Protein AF-A0A818ID54-F1 (afdb_monomer)

Radius of gyration: 27.1 Å; Cα contacts (8 Å, |Δi|>4): 413; chains: 1; bounding box: 100×84×50 Å

Sequence (378 aa):
MPCSPCTIMEYDIYELIQIETGNFLKRMGWPVNSTTDEARVKWKLAMKFLIPMKFDVDRAINLYRAHETIRKTENLDRIWINNPNLIREIQSNKFFSLRQLPNQPLNVYFTAAQVSNGSSTNSLSQQERELISLQALICQLDVATESVEIQNSGLNFIYDMQSCSASQFDMNLSKKILRLVQGNYPAMVKTIFIVSAPKWFKIAYKVTMHSADQMRDVLITHYGYSLNDLPTSLGGSFDAIIDGDNRYQTCLSTIMDSQSICHSYYSLDYQPVTAKPTSNILFFNTDHYHHNQNQDATSSQTPTASVVSSPSKSLVAIVQLRRNHDSSASSSQIRGRKRESSSSTDSEKRRRSNESLIEEEPPKMRSLIYIPQEISSK

Structure (mmCIF, N/CA/C/O backbone):
data_AF-A0A818ID54-F1
#
_entry.id   AF-A0A818ID54-F1
#
loop_
_atom_site.group_PDB
_atom_site.id
_atom_site.type_symbol
_atom_site.label_atom_id
_atom_site.label_alt_id
_atom_site.label_comp_id
_atom_site.label_asym_id
_atom_site.label_entity_id
_atom_site.label_seq_id
_atom_site.pdbx_PDB_ins_code
_atom_site.Cartn_x
_atom_site.Cartn_y
_atom_site.Cartn_z
_atom_site.occupancy
_atom_site.B_iso_or_equiv
_atom_site.auth_seq_id
_atom_site.auth_comp_id
_atom_site.auth_asym_id
_atom_site.auth_atom_id
_atom_site.pdbx_PDB_model_num
ATOM 1 N N . MET A 1 1 ? -51.987 -9.343 -1.516 1.00 39.44 1 MET A N 1
ATOM 2 C CA . MET A 1 1 ? -51.073 -9.108 -0.380 1.00 39.44 1 MET A CA 1
ATOM 3 C C . MET A 1 1 ? -49.747 -8.636 -0.947 1.00 39.44 1 MET A C 1
ATOM 5 O O . MET A 1 1 ? -49.200 -9.375 -1.756 1.00 39.44 1 MET A O 1
ATOM 9 N N . PRO A 1 2 ? -49.261 -7.427 -0.631 1.00 41.38 2 PRO A N 1
ATOM 10 C CA . PRO A 1 2 ? -47.905 -7.045 -0.987 1.00 41.38 2 PRO A CA 1
ATOM 11 C C . PRO A 1 2 ? -46.949 -7.550 0.103 1.00 41.38 2 PRO A C 1
ATOM 13 O O . PRO A 1 2 ? -47.182 -7.318 1.288 1.00 41.38 2 PRO A O 1
ATOM 16 N N . CYS A 1 3 ? -45.907 -8.280 -0.292 1.00 41.09 3 CYS A N 1
ATOM 17 C CA . CYS A 1 3 ? -44.810 -8.642 0.600 1.00 41.09 3 CYS A CA 1
ATOM 18 C C . CYS A 1 3 ? -44.053 -7.373 1.009 1.00 41.09 3 CYS A C 1
ATOM 20 O O . CYS A 1 3 ? -43.637 -6.596 0.149 1.00 41.09 3 CYS A O 1
ATOM 22 N N . SER A 1 4 ? -43.890 -7.174 2.316 1.00 40.03 4 SER A N 1
ATOM 23 C CA . SER A 1 4 ? -43.067 -6.108 2.887 1.00 40.03 4 SER A CA 1
ATOM 24 C C . SER A 1 4 ? -41.597 -6.241 2.453 1.00 40.03 4 SER A C 1
ATOM 26 O O . SER A 1 4 ? -41.120 -7.368 2.293 1.00 40.03 4 SER A O 1
ATOM 28 N N . PRO A 1 5 ? -40.850 -5.132 2.293 1.00 46.81 5 PRO A N 1
ATOM 29 C CA . PRO A 1 5 ? -39.422 -5.185 1.989 1.00 46.81 5 PRO A CA 1
ATOM 30 C C . PRO A 1 5 ? -38.622 -5.714 3.191 1.00 46.81 5 PRO A C 1
ATOM 32 O O . PRO A 1 5 ? -38.929 -5.394 4.338 1.00 46.81 5 PRO A O 1
ATOM 35 N N . CYS A 1 6 ? -37.578 -6.505 2.928 1.00 45.31 6 CYS A N 1
ATOM 36 C CA . CYS A 1 6 ? -36.583 -6.940 3.912 1.00 45.31 6 CYS A CA 1
ATOM 37 C C . CYS A 1 6 ? -35.800 -5.742 4.484 1.00 45.31 6 CYS A C 1
ATOM 39 O O . CYS A 1 6 ? -34.757 -5.383 3.950 1.00 45.31 6 CYS A O 1
ATOM 41 N N . THR A 1 7 ? -36.257 -5.161 5.592 1.00 51.06 7 THR A N 1
ATOM 42 C CA . THR A 1 7 ? -35.536 -4.101 6.335 1.00 51.06 7 THR A CA 1
ATOM 43 C C . THR A 1 7 ? -34.625 -4.658 7.447 1.00 51.06 7 THR A C 1
ATOM 45 O O . THR A 1 7 ? -34.060 -3.906 8.231 1.00 51.06 7 THR A O 1
ATOM 48 N N . ILE A 1 8 ? -34.482 -5.986 7.554 1.00 45.66 8 ILE A N 1
ATOM 49 C CA . ILE A 1 8 ? -33.869 -6.652 8.724 1.00 45.66 8 ILE A CA 1
ATOM 50 C C . ILE A 1 8 ? -32.334 -6.791 8.610 1.00 45.66 8 ILE A C 1
ATOM 52 O O . ILE A 1 8 ? -31.667 -6.984 9.615 1.00 45.66 8 ILE A O 1
ATOM 56 N N . MET A 1 9 ? -31.738 -6.630 7.423 1.00 55.69 9 MET A N 1
ATOM 57 C CA . MET A 1 9 ? -30.289 -6.847 7.226 1.00 55.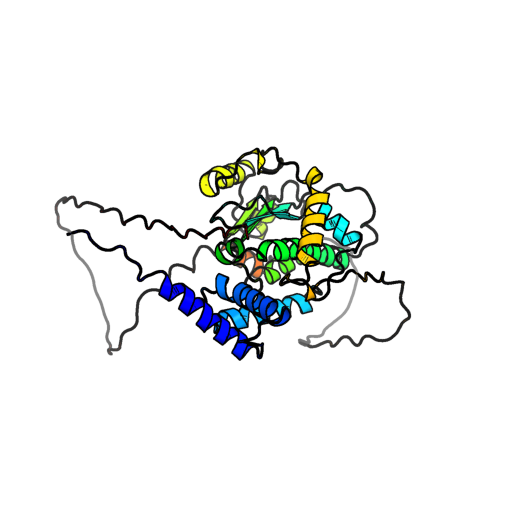69 9 MET A CA 1
ATOM 58 C C . MET A 1 9 ? -29.412 -5.615 7.507 1.00 55.69 9 MET A C 1
ATOM 60 O O . MET A 1 9 ? -28.214 -5.753 7.725 1.00 55.69 9 MET A O 1
ATOM 64 N N . GLU A 1 10 ? -29.977 -4.410 7.456 1.00 54.06 10 GLU A N 1
ATOM 65 C CA . GLU A 1 10 ? -29.196 -3.166 7.483 1.00 54.06 10 GLU A CA 1
ATOM 66 C C . GLU A 1 10 ? -28.894 -2.707 8.919 1.00 54.06 10 GLU A C 1
ATOM 68 O O . GLU A 1 10 ? -27.778 -2.287 9.212 1.00 54.06 10 GLU A O 1
ATOM 73 N N . TYR A 1 11 ? -29.843 -2.895 9.844 1.00 59.12 11 TYR A N 1
ATOM 74 C CA . TYR A 1 11 ? -29.674 -2.555 11.263 1.00 59.12 11 TYR A CA 1
ATOM 75 C C . TYR A 1 11 ? -28.580 -3.380 11.965 1.00 59.12 11 TYR A C 1
ATOM 77 O O . TYR A 1 11 ? -27.846 -2.833 12.785 1.00 59.12 11 TYR A O 1
ATOM 85 N N . ASP A 1 12 ? -28.422 -4.654 11.596 1.00 81.75 12 ASP A N 1
ATOM 86 C CA . ASP A 1 12 ? -27.449 -5.579 12.201 1.00 81.75 12 ASP A CA 1
ATOM 87 C C . ASP A 1 12 ? -25.992 -5.149 11.918 1.00 81.75 12 ASP A C 1
ATOM 89 O O . ASP A 1 12 ? -25.121 -5.178 12.786 1.00 81.75 12 ASP A O 1
ATOM 93 N N . ILE A 1 13 ? -25.724 -4.625 10.713 1.00 85.00 13 ILE A N 1
ATOM 94 C CA . ILE A 1 13 ? -24.375 -4.188 10.322 1.00 85.00 13 ILE A CA 1
ATOM 95 C C . ILE A 1 13 ? -23.962 -2.916 11.070 1.00 85.00 13 ILE A C 1
ATOM 97 O O . ILE A 1 13 ? -22.830 -2.827 11.547 1.00 85.00 13 ILE A O 1
ATOM 101 N N . TYR A 1 14 ? -24.853 -1.927 11.190 1.00 87.62 14 TYR A N 1
ATOM 102 C CA . TYR A 1 14 ? -24.541 -0.697 11.923 1.00 87.62 14 TYR A CA 1
ATOM 103 C C . TYR A 1 14 ? -24.306 -0.966 13.409 1.00 87.62 14 TYR A C 1
ATOM 105 O O . TYR A 1 14 ? -23.375 -0.405 13.990 1.00 87.62 14 TYR A O 1
ATOM 113 N N . GLU A 1 15 ? -25.110 -1.841 14.013 1.00 91.69 15 GLU A N 1
ATOM 114 C CA . GLU A 1 15 ? -24.940 -2.242 15.407 1.00 91.69 15 GLU A CA 1
ATOM 115 C C . GLU A 1 15 ? -23.606 -2.975 15.617 1.00 91.69 15 GLU A C 1
ATOM 117 O O . GLU A 1 15 ? -22.835 -2.593 16.501 1.00 91.69 15 GLU A O 1
ATOM 122 N N . LEU A 1 16 ? -23.264 -3.927 14.742 1.00 91.81 16 LEU A N 1
ATOM 123 C CA . LEU A 1 16 ? -21.972 -4.619 14.767 1.00 91.81 16 LEU A CA 1
ATOM 124 C C . LEU A 1 16 ? -20.790 -3.644 14.675 1.00 91.81 16 LEU A C 1
ATOM 126 O O . LEU A 1 16 ? -19.847 -3.736 15.463 1.00 91.81 16 LEU A O 1
ATOM 130 N N . ILE A 1 17 ? -20.837 -2.688 13.740 1.00 93.56 17 ILE A N 1
ATOM 131 C CA . ILE A 1 17 ? -19.782 -1.679 13.569 1.00 93.56 17 ILE A CA 1
ATOM 132 C C . ILE A 1 17 ? -19.586 -0.888 14.864 1.00 93.56 17 ILE A C 1
ATOM 134 O O . ILE A 1 17 ? -18.448 -0.685 15.293 1.00 93.56 17 ILE A O 1
ATOM 138 N N . GLN A 1 18 ? -20.677 -0.446 15.491 1.00 93.75 18 GLN A N 1
ATOM 139 C CA . GLN A 1 18 ? -20.619 0.332 16.727 1.00 93.75 18 GLN A CA 1
ATOM 140 C C . GLN A 1 18 ? -20.040 -0.486 17.885 1.00 93.75 18 GLN A C 1
ATOM 142 O O . GLN A 1 18 ? -19.129 -0.022 18.578 1.00 93.75 18 GLN A O 1
ATOM 147 N N . ILE A 1 19 ? -20.523 -1.719 18.062 1.00 95.12 19 ILE A N 1
ATOM 148 C CA . ILE A 1 19 ? -20.091 -2.622 19.133 1.00 95.12 19 ILE A CA 1
ATOM 149 C C . ILE A 1 19 ? -18.605 -2.952 18.994 1.00 95.12 19 ILE A C 1
ATOM 151 O O . ILE A 1 19 ? -17.838 -2.746 19.938 1.00 95.12 19 ILE A O 1
ATOM 155 N N . GLU A 1 20 ? -18.171 -3.424 17.825 1.00 97.25 20 GLU A N 1
ATOM 156 C CA . GLU A 1 20 ? -16.799 -3.912 17.668 1.00 97.25 20 GLU A CA 1
ATOM 157 C C . GLU A 1 20 ? -15.772 -2.784 17.617 1.00 97.25 20 GLU A C 1
ATOM 159 O O . GLU A 1 20 ? -14.666 -2.922 18.151 1.00 97.25 20 GLU A O 1
ATOM 164 N N . THR A 1 21 ? -16.149 -1.619 17.086 1.00 96.88 21 THR A N 1
ATOM 165 C CA . THR A 1 21 ? -15.302 -0.425 17.192 1.00 96.88 21 THR A CA 1
ATOM 166 C C . THR A 1 21 ? -15.179 0.020 18.644 1.00 96.88 21 THR A C 1
ATOM 168 O O . THR A 1 21 ? -14.066 0.256 19.117 1.00 96.88 21 THR A O 1
ATOM 171 N N . GLY A 1 22 ? -16.279 0.035 19.402 1.00 96.50 22 GLY A N 1
ATOM 172 C CA . GLY A 1 22 ? -16.250 0.308 20.839 1.00 96.50 22 GLY A CA 1
ATOM 173 C C . GLY A 1 22 ? -15.363 -0.672 21.617 1.00 96.50 22 GLY A C 1
ATOM 174 O O . GLY A 1 22 ? -14.559 -0.251 22.456 1.00 96.50 22 GLY A O 1
ATOM 175 N N . ASN A 1 23 ? -15.437 -1.968 21.299 1.00 97.62 23 ASN A N 1
ATOM 176 C CA . ASN A 1 23 ? -14.590 -3.010 21.889 1.00 97.62 23 ASN A CA 1
ATOM 177 C C . ASN A 1 23 ? -13.104 -2.786 21.585 1.00 97.62 23 ASN A C 1
ATOM 179 O O . ASN A 1 23 ? -12.266 -2.885 22.490 1.00 97.62 23 ASN A O 1
ATOM 183 N N . PHE A 1 24 ? -12.774 -2.452 20.335 1.00 98.25 24 PHE A N 1
ATOM 184 C CA . PHE A 1 24 ? -11.414 -2.114 19.926 1.00 98.25 24 PHE A CA 1
ATOM 185 C C . PHE A 1 24 ? -10.889 -0.903 20.705 1.00 98.25 24 PHE A C 1
ATOM 187 O O . PHE A 1 24 ? -9.837 -0.990 21.341 1.00 98.25 24 PHE A O 1
ATOM 194 N N . LEU A 1 25 ? -11.639 0.204 20.722 1.00 97.50 25 LEU A N 1
ATOM 195 C CA . LEU A 1 25 ? -11.258 1.439 21.417 1.00 97.50 25 LEU A CA 1
ATOM 196 C C . LEU A 1 25 ? -11.031 1.196 22.913 1.00 97.50 25 LEU A C 1
ATOM 198 O O . LEU A 1 25 ? -9.994 1.585 23.454 1.00 97.50 25 LEU A O 1
ATOM 202 N N . LYS A 1 26 ? -11.944 0.468 23.566 1.00 96.88 26 LYS A N 1
ATOM 203 C CA . LYS A 1 26 ? -11.833 0.105 24.985 1.00 96.88 26 LYS A CA 1
ATOM 204 C C . LYS A 1 26 ? -10.565 -0.697 25.275 1.00 96.88 26 LYS A C 1
ATOM 206 O O . LYS A 1 26 ? -9.877 -0.418 26.254 1.00 96.88 26 LYS A O 1
ATOM 211 N N . ARG A 1 27 ? -10.232 -1.679 24.432 1.00 97.81 27 ARG A N 1
ATOM 212 C CA . ARG A 1 27 ? -9.019 -2.502 24.587 1.00 97.81 27 ARG A CA 1
ATOM 213 C C . ARG A 1 27 ? -7.729 -1.730 24.318 1.00 97.81 27 ARG A C 1
ATOM 215 O O . ARG A 1 27 ? -6.697 -2.065 24.896 1.00 97.81 27 ARG A O 1
ATOM 222 N N . MET A 1 28 ? -7.788 -0.704 23.474 1.00 96.69 28 MET A N 1
ATOM 223 C CA . MET A 1 28 ? -6.673 0.211 23.223 1.00 96.69 28 MET A CA 1
ATOM 224 C C . MET A 1 28 ? -6.527 1.303 24.294 1.00 96.69 28 MET A C 1
ATOM 226 O O . MET A 1 28 ? -5.527 2.019 24.287 1.00 96.69 28 MET A O 1
ATOM 230 N N . GLY A 1 29 ? -7.487 1.429 25.219 1.00 95.50 29 GLY A N 1
ATOM 231 C CA . GLY A 1 29 ? -7.518 2.506 26.212 1.00 95.50 29 GLY A CA 1
ATOM 232 C C . GLY A 1 29 ? -7.825 3.875 25.598 1.00 95.50 29 GLY A C 1
ATOM 233 O O . GLY A 1 29 ? -7.376 4.895 26.112 1.00 95.50 29 GLY A O 1
ATOM 234 N N . TRP A 1 30 ? -8.537 3.900 24.470 1.00 95.12 30 TRP A N 1
ATOM 235 C CA . TRP A 1 30 ? -8.908 5.114 23.741 1.00 95.12 30 TRP A CA 1
ATOM 236 C C . TRP A 1 30 ? -10.327 5.571 24.103 1.00 95.12 30 TRP A C 1
ATOM 238 O O . TRP A 1 30 ? -11.140 4.759 24.557 1.00 95.12 30 TRP A O 1
ATOM 248 N N . PRO A 1 31 ? -10.650 6.865 23.921 1.00 90.69 31 PRO A N 1
ATOM 249 C CA . PRO A 1 31 ? -11.987 7.376 24.204 1.00 90.69 31 PRO A CA 1
ATOM 250 C C . PRO A 1 31 ? -13.034 6.694 23.312 1.00 90.69 31 PRO A C 1
ATOM 252 O O . PRO A 1 31 ? -12.919 6.721 22.091 1.00 90.69 31 PRO A O 1
ATOM 255 N N . VAL A 1 32 ? -14.055 6.096 23.936 1.00 85.19 32 VAL A N 1
ATOM 256 C CA . VAL A 1 32 ? -15.169 5.416 23.242 1.00 85.19 32 VAL A CA 1
ATOM 257 C C . VAL A 1 32 ? -16.299 6.397 22.917 1.00 85.19 32 VAL A C 1
ATOM 259 O O . VAL A 1 32 ? -16.834 6.379 21.817 1.00 85.19 32 VAL A O 1
ATOM 262 N N . ASN A 1 33 ? -16.618 7.292 23.858 1.00 72.31 33 ASN A N 1
ATOM 263 C CA . ASN A 1 33 ? -17.709 8.258 23.747 1.00 72.31 33 ASN A CA 1
ATOM 264 C C . ASN A 1 33 ? -17.151 9.667 23.944 1.00 72.31 33 ASN A C 1
ATOM 266 O O . ASN A 1 33 ? -17.016 10.136 25.073 1.00 72.31 33 ASN A O 1
ATOM 270 N N . SER A 1 34 ? -16.785 10.333 22.853 1.00 71.69 34 SER A N 1
ATOM 271 C CA . SER A 1 34 ? -16.363 11.730 22.886 1.00 71.69 34 SER A CA 1
ATOM 272 C C . SER A 1 34 ? -16.619 12.385 21.534 1.00 71.69 34 SER A C 1
ATOM 274 O O . SER A 1 34 ? -16.363 11.795 20.487 1.00 71.69 34 SER A O 1
ATOM 276 N N . THR A 1 35 ? -17.117 13.619 21.558 1.00 78.19 35 THR A N 1
ATOM 277 C CA . THR A 1 35 ? -17.315 14.444 20.361 1.00 78.19 35 THR A CA 1
ATOM 278 C C . THR A 1 35 ? -16.037 15.165 19.927 1.00 78.19 35 THR A C 1
ATOM 280 O O . THR A 1 35 ? -16.052 15.858 18.909 1.00 78.19 35 THR A O 1
ATOM 283 N N . THR A 1 36 ? -14.930 15.001 20.664 1.00 88.25 36 THR A N 1
ATOM 284 C CA . THR A 1 36 ? -13.643 15.629 20.342 1.00 88.25 36 THR A CA 1
ATOM 285 C C . THR A 1 36 ? -13.086 15.132 19.012 1.00 88.25 36 THR A C 1
ATOM 287 O O . THR A 1 36 ? -13.253 13.971 18.635 1.00 88.25 36 THR A O 1
ATOM 290 N N . ASP A 1 37 ? -12.365 16.007 18.317 1.00 86.31 37 ASP A N 1
ATOM 291 C CA . ASP A 1 37 ? -11.699 15.684 17.052 1.00 86.31 37 ASP A CA 1
ATOM 292 C C . ASP A 1 37 ? -10.743 14.493 17.213 1.00 86.31 37 ASP A C 1
ATOM 294 O O . ASP A 1 37 ? -10.737 13.584 16.386 1.00 86.31 37 ASP A O 1
ATOM 298 N N . GLU A 1 38 ? -10.023 14.432 18.337 1.00 87.81 38 GLU A N 1
ATOM 299 C CA . GLU A 1 38 ? -9.152 13.307 18.684 1.00 87.81 38 GLU A CA 1
ATOM 300 C C . GLU A 1 38 ? -9.919 11.978 18.743 1.00 87.81 38 GLU A C 1
ATOM 302 O O . GLU A 1 38 ? -9.472 10.978 18.181 1.00 87.81 38 GLU A O 1
ATOM 307 N N . ALA A 1 39 ? -11.098 11.955 19.370 1.00 90.62 39 ALA A N 1
ATOM 308 C CA . ALA A 1 39 ? -11.909 10.746 19.447 1.00 90.62 39 ALA A CA 1
ATOM 309 C C . ALA A 1 39 ? -12.428 10.319 18.069 1.00 90.62 39 ALA A C 1
ATOM 311 O O . ALA A 1 39 ? -12.417 9.127 17.759 1.00 90.62 39 ALA A O 1
ATOM 312 N N . ARG A 1 40 ? -12.786 11.276 17.200 1.00 90.88 40 ARG A N 1
ATOM 313 C CA . ARG A 1 40 ? -13.165 10.982 15.808 1.00 90.88 40 ARG A CA 1
ATOM 314 C C . ARG A 1 40 ? -12.000 10.386 15.015 1.00 90.88 40 ARG A C 1
ATOM 316 O O . ARG A 1 40 ? -12.200 9.419 14.283 1.00 90.88 40 ARG A O 1
ATOM 323 N N . VAL A 1 41 ? -10.782 10.901 15.188 1.00 92.62 41 VAL A N 1
ATOM 324 C CA . VAL A 1 41 ? -9.579 10.333 14.554 1.00 92.62 41 VAL A CA 1
ATOM 325 C C . VAL A 1 41 ? -9.295 8.926 15.083 1.00 92.62 41 VAL A C 1
ATOM 327 O O . VAL A 1 41 ? -9.049 8.020 14.290 1.00 92.62 41 VAL A O 1
ATOM 330 N N . LYS A 1 42 ? -9.395 8.692 16.399 1.00 94.94 42 LYS A N 1
ATOM 331 C CA . LYS A 1 42 ? -9.228 7.348 16.983 1.00 94.94 42 LYS A CA 1
ATOM 332 C C . LYS A 1 42 ? -10.288 6.360 16.508 1.00 94.94 42 LYS A C 1
ATOM 334 O O . LYS A 1 42 ? -9.952 5.204 16.261 1.00 94.94 42 LYS A O 1
ATOM 339 N N . TRP A 1 43 ? -11.528 6.808 16.326 1.00 95.00 43 TRP A N 1
ATOM 340 C CA . TRP A 1 43 ? -12.591 6.003 15.729 1.00 95.00 43 TRP A CA 1
ATOM 341 C C . TRP A 1 43 ? -12.238 5.579 14.301 1.00 95.00 43 TRP A C 1
ATOM 343 O O . TRP A 1 43 ? -12.233 4.388 13.990 1.00 95.00 43 TRP A O 1
ATOM 353 N N . LYS A 1 44 ? -11.873 6.538 13.439 1.00 95.00 44 LYS A N 1
ATOM 354 C CA . LYS A 1 44 ? -11.443 6.254 12.061 1.00 95.00 44 LYS A CA 1
ATOM 355 C C . LYS A 1 44 ? -10.223 5.324 12.025 1.00 95.00 44 LYS A C 1
ATOM 357 O O . LYS A 1 44 ? -10.185 4.386 11.233 1.00 95.00 44 LYS A O 1
ATOM 362 N N . LEU A 1 45 ? -9.258 5.538 12.921 1.00 96.50 45 LEU A N 1
ATOM 363 C CA . LEU A 1 45 ? -8.087 4.677 13.076 1.00 96.50 45 LEU A CA 1
ATOM 364 C C . LEU A 1 45 ? -8.484 3.248 13.459 1.00 96.50 45 LEU A C 1
ATOM 366 O O . LEU A 1 45 ? -7.976 2.309 12.863 1.00 96.50 45 LEU A O 1
ATOM 370 N N . ALA A 1 46 ? -9.407 3.057 14.403 1.00 97.31 46 ALA A N 1
ATOM 371 C CA . ALA A 1 46 ? -9.905 1.728 14.759 1.00 97.31 46 ALA A CA 1
ATOM 372 C C . ALA A 1 46 ? -10.576 1.035 13.560 1.00 97.31 46 ALA A C 1
ATOM 374 O O . ALA A 1 46 ? -10.239 -0.106 13.235 1.00 97.31 46 ALA A O 1
ATOM 375 N N . MET A 1 47 ? -11.451 1.752 12.849 1.00 96.69 47 MET A N 1
ATOM 376 C CA . MET A 1 47 ? -12.122 1.256 11.641 1.00 96.69 47 MET A CA 1
ATOM 377 C C . MET A 1 47 ? -11.125 0.788 10.575 1.00 96.69 47 MET A C 1
ATOM 379 O O . MET A 1 47 ? -11.284 -0.306 10.033 1.00 96.69 47 MET A O 1
ATOM 383 N N . LYS A 1 48 ? -10.048 1.553 10.352 1.00 96.62 48 LYS A N 1
ATOM 384 C CA . LYS A 1 48 ? -8.969 1.229 9.404 1.00 96.62 48 LYS A CA 1
ATOM 385 C C . LYS A 1 48 ? -8.349 -0.154 9.640 1.00 96.62 48 LYS A C 1
ATOM 387 O O . LYS A 1 48 ? -7.955 -0.816 8.684 1.00 96.62 48 LYS A O 1
ATOM 392 N N . PHE A 1 49 ? -8.298 -0.626 10.887 1.00 97.75 49 PHE A N 1
ATOM 393 C CA . PHE A 1 49 ? -7.793 -1.963 11.228 1.00 97.75 49 PHE A CA 1
ATOM 394 C C . PHE A 1 49 ? -8.892 -3.027 11.349 1.00 97.75 49 PHE A C 1
ATOM 396 O O . PHE A 1 49 ? -8.627 -4.203 11.093 1.00 97.75 49 PHE A O 1
ATOM 403 N N . LEU A 1 50 ? -10.119 -2.638 11.703 1.00 97.81 50 LEU A N 1
ATOM 404 C CA . LEU A 1 50 ? -11.260 -3.550 11.832 1.00 97.81 50 LEU A CA 1
ATOM 405 C C . LEU A 1 50 ? -11.804 -4.007 10.479 1.00 97.81 50 LEU A C 1
ATOM 407 O O . LEU A 1 50 ? -12.038 -5.202 10.296 1.00 97.81 50 LEU A O 1
ATOM 411 N N . ILE A 1 51 ? -11.960 -3.089 9.523 1.00 96.19 51 ILE A N 1
ATOM 412 C CA . ILE A 1 51 ? -12.511 -3.369 8.190 1.00 96.19 51 ILE A CA 1
ATOM 413 C C . ILE A 1 51 ? -11.776 -4.524 7.487 1.00 96.19 51 ILE A C 1
ATOM 415 O O . ILE A 1 51 ? -12.427 -5.524 7.169 1.00 96.19 51 ILE A O 1
ATOM 419 N N . PRO A 1 52 ? -10.439 -4.491 7.296 1.00 94.25 52 PRO A N 1
ATOM 420 C CA . PRO A 1 52 ? -9.738 -5.587 6.624 1.00 94.25 52 PRO A CA 1
ATOM 421 C C . PRO A 1 52 ? -9.810 -6.907 7.406 1.00 94.25 52 PRO A C 1
ATOM 423 O O . PRO A 1 52 ? -9.691 -7.984 6.818 1.00 94.25 52 PRO A O 1
ATOM 426 N N . MET A 1 53 ? -10.023 -6.848 8.725 1.00 95.56 53 MET A N 1
ATOM 427 C CA . MET A 1 53 ? -10.183 -8.015 9.597 1.00 95.56 53 MET A CA 1
ATOM 428 C C . MET A 1 53 ? -11.636 -8.482 9.732 1.00 95.56 53 MET A C 1
ATOM 430 O O . MET A 1 53 ? -11.887 -9.433 10.471 1.00 95.56 53 MET A O 1
ATOM 434 N N . LYS A 1 54 ? -12.577 -7.874 8.996 1.00 94.12 54 LYS A N 1
ATOM 435 C CA . LYS A 1 54 ? -14.016 -8.167 9.071 1.00 94.12 54 LYS A CA 1
ATOM 436 C C . LYS A 1 54 ? -14.557 -8.043 10.500 1.00 94.12 54 LYS A C 1
ATOM 438 O O . LYS A 1 54 ? -15.315 -8.896 10.947 1.00 94.12 54 LYS A O 1
ATOM 443 N N . PHE A 1 55 ? -14.127 -6.995 11.202 1.00 96.06 55 PHE A N 1
ATOM 444 C CA . PHE A 1 55 ? -14.514 -6.675 12.580 1.00 96.06 55 PHE A CA 1
ATOM 445 C C . PHE A 1 55 ? -14.094 -7.708 13.642 1.00 96.06 55 PHE A C 1
ATOM 447 O O . PHE A 1 55 ? -14.568 -7.660 14.771 1.00 96.06 55 PHE A O 1
ATOM 454 N N . ASP A 1 56 ? -13.132 -8.588 13.342 1.00 96.75 56 ASP A N 1
ATOM 455 C CA . ASP A 1 56 ? -12.449 -9.383 14.369 1.00 96.75 56 ASP A CA 1
ATOM 456 C C . ASP A 1 56 ? -11.501 -8.484 15.184 1.00 96.75 56 ASP A C 1
ATOM 458 O O . ASP A 1 56 ? -10.421 -8.096 14.720 1.00 96.75 56 ASP A O 1
ATOM 462 N N . VAL A 1 57 ? -11.921 -8.138 16.403 1.00 98.12 57 VAL A N 1
ATOM 463 C CA . VAL A 1 57 ? -11.211 -7.195 17.280 1.00 98.12 57 VAL A CA 1
ATOM 464 C C . VAL A 1 57 ? -9.820 -7.694 17.671 1.00 98.12 57 VAL A C 1
ATOM 466 O O . VAL A 1 57 ? -8.877 -6.903 17.712 1.00 98.12 57 VAL A O 1
ATOM 469 N N . ASP A 1 58 ? -9.655 -8.988 17.950 1.00 98.06 58 ASP A N 1
ATOM 470 C CA . ASP A 1 58 ? -8.360 -9.553 18.344 1.00 98.06 58 ASP A CA 1
ATOM 471 C C . ASP A 1 58 ? -7.360 -9.482 17.189 1.00 98.06 58 ASP A C 1
ATOM 473 O O . ASP A 1 58 ? -6.222 -9.022 17.353 1.00 98.06 58 ASP A O 1
ATOM 477 N N . ARG A 1 59 ? -7.794 -9.874 15.988 1.00 97.50 59 ARG A N 1
ATOM 478 C CA . ARG A 1 59 ? -6.964 -9.779 14.783 1.00 97.50 59 ARG A CA 1
ATOM 479 C C . ARG A 1 59 ? -6.659 -8.330 14.415 1.00 97.50 59 ARG A C 1
ATOM 481 O O . ARG A 1 59 ? -5.522 -8.048 14.042 1.00 97.50 59 ARG A O 1
ATOM 488 N N . ALA A 1 60 ? -7.615 -7.415 14.564 1.00 98.00 60 ALA A N 1
ATOM 489 C CA . ALA A 1 60 ? -7.418 -5.993 14.290 1.00 98.00 60 ALA A CA 1
ATOM 490 C C . ALA A 1 60 ? -6.391 -5.356 15.237 1.00 98.00 60 ALA A C 1
ATOM 492 O O . ALA A 1 60 ? -5.513 -4.623 14.785 1.00 98.00 60 ALA A O 1
ATOM 493 N N . ILE A 1 61 ? -6.444 -5.663 16.538 1.00 98.31 61 ILE A N 1
ATOM 494 C CA . ILE A 1 61 ? -5.460 -5.161 17.513 1.00 98.31 61 ILE A CA 1
ATOM 495 C C . ILE A 1 61 ? -4.065 -5.706 17.201 1.00 98.31 61 ILE A C 1
ATOM 497 O O . ILE A 1 61 ? -3.082 -4.964 17.261 1.00 98.31 61 ILE A O 1
ATOM 501 N N . ASN A 1 62 ? -3.966 -6.989 16.848 1.00 97.69 62 ASN A N 1
ATOM 502 C CA . ASN A 1 62 ? -2.695 -7.586 16.450 1.00 97.69 62 ASN A CA 1
ATOM 503 C C . ASN A 1 62 ? -2.140 -6.925 15.183 1.00 97.69 62 ASN A C 1
ATOM 505 O O . ASN A 1 62 ? -0.957 -6.592 15.154 1.00 97.69 62 ASN A O 1
ATOM 509 N N . LEU A 1 63 ? -2.991 -6.662 14.186 1.00 97.31 63 LEU A N 1
ATOM 510 C CA . LEU A 1 63 ? -2.611 -5.941 12.971 1.00 97.31 63 LEU A CA 1
ATOM 511 C C . LEU A 1 63 ? -2.136 -4.514 13.283 1.00 97.31 63 LEU A C 1
ATOM 513 O O . LEU A 1 63 ? -1.089 -4.111 12.786 1.00 97.31 63 LEU A O 1
ATOM 517 N N . TYR A 1 64 ? -2.846 -3.775 14.142 1.00 97.75 64 TYR A N 1
ATOM 518 C CA . TYR A 1 64 ? -2.443 -2.434 14.584 1.00 97.75 64 TYR A CA 1
ATOM 519 C C . TYR A 1 64 ? -1.072 -2.443 15.266 1.00 97.75 64 TYR A C 1
ATOM 521 O O . TYR A 1 64 ? -0.190 -1.659 14.923 1.00 97.75 64 TYR A O 1
ATOM 529 N N . ARG A 1 65 ? -0.858 -3.358 16.217 1.00 97.50 65 ARG A N 1
ATOM 530 C CA . ARG A 1 65 ? 0.422 -3.463 16.934 1.00 97.50 65 ARG A CA 1
ATOM 531 C C . ARG A 1 65 ? 1.561 -3.823 15.991 1.00 97.50 65 ARG A C 1
ATOM 533 O O . ARG A 1 65 ? 2.624 -3.217 16.072 1.00 97.50 65 ARG A O 1
ATOM 540 N N . ALA A 1 66 ? 1.334 -4.775 15.093 1.00 97.00 66 ALA A N 1
ATOM 541 C CA . ALA A 1 66 ? 2.337 -5.186 14.125 1.00 97.00 66 ALA A CA 1
ATOM 542 C C . ALA A 1 66 ? 2.669 -4.053 13.137 1.00 97.00 66 ALA A C 1
ATOM 544 O O . ALA A 1 66 ? 3.842 -3.831 12.836 1.00 97.00 66 ALA A O 1
ATOM 545 N N . HIS A 1 67 ? 1.659 -3.277 12.724 1.00 96.81 67 HIS A N 1
ATOM 546 C CA . HIS A 1 67 ? 1.822 -2.064 11.924 1.00 96.81 67 HIS A CA 1
ATOM 547 C C . HIS A 1 67 ? 2.694 -1.011 12.623 1.00 96.81 67 HIS A C 1
ATOM 549 O O . HIS A 1 67 ? 3.659 -0.509 12.046 1.00 96.81 67 HIS A O 1
ATOM 555 N N . GLU A 1 68 ? 2.414 -0.727 13.895 1.00 96.75 68 GLU A N 1
ATOM 556 C CA . GLU A 1 68 ? 3.211 0.199 14.704 1.00 96.75 68 GLU A CA 1
ATOM 557 C C . GLU A 1 68 ? 4.656 -0.278 14.887 1.00 96.75 68 GLU A C 1
ATOM 559 O O . GLU A 1 68 ? 5.600 0.511 14.802 1.00 96.75 68 GLU A O 1
ATOM 564 N N . THR A 1 69 ? 4.849 -1.577 15.126 1.00 96.69 69 THR A N 1
ATOM 565 C CA . THR A 1 69 ? 6.179 -2.171 15.269 1.00 96.69 69 THR A CA 1
ATOM 566 C C . THR A 1 69 ? 6.983 -2.035 13.982 1.00 96.69 69 THR A C 1
ATOM 568 O O . THR A 1 69 ? 8.105 -1.534 14.036 1.00 96.69 69 THR A O 1
ATOM 571 N N . ILE A 1 70 ? 6.429 -2.424 12.826 1.00 95.62 70 ILE A N 1
ATOM 572 C CA . ILE A 1 70 ? 7.182 -2.364 11.566 1.00 95.62 70 ILE A CA 1
ATOM 573 C C . ILE A 1 70 ? 7.491 -0.921 11.159 1.00 95.62 70 ILE A C 1
ATOM 575 O O . ILE A 1 70 ? 8.593 -0.659 10.678 1.00 95.62 70 ILE A O 1
ATOM 579 N N . ARG A 1 71 ? 6.577 0.029 11.420 1.00 96.12 71 ARG A N 1
ATOM 580 C CA . ARG A 1 71 ? 6.829 1.455 11.182 1.00 96.12 71 ARG A CA 1
ATOM 581 C C . ARG A 1 71 ? 8.042 1.938 11.971 1.00 96.12 71 ARG A C 1
ATOM 583 O O . ARG A 1 71 ? 8.927 2.548 11.385 1.00 96.12 71 ARG A O 1
ATOM 590 N N . LYS A 1 72 ? 8.143 1.605 13.259 1.00 95.94 72 LYS A N 1
ATOM 591 C CA . LYS A 1 72 ? 9.304 1.974 14.090 1.00 95.94 72 LYS A CA 1
ATOM 592 C C . LYS A 1 72 ? 10.586 1.281 13.634 1.00 95.94 72 LYS A C 1
ATOM 594 O O . LYS A 1 72 ? 11.618 1.925 13.498 1.00 95.94 72 LYS A O 1
ATOM 599 N N . THR A 1 73 ? 10.531 -0.024 13.367 1.00 94.69 73 THR A N 1
ATOM 600 C CA . THR A 1 73 ? 11.712 -0.801 12.956 1.00 94.69 73 THR A CA 1
ATOM 601 C C . THR A 1 73 ? 12.298 -0.323 11.626 1.00 94.69 73 THR A C 1
ATOM 603 O O . THR A 1 73 ? 13.514 -0.360 11.451 1.00 94.69 73 THR A O 1
ATOM 606 N N . GLU A 1 74 ? 11.462 0.146 10.698 1.00 94.50 74 GLU A N 1
ATOM 607 C CA . GLU A 1 74 ? 11.898 0.635 9.385 1.00 94.50 74 GLU A CA 1
ATOM 608 C C . GLU A 1 74 ? 12.039 2.176 9.323 1.00 94.50 74 GLU A C 1
ATOM 610 O O . GLU A 1 74 ? 12.268 2.714 8.243 1.00 94.50 74 GLU A O 1
ATOM 615 N N . ASN A 1 75 ? 11.970 2.891 10.460 1.00 94.75 75 ASN A N 1
ATOM 616 C CA . ASN A 1 75 ? 12.063 4.363 10.572 1.00 94.75 75 ASN A CA 1
ATOM 617 C C . ASN A 1 75 ? 11.009 5.129 9.748 1.00 94.75 75 ASN A C 1
ATOM 619 O O . ASN A 1 75 ? 11.306 6.085 9.025 1.00 94.75 75 ASN A O 1
ATOM 623 N N . LEU A 1 76 ? 9.762 4.681 9.844 1.00 95.75 76 LEU A N 1
ATOM 624 C CA . LEU A 1 76 ? 8.600 5.240 9.156 1.00 95.75 76 LEU A CA 1
ATOM 625 C C . LEU A 1 76 ? 7.639 5.943 10.120 1.00 95.75 76 LEU A C 1
ATOM 627 O O . LEU A 1 76 ? 6.682 6.556 9.669 1.00 95.75 76 LEU A O 1
ATOM 631 N N . ASP A 1 77 ? 7.865 5.875 11.431 1.00 93.50 77 ASP A N 1
ATOM 632 C CA . ASP A 1 77 ? 7.016 6.481 12.463 1.00 93.50 77 ASP A CA 1
ATOM 633 C C . ASP A 1 77 ? 7.094 8.016 12.512 1.00 93.50 77 ASP A C 1
ATOM 635 O O . ASP A 1 77 ? 6.208 8.644 13.090 1.00 93.50 77 ASP A O 1
ATOM 639 N N . ARG A 1 78 ? 8.112 8.619 11.883 1.00 92.81 78 ARG A N 1
ATOM 640 C CA . ARG A 1 78 ? 8.250 10.072 11.697 1.00 92.81 78 ARG A CA 1
ATOM 641 C C . ARG A 1 78 ? 8.808 10.389 10.312 1.00 92.81 78 ARG A C 1
ATOM 643 O O . ARG A 1 78 ? 10.000 10.220 10.064 1.00 92.81 78 ARG A O 1
ATOM 650 N N . ILE A 1 79 ? 7.951 10.861 9.414 1.00 95.25 79 ILE A N 1
ATOM 651 C CA . ILE A 1 79 ? 8.287 11.161 8.021 1.00 95.25 79 ILE A CA 1
ATOM 652 C C . ILE A 1 79 ? 8.218 12.671 7.791 1.00 95.25 79 ILE A C 1
ATOM 654 O O . ILE A 1 79 ? 7.190 13.311 8.004 1.00 95.25 79 ILE A O 1
ATOM 658 N N . TRP A 1 80 ? 9.308 13.248 7.296 1.00 94.25 80 TRP A N 1
ATOM 659 C CA . TRP A 1 80 ? 9.322 14.644 6.866 1.00 94.25 80 TRP A CA 1
ATOM 660 C C . TRP A 1 80 ? 8.815 14.753 5.433 1.00 94.25 80 TRP A C 1
ATOM 662 O O . TRP A 1 80 ? 9.560 14.484 4.488 1.00 94.25 80 TRP A O 1
ATOM 672 N N . ILE A 1 81 ? 7.547 15.133 5.262 1.00 93.75 81 ILE A N 1
ATOM 673 C CA . ILE A 1 81 ? 6.891 15.147 3.944 1.00 93.75 81 ILE A CA 1
ATOM 674 C C . ILE A 1 81 ? 7.527 16.165 2.984 1.00 93.75 81 ILE A C 1
ATOM 676 O O . ILE A 1 81 ? 7.544 15.953 1.776 1.00 93.75 81 ILE A O 1
ATOM 680 N N . ASN A 1 82 ? 8.132 17.225 3.524 1.00 92.62 82 ASN A N 1
ATOM 681 C CA . ASN A 1 82 ? 8.847 18.257 2.776 1.00 92.62 82 ASN A CA 1
ATOM 682 C C . ASN A 1 82 ? 10.338 17.948 2.536 1.00 92.62 82 ASN A C 1
ATOM 684 O O . ASN A 1 82 ? 11.071 18.808 2.043 1.00 92.62 82 ASN A O 1
ATOM 688 N N . ASN A 1 83 ? 10.813 16.742 2.865 1.00 92.50 83 ASN A N 1
ATOM 689 C CA . ASN A 1 83 ? 12.167 16.318 2.517 1.00 92.50 83 ASN A CA 1
ATOM 690 C C . ASN A 1 83 ? 12.334 16.326 0.983 1.00 92.50 83 ASN A C 1
ATOM 692 O O . ASN A 1 83 ? 11.655 15.559 0.297 1.00 92.50 83 ASN A O 1
ATOM 696 N N . PRO A 1 84 ? 13.278 17.099 0.415 1.00 91.06 84 PRO A N 1
ATOM 697 C CA . PRO A 1 84 ? 13.420 17.229 -1.035 1.00 91.06 84 PRO A CA 1
ATOM 698 C C . PRO A 1 84 ? 13.746 15.906 -1.741 1.00 91.06 84 PRO A C 1
ATOM 700 O O . PRO A 1 84 ? 13.403 15.737 -2.909 1.00 91.06 84 PRO A O 1
ATOM 703 N N . ASN A 1 85 ? 14.393 14.953 -1.059 1.00 91.56 85 ASN A N 1
ATOM 704 C CA . ASN A 1 85 ? 14.637 13.626 -1.624 1.00 91.56 85 ASN A CA 1
ATOM 705 C C . ASN A 1 85 ? 13.359 12.779 -1.676 1.00 91.56 85 ASN A C 1
ATOM 707 O O . ASN A 1 85 ? 13.156 12.061 -2.650 1.00 91.56 85 ASN A O 1
ATOM 711 N N . LEU A 1 86 ? 12.494 12.891 -0.663 1.00 92.88 86 LEU A N 1
ATOM 712 C CA . LEU A 1 86 ? 11.197 12.215 -0.637 1.00 92.88 86 LEU A CA 1
ATOM 713 C C . LEU A 1 86 ? 10.256 12.783 -1.702 1.00 92.88 86 LEU A C 1
ATOM 715 O O . LEU A 1 86 ? 9.645 12.014 -2.435 1.00 92.88 86 LEU A O 1
ATOM 719 N N . ILE A 1 87 ? 10.195 14.113 -1.832 1.00 92.75 87 ILE A N 1
ATOM 720 C CA . ILE A 1 87 ? 9.407 14.791 -2.871 1.00 92.75 87 ILE A CA 1
ATOM 721 C C . ILE A 1 87 ? 9.815 14.270 -4.257 1.00 92.75 87 ILE A C 1
ATOM 723 O O . ILE A 1 87 ? 8.969 13.795 -5.014 1.00 92.75 87 ILE A O 1
ATOM 727 N N . ARG A 1 88 ? 11.126 14.259 -4.546 1.00 90.75 88 ARG A N 1
ATOM 728 C CA . ARG A 1 88 ? 11.667 13.731 -5.807 1.00 90.75 88 ARG A CA 1
ATOM 729 C C . ARG A 1 88 ? 11.328 12.256 -6.027 1.00 90.75 88 ARG A C 1
ATOM 731 O O . ARG A 1 88 ? 11.014 11.875 -7.150 1.00 90.75 88 ARG A O 1
ATOM 738 N N . GLU A 1 89 ? 11.377 11.430 -4.983 1.00 91.06 89 GLU A N 1
ATOM 739 C CA . GLU A 1 89 ? 11.029 10.008 -5.087 1.00 91.06 89 GLU A CA 1
ATOM 740 C C . GLU A 1 89 ? 9.530 9.807 -5.375 1.00 91.06 89 GLU A C 1
ATOM 742 O O . GLU A 1 89 ? 9.189 9.006 -6.244 1.00 91.06 89 GLU A O 1
ATOM 747 N N . ILE A 1 90 ? 8.633 10.565 -4.732 1.00 91.44 90 ILE A N 1
ATOM 748 C CA . ILE A 1 90 ? 7.180 10.525 -5.001 1.00 91.44 90 ILE A CA 1
ATOM 749 C C . ILE A 1 90 ? 6.879 10.971 -6.445 1.00 91.44 90 ILE A C 1
ATOM 751 O O . ILE A 1 90 ? 6.078 10.347 -7.150 1.00 91.44 90 ILE A O 1
ATOM 755 N N . GLN A 1 91 ? 7.569 12.009 -6.919 1.00 89.50 91 GLN A N 1
ATOM 756 C CA . GLN A 1 91 ? 7.449 12.519 -8.290 1.00 89.50 91 GLN A CA 1
ATOM 757 C C . GLN A 1 91 ? 8.088 11.590 -9.337 1.00 89.50 91 GLN A C 1
ATOM 759 O O . GLN A 1 91 ? 7.745 11.668 -10.513 1.00 89.50 91 GLN A O 1
ATOM 764 N N . SER A 1 92 ? 8.989 10.683 -8.937 1.00 85.88 92 SER A N 1
ATOM 765 C CA . SER A 1 92 ? 9.736 9.823 -9.865 1.00 85.88 92 SER A CA 1
ATOM 766 C C . SER A 1 92 ? 8.887 8.786 -10.600 1.00 85.88 92 SER A C 1
ATOM 768 O O . SER A 1 92 ? 9.365 8.203 -11.560 1.00 85.88 92 SER A O 1
ATOM 770 N N . ASN A 1 93 ? 7.643 8.519 -10.192 1.00 81.50 93 ASN A N 1
ATOM 771 C CA . ASN A 1 93 ? 6.787 7.464 -10.777 1.00 81.50 93 ASN A CA 1
ATOM 772 C C . ASN A 1 93 ? 7.315 6.043 -10.590 1.00 81.50 93 ASN A C 1
ATOM 774 O O . ASN A 1 93 ? 6.754 5.095 -11.136 1.00 81.50 93 ASN A O 1
ATOM 778 N N . LYS A 1 94 ? 8.372 5.865 -9.796 1.00 84.06 94 LYS A N 1
ATOM 779 C CA . LYS A 1 94 ? 8.833 4.535 -9.406 1.00 84.06 94 LYS A CA 1
ATOM 780 C C . LYS A 1 94 ? 7.740 3.763 -8.663 1.00 84.06 94 LYS A C 1
ATOM 782 O O . LYS A 1 94 ? 7.653 2.544 -8.795 1.00 84.06 94 LYS A O 1
ATOM 787 N N . PHE A 1 95 ? 6.907 4.500 -7.928 1.00 88.12 95 PHE A N 1
ATOM 788 C CA . PHE A 1 95 ? 5.756 4.026 -7.174 1.00 88.12 95 PHE A CA 1
ATOM 789 C C . PHE A 1 95 ? 4.564 4.935 -7.463 1.00 88.12 95 PHE A C 1
ATOM 791 O O . PHE A 1 95 ? 4.671 6.143 -7.238 1.00 88.12 95 PHE A O 1
ATOM 798 N N . PHE A 1 96 ? 3.449 4.375 -7.925 1.00 90.69 96 PHE A N 1
ATOM 799 C CA . PHE A 1 96 ? 2.179 5.099 -8.004 1.00 90.69 96 PHE A CA 1
ATOM 800 C C . PHE A 1 96 ? 0.986 4.151 -7.984 1.00 90.69 96 PHE A C 1
ATOM 802 O O . PHE A 1 96 ? 1.083 2.997 -8.393 1.00 90.69 96 PHE A O 1
ATOM 809 N N . SER A 1 97 ? -0.158 4.627 -7.509 1.00 91.62 97 SER A N 1
ATOM 810 C CA . SER A 1 97 ? -1.421 3.905 -7.626 1.00 91.62 97 SER A CA 1
ATOM 811 C C . SER A 1 97 ? -2.087 4.191 -8.967 1.00 91.62 97 SER A C 1
ATOM 813 O O . SER A 1 97 ? -2.167 5.347 -9.381 1.00 91.62 97 SER A O 1
ATOM 815 N N . LEU A 1 98 ? -2.626 3.158 -9.613 1.00 92.12 98 LEU A N 1
ATOM 816 C CA . LEU A 1 98 ? -3.602 3.354 -10.681 1.00 92.12 98 LEU A CA 1
ATOM 817 C C . LEU A 1 98 ? -4.879 3.971 -10.106 1.00 92.12 98 LEU A C 1
ATOM 819 O O . LEU A 1 98 ? -5.121 3.937 -8.896 1.00 92.12 98 LEU A O 1
ATOM 823 N N . ARG A 1 99 ? -5.726 4.496 -10.991 1.00 91.00 99 ARG A N 1
ATOM 824 C CA . ARG A 1 99 ? -7.049 4.997 -10.617 1.00 91.00 99 ARG A CA 1
ATOM 825 C C . ARG A 1 99 ? -7.810 3.942 -9.801 1.00 91.00 99 ARG A C 1
ATOM 827 O O . ARG A 1 99 ? -7.895 2.780 -10.208 1.00 91.00 99 ARG A O 1
ATOM 834 N N . GLN A 1 100 ? -8.386 4.356 -8.673 1.00 91.81 100 GLN A N 1
ATOM 835 C CA . GLN A 1 100 ? -9.289 3.506 -7.902 1.00 91.81 100 GLN A CA 1
ATOM 836 C C . GLN A 1 100 ? -10.587 3.294 -8.691 1.00 91.81 100 GLN A C 1
ATOM 838 O O . GLN A 1 100 ? -11.224 4.258 -9.126 1.00 91.81 100 GLN A O 1
ATOM 843 N N . LEU A 1 101 ? -10.964 2.028 -8.877 1.00 92.25 101 LEU A N 1
ATOM 844 C CA . LEU A 1 101 ? -12.215 1.632 -9.518 1.00 92.25 101 LEU A CA 1
ATOM 845 C C . LEU A 1 101 ? -13.189 1.079 -8.469 1.00 92.25 101 LEU A C 1
ATOM 847 O O . LEU A 1 101 ? -12.740 0.371 -7.565 1.00 92.25 101 LEU A O 1
ATOM 851 N N . PRO A 1 102 ? -14.502 1.352 -8.593 1.00 91.81 102 PRO A N 1
ATOM 852 C CA . PRO A 1 102 ? -15.489 0.914 -7.615 1.00 91.81 102 PRO A CA 1
ATOM 853 C C . PRO A 1 102 ? -15.458 -0.596 -7.363 1.00 91.81 102 PRO A C 1
ATOM 855 O O . PRO A 1 102 ? -15.514 -1.391 -8.303 1.00 91.81 102 PRO A O 1
ATOM 858 N N . ASN A 1 103 ? -15.447 -0.986 -6.091 1.00 89.31 103 ASN A N 1
ATOM 859 C CA . ASN A 1 103 ? -15.445 -2.371 -5.611 1.00 89.31 103 ASN A CA 1
ATOM 860 C C . ASN A 1 103 ? -14.232 -3.204 -6.063 1.00 89.31 103 ASN A C 1
ATOM 862 O O . ASN A 1 103 ? -14.283 -4.434 -6.012 1.00 89.31 103 ASN A O 1
ATOM 866 N N . GLN A 1 104 ? -13.142 -2.562 -6.490 1.00 94.38 104 GLN A N 1
ATOM 867 C CA . GLN A 1 104 ? -11.910 -3.240 -6.890 1.00 94.38 104 GLN A CA 1
ATOM 868 C C . GLN A 1 104 ? -10.782 -2.987 -5.883 1.00 94.38 104 GLN A C 1
ATOM 870 O O . GLN A 1 104 ? -10.748 -1.929 -5.243 1.00 94.38 104 GLN A O 1
ATOM 875 N N . PRO A 1 105 ? -9.836 -3.932 -5.722 1.00 94.94 105 PRO A N 1
ATOM 876 C CA . PRO A 1 105 ? -8.592 -3.659 -5.016 1.00 94.94 105 PRO A CA 1
ATOM 877 C C . PRO A 1 105 ? -7.841 -2.509 -5.690 1.00 94.94 105 PRO A C 1
ATOM 879 O O . PRO A 1 105 ? -7.813 -2.424 -6.922 1.00 94.94 105 PRO A O 1
ATOM 882 N N . LEU A 1 106 ? -7.170 -1.673 -4.900 1.00 96.12 106 LEU A N 1
ATOM 883 C CA . LEU A 1 106 ? -6.287 -0.659 -5.464 1.00 96.12 106 LEU A CA 1
ATOM 884 C C . LEU A 1 106 ? -5.093 -1.345 -6.128 1.00 96.12 106 LEU A C 1
ATOM 886 O O . LEU A 1 106 ? -4.369 -2.110 -5.486 1.00 96.12 106 LEU A O 1
ATOM 890 N N . ASN A 1 107 ? -4.856 -1.048 -7.402 1.00 95.44 107 ASN A N 1
ATOM 891 C CA . ASN A 1 107 ? -3.690 -1.545 -8.120 1.00 95.44 107 ASN A CA 1
ATOM 892 C C . ASN A 1 107 ? -2.531 -0.561 -7.949 1.00 95.44 107 ASN A C 1
ATOM 894 O O . ASN A 1 107 ? -2.534 0.533 -8.508 1.00 95.44 107 ASN A O 1
ATOM 898 N N . VAL A 1 108 ? -1.538 -0.959 -7.162 1.00 94.50 108 VAL A N 1
ATOM 899 C CA . VAL A 1 108 ? -0.325 -0.188 -6.902 1.00 94.50 108 VAL A CA 1
ATOM 900 C C . VAL A 1 108 ? 0.759 -0.658 -7.865 1.00 94.50 108 VAL A C 1
ATOM 902 O O . VAL A 1 108 ? 1.063 -1.848 -7.940 1.00 94.50 108 VAL A O 1
ATOM 905 N N . TYR A 1 109 ? 1.321 0.270 -8.627 1.00 93.06 109 TYR A N 1
ATOM 906 C CA . TYR A 1 109 ? 2.302 0.027 -9.671 1.00 93.06 109 TYR A CA 1
ATOM 907 C C . TYR A 1 109 ? 3.719 0.374 -9.207 1.00 93.06 109 TYR A C 1
ATOM 909 O O . TYR A 1 109 ? 3.957 1.394 -8.556 1.00 93.06 109 TYR A O 1
ATOM 917 N N . PHE A 1 110 ? 4.660 -0.487 -9.582 1.00 89.94 110 PHE A N 1
ATOM 918 C CA . PHE A 1 110 ? 6.070 -0.424 -9.231 1.00 89.94 110 PHE A CA 1
ATOM 919 C C . PHE A 1 110 ? 6.883 -0.682 -10.487 1.00 89.94 110 PHE A C 1
ATOM 921 O O . PHE A 1 110 ? 6.688 -1.721 -11.116 1.00 89.94 110 PHE A O 1
ATOM 928 N N . THR A 1 111 ? 7.831 0.191 -10.821 1.00 86.94 111 THR A N 1
ATOM 929 C CA . THR A 1 111 ? 8.774 -0.086 -11.911 1.00 86.94 111 THR A CA 1
ATOM 930 C C . THR A 1 111 ? 10.198 -0.257 -11.403 1.00 86.94 111 THR A C 1
ATOM 932 O O . THR A 1 111 ? 10.680 0.482 -10.543 1.00 86.94 111 THR A O 1
ATOM 935 N N . ALA A 1 112 ? 10.878 -1.271 -11.934 1.00 80.38 112 ALA A N 1
ATOM 936 C CA . ALA A 1 112 ? 12.308 -1.477 -11.759 1.00 80.38 112 ALA A CA 1
ATOM 937 C C . ALA A 1 112 ? 13.144 -0.690 -12.779 1.00 80.38 112 ALA A C 1
ATOM 939 O O . ALA A 1 112 ? 14.373 -0.669 -12.665 1.00 80.38 112 ALA A O 1
ATOM 940 N N . ALA A 1 113 ? 12.506 -0.074 -13.781 1.00 70.31 113 ALA A N 1
ATOM 941 C CA . ALA A 1 113 ? 13.196 0.788 -14.719 1.00 70.31 113 ALA A CA 1
ATOM 942 C C . ALA A 1 113 ? 13.824 1.964 -13.960 1.00 70.31 113 ALA A C 1
ATOM 944 O O . ALA A 1 113 ? 13.218 2.560 -13.068 1.00 70.31 113 ALA A O 1
ATOM 945 N N . GLN A 1 114 ? 15.062 2.297 -14.318 1.00 62.84 114 GLN A N 1
ATOM 946 C CA . GLN A 1 114 ? 15.684 3.533 -13.861 1.00 62.84 114 GLN A CA 1
ATOM 947 C C . GLN A 1 114 ? 14.881 4.688 -14.451 1.00 62.84 114 GLN A C 1
ATOM 949 O O . GLN A 1 114 ? 14.973 4.954 -15.649 1.00 62.84 114 GLN A O 1
ATOM 954 N N . VAL A 1 115 ? 14.086 5.368 -13.630 1.00 56.66 115 VAL A N 1
ATOM 955 C CA . VAL A 1 115 ? 13.492 6.632 -14.050 1.00 56.66 115 VAL A CA 1
ATOM 956 C C . VAL A 1 115 ? 14.642 7.625 -14.119 1.00 56.66 115 VAL A C 1
ATOM 958 O O . VAL A 1 115 ? 15.252 7.951 -13.100 1.00 56.66 115 VAL A O 1
ATOM 961 N N . SER A 1 116 ? 14.982 8.059 -15.332 1.00 46.88 116 SER A N 1
ATOM 962 C CA . SER A 1 116 ? 16.064 9.005 -15.598 1.00 46.88 116 SER A CA 1
ATOM 963 C C . SER A 1 116 ? 15.675 10.421 -15.163 1.00 46.88 116 SER A C 1
ATOM 965 O O . SER A 1 116 ? 15.683 11.352 -15.964 1.00 46.88 116 SER A O 1
ATOM 967 N N . ASN A 1 117 ? 15.334 10.613 -13.893 1.00 44.62 117 ASN A N 1
ATOM 968 C CA . ASN A 1 117 ? 15.291 11.950 -13.328 1.00 44.62 117 ASN A CA 1
ATOM 969 C C . ASN A 1 117 ? 16.737 12.330 -13.028 1.00 44.62 117 ASN A C 1
ATOM 971 O O . ASN A 1 117 ? 17.320 11.935 -12.018 1.00 44.62 117 ASN A O 1
ATOM 975 N N . GLY A 1 118 ? 17.348 13.005 -14.004 1.00 40.78 118 GLY A N 1
ATOM 976 C CA . GLY A 1 118 ? 18.713 13.490 -13.925 1.00 40.78 118 GLY A CA 1
ATOM 977 C C . GLY A 1 118 ? 18.958 14.245 -12.618 1.00 40.78 118 GLY A C 1
ATOM 978 O O . GLY A 1 118 ? 18.198 15.133 -12.249 1.00 40.78 118 GLY A O 1
ATOM 979 N N . SER A 1 119 ? 20.082 13.914 -11.985 1.00 45.12 119 SER A N 1
ATOM 980 C CA . SER A 1 119 ? 20.750 14.653 -10.907 1.00 45.12 119 SER A CA 1
ATOM 981 C C . SER A 1 119 ? 20.369 14.332 -9.448 1.00 45.12 119 SER A C 1
ATOM 983 O O . SER A 1 119 ? 19.254 14.545 -8.982 1.00 45.12 119 SER A O 1
ATOM 985 N N . SER A 1 120 ? 21.428 13.983 -8.696 1.00 45.28 120 SER A N 1
ATOM 986 C CA . SER A 1 120 ? 21.671 14.219 -7.255 1.00 45.28 120 SER A CA 1
ATOM 987 C C . SER A 1 120 ? 21.420 13.128 -6.197 1.00 45.28 120 SER A C 1
ATOM 989 O O . SER A 1 120 ? 21.607 13.419 -5.022 1.00 45.28 120 SER A O 1
ATOM 991 N N . THR A 1 121 ? 21.124 11.863 -6.528 1.00 51.69 121 THR A N 1
ATOM 992 C CA . THR A 1 121 ? 21.091 10.788 -5.495 1.00 51.69 121 THR A CA 1
ATOM 993 C C . THR A 1 121 ? 22.409 10.026 -5.331 1.00 51.69 121 THR A C 1
ATOM 995 O O . THR A 1 121 ? 22.526 9.205 -4.422 1.00 51.69 121 THR A O 1
ATOM 998 N N . ASN A 1 122 ? 23.429 10.321 -6.146 1.00 55.47 122 ASN A N 1
ATOM 999 C CA . ASN A 1 122 ? 24.750 9.681 -6.049 1.00 55.47 122 ASN A CA 1
ATOM 1000 C C . ASN A 1 122 ? 25.470 9.960 -4.718 1.00 55.47 122 ASN A C 1
ATOM 1002 O O . ASN A 1 122 ? 26.393 9.231 -4.369 1.00 55.47 122 ASN A O 1
ATOM 1006 N N . SER A 1 123 ? 25.064 10.997 -3.980 1.00 71.56 123 SER A N 1
ATOM 1007 C CA . SER A 1 123 ? 25.590 11.310 -2.648 1.00 71.56 123 SER A CA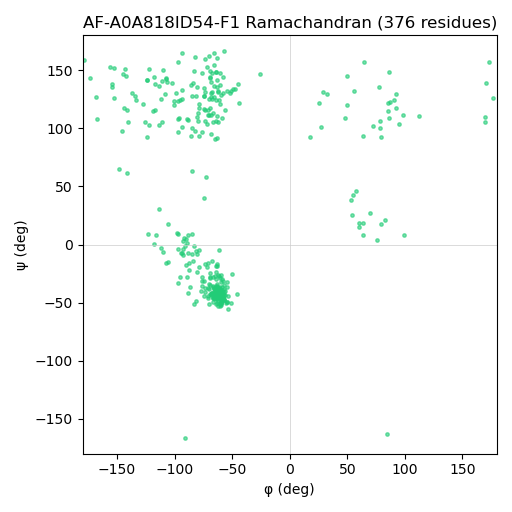 1
ATOM 1008 C C . SER A 1 123 ? 24.918 10.525 -1.519 1.00 71.56 123 SER A C 1
ATOM 1010 O O . SER A 1 123 ? 25.450 10.503 -0.413 1.00 71.56 123 SER A O 1
ATOM 1012 N N . LEU A 1 124 ? 23.770 9.886 -1.774 1.00 82.56 124 LEU A N 1
ATOM 1013 C CA . LEU A 1 124 ? 23.046 9.115 -0.767 1.00 82.56 124 LEU A CA 1
ATOM 1014 C C . LEU A 1 124 ? 23.621 7.705 -0.663 1.00 82.56 124 LEU A C 1
ATOM 1016 O O . LEU A 1 124 ? 23.889 7.043 -1.671 1.00 82.56 124 LEU A O 1
ATOM 1020 N N . SER A 1 125 ? 23.742 7.206 0.560 1.00 88.88 125 SER A N 1
ATOM 1021 C CA . SER A 1 125 ? 24.020 5.797 0.816 1.00 88.88 125 SER A CA 1
ATOM 1022 C C . SER A 1 125 ? 22.876 4.910 0.305 1.00 88.88 125 SER A C 1
ATOM 1024 O O . SER A 1 125 ? 21.744 5.352 0.092 1.00 88.88 125 SER A O 1
ATOM 1026 N N . GLN A 1 126 ? 23.156 3.619 0.110 1.00 85.00 126 GLN A N 1
ATOM 1027 C CA . GLN A 1 126 ? 22.122 2.657 -0.281 1.00 85.00 126 GLN A CA 1
ATOM 1028 C C . GLN A 1 126 ? 20.970 2.615 0.732 1.00 85.00 126 GLN A C 1
ATOM 1030 O O . GLN A 1 126 ? 19.810 2.630 0.335 1.00 85.00 126 GLN A O 1
ATOM 1035 N N . GLN A 1 127 ? 21.286 2.634 2.028 1.00 87.88 127 GLN A N 1
ATOM 1036 C CA . GLN A 1 127 ? 20.289 2.596 3.093 1.00 87.88 127 GLN A CA 1
ATOM 1037 C C . GLN A 1 127 ? 19.356 3.814 3.062 1.00 87.88 127 GLN A C 1
ATOM 1039 O O . GLN A 1 127 ? 18.153 3.662 3.264 1.00 87.88 127 GLN A O 1
ATOM 1044 N N . GLU A 1 128 ? 19.884 5.006 2.776 1.00 90.19 128 GLU A N 1
ATOM 1045 C CA . GLU A 1 128 ? 19.067 6.218 2.639 1.00 90.19 128 GLU A CA 1
ATOM 1046 C C . GLU A 1 128 ? 18.128 6.128 1.436 1.00 90.19 128 GLU A C 1
ATOM 1048 O O . GLU A 1 128 ? 16.953 6.461 1.563 1.00 90.19 128 GLU A O 1
ATOM 1053 N N . ARG A 1 129 ? 18.604 5.623 0.289 1.00 88.62 129 ARG A N 1
ATOM 1054 C CA . ARG A 1 129 ? 17.743 5.416 -0.888 1.00 88.62 129 ARG A CA 1
ATOM 1055 C C . ARG A 1 129 ? 16.625 4.416 -0.604 1.00 88.62 129 ARG A C 1
ATOM 1057 O O . ARG A 1 129 ? 15.481 4.681 -0.957 1.00 88.62 129 ARG A O 1
ATOM 1064 N N . GLU A 1 130 ? 16.938 3.301 0.057 1.00 89.88 130 GLU A N 1
ATOM 1065 C CA . GLU A 1 130 ? 15.936 2.312 0.471 1.00 89.88 130 GLU A CA 1
ATOM 1066 C C . GLU A 1 130 ? 14.884 2.934 1.403 1.00 89.88 130 GLU A C 1
ATOM 1068 O O . GLU A 1 130 ? 13.689 2.714 1.211 1.00 89.88 130 GLU A O 1
ATOM 1073 N N . LEU A 1 131 ? 15.316 3.732 2.388 1.00 92.88 131 LEU A N 1
ATOM 1074 C CA . LEU A 1 131 ? 14.418 4.422 3.315 1.00 92.88 131 LEU A CA 1
ATOM 1075 C C . LEU A 1 131 ? 13.516 5.424 2.586 1.00 92.88 131 LEU A C 1
ATOM 1077 O O . LEU A 1 131 ? 12.307 5.407 2.791 1.00 92.88 131 LEU A O 1
ATOM 1081 N N . ILE A 1 132 ? 14.079 6.254 1.707 1.00 93.31 132 ILE A N 1
ATOM 1082 C CA . ILE A 1 132 ? 13.318 7.235 0.922 1.00 93.31 132 ILE A CA 1
ATOM 1083 C C . ILE A 1 132 ? 12.287 6.533 0.026 1.00 93.31 132 ILE A C 1
ATOM 1085 O O . ILE A 1 132 ? 11.131 6.951 -0.008 1.00 93.31 132 ILE A O 1
ATOM 1089 N N . SER A 1 133 ? 12.655 5.428 -0.636 1.00 92.56 133 SER A N 1
ATOM 1090 C CA . SER A 1 133 ? 11.709 4.617 -1.414 1.00 92.56 133 SER A CA 1
ATOM 1091 C C . SER A 1 133 ? 10.577 4.043 -0.551 1.00 92.56 133 SER A C 1
ATOM 1093 O O . SER A 1 133 ? 9.422 4.048 -0.974 1.00 92.56 133 SER A O 1
ATOM 1095 N N . LEU A 1 134 ? 10.874 3.568 0.665 1.00 94.38 134 LEU A N 1
ATOM 1096 C CA . LEU A 1 134 ? 9.849 3.069 1.591 1.00 94.38 134 LEU A CA 1
ATOM 1097 C C . LEU A 1 134 ? 8.925 4.180 2.086 1.00 94.38 134 LEU A C 1
ATOM 1099 O O . LEU A 1 134 ? 7.714 3.980 2.138 1.00 94.38 134 LEU A O 1
ATOM 1103 N N . GLN A 1 135 ? 9.478 5.348 2.411 1.00 95.50 135 GLN A N 1
ATOM 1104 C CA . GLN A 1 135 ? 8.704 6.523 2.802 1.00 95.50 135 GLN A CA 1
ATOM 1105 C C . GLN A 1 135 ? 7.781 6.976 1.665 1.00 95.50 135 GLN A C 1
ATOM 1107 O O . GLN A 1 135 ? 6.608 7.244 1.913 1.00 95.50 135 GLN A O 1
ATOM 1112 N N . ALA A 1 136 ? 8.270 6.997 0.420 1.00 94.44 136 ALA A N 1
ATOM 1113 C CA . ALA A 1 136 ? 7.472 7.355 -0.752 1.00 94.44 136 ALA A CA 1
ATOM 1114 C C . ALA A 1 136 ? 6.324 6.367 -0.997 1.00 94.44 136 ALA A C 1
ATOM 1116 O O . ALA A 1 136 ? 5.209 6.786 -1.312 1.00 94.44 136 ALA A O 1
ATOM 1117 N N . LEU A 1 137 ? 6.575 5.065 -0.824 1.00 94.38 137 LEU A N 1
ATOM 1118 C CA . LEU A 1 137 ? 5.535 4.044 -0.908 1.00 94.38 137 LEU A CA 1
ATOM 1119 C C . LEU A 1 137 ? 4.487 4.224 0.196 1.00 94.38 137 LEU A C 1
ATOM 1121 O O . LEU A 1 137 ? 3.296 4.273 -0.095 1.00 94.38 137 LEU A O 1
ATOM 1125 N N . ILE A 1 138 ? 4.918 4.334 1.455 1.00 95.31 138 ILE A N 1
ATOM 1126 C CA . ILE A 1 138 ? 3.995 4.443 2.589 1.00 95.31 138 ILE A CA 1
ATOM 1127 C C . ILE A 1 138 ? 3.175 5.715 2.554 1.00 95.31 138 ILE A C 1
ATOM 1129 O O . ILE A 1 138 ? 1.993 5.654 2.849 1.00 95.31 138 ILE A O 1
ATOM 1133 N N . CYS A 1 139 ? 3.758 6.833 2.134 1.00 95.19 139 CYS A N 1
ATOM 1134 C CA . CYS A 1 139 ? 3.028 8.073 1.909 1.00 95.19 139 CYS A CA 1
ATOM 1135 C C . CYS A 1 139 ? 1.802 7.858 1.010 1.00 95.19 139 CYS A C 1
ATOM 1137 O O . CYS A 1 139 ? 0.682 8.196 1.379 1.00 95.19 139 CYS A O 1
ATOM 1139 N N . GLN A 1 140 ? 1.997 7.196 -0.129 1.00 94.31 140 GLN A N 1
ATOM 1140 C CA . GLN A 1 140 ? 0.915 6.935 -1.075 1.00 94.31 140 GLN A CA 1
ATOM 1141 C C . GLN A 1 140 ? -0.086 5.896 -0.555 1.00 94.31 140 GLN A C 1
ATOM 1143 O O . GLN A 1 140 ? -1.288 6.038 -0.772 1.00 94.31 140 GLN A O 1
ATOM 1148 N N . LEU A 1 141 ? 0.383 4.862 0.151 1.00 95.31 141 LEU A N 1
ATOM 1149 C CA . LEU A 1 141 ? -0.508 3.864 0.744 1.00 95.31 141 LEU A CA 1
ATOM 1150 C C . LEU A 1 141 ? -1.327 4.434 1.912 1.00 95.31 141 LEU A C 1
ATOM 1152 O O . LEU A 1 141 ? -2.487 4.056 2.081 1.00 95.31 141 LEU A O 1
ATOM 1156 N N . ASP A 1 142 ? -0.761 5.341 2.708 1.00 95.94 142 ASP A N 1
ATOM 1157 C CA . ASP A 1 142 ? -1.450 5.947 3.847 1.00 95.94 142 ASP A CA 1
ATOM 1158 C C . ASP A 1 142 ? -2.616 6.801 3.355 1.00 95.94 142 ASP A C 1
ATOM 1160 O O . ASP A 1 142 ? -3.729 6.632 3.848 1.00 95.94 142 ASP A O 1
ATOM 1164 N N . VAL A 1 143 ? -2.381 7.593 2.303 1.00 94.88 143 VAL A N 1
ATOM 1165 C CA . VAL A 1 143 ? -3.406 8.355 1.574 1.00 94.88 143 VAL A CA 1
ATOM 1166 C C . VAL A 1 143 ? -4.468 7.425 0.993 1.00 94.88 143 VAL A C 1
ATOM 1168 O O . VAL A 1 143 ? -5.660 7.624 1.212 1.00 94.88 143 VAL A O 1
ATOM 1171 N N . ALA A 1 144 ? -4.056 6.369 0.287 1.00 94.12 144 ALA A N 1
ATOM 1172 C CA . ALA A 1 144 ? -4.982 5.400 -0.293 1.00 94.12 144 ALA A CA 1
ATOM 1173 C C . ALA A 1 144 ? -5.871 4.732 0.770 1.00 94.12 144 ALA A C 1
ATOM 1175 O O . ALA A 1 144 ? -7.064 4.520 0.558 1.00 94.12 144 ALA A O 1
ATOM 1176 N N . THR A 1 145 ? -5.303 4.420 1.933 1.00 94.69 145 THR A N 1
ATOM 1177 C CA . THR A 1 145 ? -6.013 3.760 3.032 1.00 94.69 145 THR A CA 1
ATOM 1178 C C . THR A 1 145 ? -6.780 4.714 3.942 1.00 94.69 145 THR A C 1
ATOM 1180 O O . THR A 1 145 ? -7.314 4.260 4.950 1.00 94.69 145 THR A O 1
ATOM 1183 N N . GLU A 1 146 ? -6.911 5.998 3.599 1.00 94.00 146 GLU A N 1
ATOM 1184 C CA . GLU A 1 146 ? -7.995 6.842 4.130 1.00 94.00 146 GLU A CA 1
ATOM 1185 C C . GLU A 1 146 ? -9.360 6.405 3.558 1.00 94.00 146 GLU A C 1
ATOM 1187 O O . GLU A 1 146 ? -10.397 6.586 4.196 1.00 94.00 146 GLU A O 1
ATOM 1192 N N . SER A 1 147 ? -9.375 5.757 2.385 1.00 93.88 147 SER A N 1
ATOM 1193 C CA . SER A 1 147 ? -10.595 5.216 1.782 1.00 93.88 147 SER A CA 1
ATOM 1194 C C . SER A 1 147 ? -11.021 3.895 2.425 1.00 93.88 147 SER A C 1
ATOM 1196 O O . SER A 1 147 ? -10.319 2.883 2.344 1.00 93.88 147 SER A O 1
ATOM 1198 N N . VAL A 1 148 ? -12.235 3.880 2.979 1.00 93.44 148 VAL A N 1
ATOM 1199 C CA . VAL A 1 148 ? -12.916 2.671 3.482 1.00 93.44 148 VAL A CA 1
ATOM 1200 C C . VAL A 1 148 ? -13.056 1.607 2.391 1.00 93.44 148 VAL A C 1
ATOM 1202 O O . VAL A 1 148 ? -12.937 0.412 2.663 1.00 93.44 148 VAL A O 1
ATOM 1205 N N . GLU A 1 149 ? -13.264 2.029 1.143 1.00 94.00 149 GLU A N 1
ATOM 1206 C CA . GLU A 1 149 ? -13.380 1.110 0.014 1.00 94.00 149 GLU A CA 1
ATOM 1207 C C . GLU A 1 149 ? -12.090 0.304 -0.176 1.00 94.00 149 GLU A C 1
ATOM 1209 O O . GLU A 1 149 ? -12.147 -0.918 -0.281 1.00 94.00 149 GLU A O 1
ATOM 1214 N N . ILE A 1 150 ? -10.932 0.971 -0.119 1.00 95.31 150 ILE A N 1
ATOM 1215 C CA . ILE A 1 150 ? -9.612 0.341 -0.269 1.00 95.31 150 ILE A CA 1
ATOM 1216 C C . ILE A 1 150 ? -9.272 -0.527 0.945 1.00 95.31 150 ILE A C 1
ATOM 1218 O O . ILE A 1 150 ? -8.718 -1.617 0.790 1.00 95.31 150 ILE A O 1
ATOM 1222 N N . GLN A 1 151 ? -9.634 -0.091 2.155 1.00 94.88 151 GLN A N 1
ATOM 1223 C CA . GLN A 1 151 ? -9.478 -0.908 3.366 1.00 94.88 151 GLN A CA 1
ATOM 1224 C C . GLN A 1 151 ? -10.217 -2.253 3.227 1.00 94.88 151 GLN A C 1
ATOM 1226 O O . GLN A 1 151 ? -9.709 -3.292 3.655 1.00 94.88 151 GLN A O 1
ATOM 1231 N N . ASN A 1 152 ? -11.395 -2.243 2.594 1.00 93.69 152 ASN A N 1
ATOM 1232 C CA . ASN A 1 152 ? -12.219 -3.429 2.380 1.00 93.69 152 ASN A CA 1
ATOM 1233 C C . ASN A 1 152 ? -11.759 -4.276 1.176 1.00 93.69 152 ASN A C 1
ATOM 1235 O O . ASN A 1 152 ? -11.610 -5.498 1.281 1.00 93.69 152 ASN A O 1
ATOM 1239 N N . SER A 1 153 ? -11.521 -3.645 0.023 1.00 94.19 153 SER A N 1
ATOM 1240 C CA . SER A 1 153 ? -11.178 -4.336 -1.227 1.00 94.19 153 SER A CA 1
ATOM 1241 C C . SER A 1 153 ? -9.726 -4.826 -1.251 1.00 94.19 153 SER A C 1
ATOM 1243 O O . SER A 1 153 ? -9.430 -5.872 -1.839 1.00 94.19 153 SER A O 1
ATOM 1245 N N . GLY A 1 154 ? -8.833 -4.151 -0.528 1.00 94.56 154 GLY A N 1
ATOM 1246 C CA . GLY A 1 154 ? -7.420 -4.483 -0.408 1.00 94.56 154 GLY A CA 1
ATOM 1247 C C . GLY A 1 154 ? -6.565 -3.921 -1.541 1.00 94.56 154 GLY A C 1
ATOM 1248 O O . GLY A 1 154 ? -6.955 -3.011 -2.269 1.00 94.56 154 GLY A O 1
ATOM 1249 N N . LEU A 1 155 ? -5.360 -4.473 -1.674 1.00 95.25 155 LEU A N 1
ATOM 1250 C CA . LEU A 1 155 ? -4.322 -3.996 -2.582 1.00 95.25 155 LEU A CA 1
ATOM 1251 C C . LEU A 1 155 ? -3.861 -5.106 -3.525 1.00 95.25 155 LEU A C 1
ATOM 1253 O O . LEU A 1 155 ? -3.638 -6.247 -3.109 1.00 95.25 155 LEU A O 1
ATOM 1257 N N . ASN A 1 156 ? -3.611 -4.737 -4.772 1.00 95.38 156 ASN A N 1
ATOM 1258 C CA . ASN A 1 156 ? -2.818 -5.505 -5.716 1.00 95.38 156 ASN A CA 1
ATOM 1259 C C . ASN A 1 156 ? -1.510 -4.768 -5.989 1.00 95.38 156 ASN A C 1
ATOM 1261 O O . ASN A 1 156 ? -1.498 -3.551 -6.135 1.00 95.38 156 ASN A O 1
ATOM 1265 N N . PHE A 1 157 ? -0.414 -5.507 -6.108 1.00 94.50 157 PHE A N 1
ATOM 1266 C CA . PHE A 1 157 ? 0.887 -4.952 -6.472 1.00 94.50 157 PHE A CA 1
ATOM 1267 C C . PHE A 1 157 ? 1.224 -5.385 -7.894 1.00 94.50 157 PHE A C 1
ATOM 1269 O O . PHE A 1 157 ? 1.152 -6.569 -8.202 1.00 94.50 157 PHE A O 1
ATOM 1276 N N . ILE A 1 158 ? 1.608 -4.449 -8.753 1.00 94.31 158 ILE A N 1
ATOM 1277 C CA . ILE A 1 158 ? 2.075 -4.705 -10.114 1.00 94.31 158 ILE A CA 1
ATOM 1278 C C . ILE A 1 158 ? 3.541 -4.309 -10.163 1.00 94.31 158 ILE A C 1
ATOM 1280 O O . ILE A 1 158 ? 3.864 -3.127 -10.207 1.00 94.31 158 ILE A O 1
ATOM 1284 N N . TYR A 1 159 ? 4.424 -5.301 -10.128 1.00 92.44 159 TYR A N 1
ATOM 1285 C CA . TYR A 1 159 ? 5.855 -5.082 -10.222 1.00 92.44 159 TYR A CA 1
ATOM 1286 C C . TYR A 1 159 ? 6.339 -5.297 -11.647 1.00 92.44 159 TYR A C 1
ATOM 1288 O O . TYR A 1 159 ? 6.586 -6.424 -12.083 1.00 92.44 159 TYR A O 1
ATOM 1296 N N . ASP A 1 160 ? 6.459 -4.190 -12.366 1.00 91.50 160 ASP A N 1
ATOM 1297 C CA . ASP A 1 160 ? 7.053 -4.137 -13.684 1.00 91.50 160 ASP A CA 1
ATOM 1298 C C . ASP A 1 160 ? 8.576 -4.139 -13.599 1.00 91.50 160 ASP A C 1
ATOM 1300 O O . ASP A 1 160 ? 9.226 -3.213 -13.115 1.00 91.50 160 ASP A O 1
ATOM 1304 N N . MET A 1 161 ? 9.146 -5.228 -14.091 1.00 89.31 161 MET A N 1
ATOM 1305 C CA . MET A 1 161 ? 10.573 -5.486 -14.124 1.00 89.31 161 MET A CA 1
ATOM 1306 C C . MET A 1 161 ? 11.155 -5.323 -15.532 1.00 89.31 161 MET A C 1
ATOM 1308 O O . MET A 1 161 ? 12.253 -5.828 -15.797 1.00 89.31 161 MET A O 1
ATOM 1312 N N . GLN A 1 162 ? 10.445 -4.641 -16.441 1.00 86.81 162 GLN A N 1
ATOM 1313 C CA . GLN A 1 162 ? 10.954 -4.356 -17.777 1.00 86.81 162 GLN A CA 1
ATOM 1314 C C . GLN A 1 162 ? 12.337 -3.699 -17.692 1.00 86.81 162 GLN A C 1
ATOM 1316 O O . GLN A 1 162 ? 12.566 -2.756 -16.936 1.00 86.81 162 GLN A O 1
ATOM 1321 N N . SER A 1 163 ? 13.283 -4.242 -18.460 1.00 80.50 163 SER A N 1
ATOM 1322 C CA . SER A 1 163 ? 14.676 -3.775 -18.516 1.00 80.50 163 SER A CA 1
ATOM 1323 C C . SER A 1 163 ? 15.440 -3.822 -17.183 1.00 80.50 163 SER A C 1
ATOM 1325 O O . SER A 1 163 ? 16.521 -3.245 -17.087 1.00 80.50 163 SER A O 1
ATOM 1327 N N . CYS A 1 164 ? 14.939 -4.543 -16.173 1.00 83.31 164 CYS A N 1
ATOM 1328 C CA . CYS A 1 164 ? 15.633 -4.720 -14.901 1.00 83.31 164 CYS A CA 1
ATOM 1329 C C . CYS A 1 164 ? 16.852 -5.638 -15.061 1.00 83.31 164 CYS A C 1
ATOM 1331 O O . CYS A 1 164 ? 16.733 -6.837 -15.349 1.00 83.31 164 CYS A O 1
ATOM 1333 N N . SER A 1 165 ? 18.046 -5.092 -14.841 1.00 81.56 165 SER A N 1
ATOM 1334 C CA . SER A 1 165 ? 19.265 -5.888 -14.727 1.00 81.56 165 SER A CA 1
ATOM 1335 C C . SER A 1 165 ? 19.424 -6.462 -13.312 1.00 81.56 165 SER A C 1
ATOM 1337 O O . SER A 1 165 ? 18.853 -5.968 -12.340 1.00 81.56 165 SER A O 1
ATOM 1339 N N . ALA A 1 166 ? 20.259 -7.496 -13.168 1.00 77.31 166 ALA A N 1
ATOM 1340 C CA . ALA A 1 166 ? 20.549 -8.079 -11.857 1.00 77.31 166 ALA A CA 1
ATOM 1341 C C . ALA A 1 166 ? 21.192 -7.075 -10.878 1.00 77.31 166 ALA A C 1
ATOM 1343 O O . ALA A 1 166 ? 20.990 -7.194 -9.676 1.00 77.31 166 ALA A O 1
ATOM 1344 N N . SER A 1 167 ? 21.933 -6.075 -11.375 1.00 77.19 167 SER A N 1
ATOM 1345 C CA . SER A 1 167 ? 22.547 -5.033 -10.539 1.00 77.19 167 SER A CA 1
ATOM 1346 C C . SER A 1 167 ? 21.570 -3.937 -10.103 1.00 77.19 167 SER A C 1
ATOM 1348 O O . SER A 1 167 ? 21.852 -3.223 -9.147 1.00 77.19 167 SER A O 1
ATOM 1350 N N . GLN A 1 168 ? 20.433 -3.796 -10.789 1.00 76.44 168 GLN A N 1
ATOM 1351 C CA . GLN A 1 168 ? 19.379 -2.831 -10.457 1.00 76.44 168 GLN A CA 1
ATOM 1352 C C . GLN A 1 168 ? 18.330 -3.407 -9.504 1.00 76.44 168 GLN A C 1
ATOM 1354 O O . GLN A 1 168 ? 17.561 -2.656 -8.906 1.00 76.44 168 GLN A O 1
ATOM 1359 N N . PHE A 1 169 ? 18.272 -4.732 -9.373 1.00 82.69 169 PHE A N 1
ATOM 1360 C CA . PHE A 1 169 ? 17.318 -5.381 -8.493 1.00 82.69 169 PHE A CA 1
ATOM 1361 C C . PHE A 1 169 ? 17.718 -5.215 -7.023 1.00 82.69 169 PHE A C 1
ATOM 1363 O O . PHE A 1 169 ? 18.636 -5.869 -6.523 1.00 82.69 169 PHE A O 1
ATOM 1370 N N . ASP A 1 170 ? 16.983 -4.361 -6.315 1.00 84.00 170 ASP A N 1
ATOM 1371 C CA . ASP A 1 170 ? 17.164 -4.159 -4.883 1.00 84.00 170 ASP A CA 1
ATOM 1372 C C . ASP A 1 170 ? 16.368 -5.196 -4.078 1.00 84.00 170 ASP A C 1
ATOM 1374 O O . ASP A 1 170 ? 15.178 -5.055 -3.765 1.00 84.00 170 ASP A O 1
ATOM 1378 N N . MET A 1 171 ? 17.064 -6.278 -3.740 1.00 83.38 171 MET A N 1
ATOM 1379 C CA . MET A 1 171 ? 16.536 -7.352 -2.909 1.00 83.38 171 MET A CA 1
ATOM 1380 C C . MET A 1 171 ? 16.153 -6.876 -1.498 1.00 83.38 171 MET A C 1
ATOM 1382 O O . MET A 1 171 ? 15.171 -7.360 -0.927 1.00 83.38 171 MET A O 1
ATOM 1386 N N . ASN A 1 172 ? 16.926 -5.963 -0.909 1.00 87.38 172 ASN A N 1
ATOM 1387 C CA . ASN A 1 172 ? 16.699 -5.518 0.464 1.00 87.38 172 ASN A CA 1
ATOM 1388 C C . ASN A 1 172 ? 15.445 -4.657 0.541 1.00 87.38 172 ASN A C 1
ATOM 1390 O O . ASN A 1 172 ? 14.576 -4.922 1.377 1.00 87.38 172 ASN A O 1
ATOM 1394 N N . LEU A 1 173 ? 15.303 -3.708 -0.386 1.00 89.12 173 LEU A N 1
ATOM 1395 C CA . LEU A 1 173 ? 14.090 -2.916 -0.535 1.00 89.12 173 LEU A CA 1
ATOM 1396 C C . LEU A 1 173 ? 12.873 -3.814 -0.771 1.00 89.12 173 LEU A C 1
ATOM 1398 O O . LEU A 1 173 ? 11.875 -3.682 -0.068 1.00 89.12 173 LEU A O 1
ATOM 1402 N N . SER A 1 174 ? 12.973 -4.787 -1.683 1.00 87.56 174 SER A N 1
ATOM 1403 C CA . SER A 1 174 ? 11.881 -5.731 -1.969 1.00 87.56 174 SER A CA 1
ATOM 1404 C C . SER A 1 174 ? 11.436 -6.498 -0.717 1.00 87.56 174 SER A C 1
ATOM 1406 O O . SER A 1 174 ? 10.242 -6.613 -0.444 1.00 87.56 174 SER A O 1
ATOM 1408 N N . LYS A 1 175 ? 12.386 -6.981 0.098 1.00 88.75 175 LYS A N 1
ATOM 1409 C CA . LYS A 1 175 ? 12.096 -7.650 1.379 1.00 88.75 175 LYS A CA 1
ATOM 1410 C C . LYS A 1 175 ? 11.466 -6.711 2.408 1.00 88.75 175 LYS A C 1
ATOM 1412 O O . LYS A 1 175 ? 10.619 -7.158 3.179 1.00 88.75 175 LYS A O 1
ATOM 1417 N N . LYS A 1 176 ? 11.894 -5.447 2.471 1.00 92.62 176 LYS A N 1
ATOM 1418 C CA . LYS A 1 176 ? 11.314 -4.435 3.371 1.00 92.62 176 LYS A CA 1
ATOM 1419 C C . LYS A 1 176 ? 9.880 -4.100 2.971 1.00 92.62 176 LYS A C 1
ATOM 1421 O O . LYS A 1 176 ? 8.999 -4.215 3.814 1.00 92.62 176 LYS A O 1
ATOM 1426 N N . ILE A 1 177 ? 9.637 -3.808 1.689 1.00 91.75 177 ILE A N 1
ATOM 1427 C CA . ILE A 1 177 ? 8.292 -3.567 1.142 1.00 91.75 177 ILE A CA 1
ATOM 1428 C C . ILE A 1 177 ? 7.385 -4.745 1.474 1.00 91.75 177 ILE A C 1
ATOM 1430 O O . ILE A 1 177 ? 6.309 -4.558 2.026 1.00 91.75 177 ILE A O 1
ATOM 1434 N N . LEU A 1 178 ? 7.841 -5.967 1.206 1.00 88.88 178 LEU A N 1
ATOM 1435 C CA . LEU A 1 178 ? 7.054 -7.157 1.474 1.00 88.88 178 LEU A CA 1
ATOM 1436 C C . LEU A 1 178 ? 6.689 -7.304 2.953 1.00 88.88 178 LEU A C 1
ATOM 1438 O O . LEU A 1 178 ? 5.523 -7.508 3.270 1.00 88.88 178 LEU A O 1
ATOM 1442 N N . ARG A 1 179 ? 7.677 -7.201 3.852 1.00 91.12 179 ARG A N 1
ATOM 1443 C CA . ARG A 1 179 ? 7.439 -7.288 5.300 1.00 91.12 179 ARG A CA 1
ATOM 1444 C C . ARG A 1 179 ? 6.459 -6.217 5.764 1.00 91.12 179 ARG A C 1
ATOM 1446 O O . ARG A 1 179 ? 5.635 -6.495 6.622 1.00 91.12 179 ARG A O 1
ATOM 1453 N N . LEU A 1 180 ? 6.526 -5.027 5.181 1.00 91.56 180 LEU A N 1
ATOM 1454 C CA . LEU A 1 180 ? 5.632 -3.923 5.492 1.00 91.56 180 LEU A CA 1
ATOM 1455 C C . LEU A 1 180 ? 4.185 -4.214 5.077 1.00 91.56 180 LEU A C 1
ATOM 1457 O O . LEU A 1 180 ? 3.278 -4.011 5.875 1.00 91.56 180 LEU A O 1
ATOM 1461 N N . VAL A 1 181 ? 3.964 -4.724 3.860 1.00 88.56 181 VAL A N 1
ATOM 1462 C CA . VAL A 1 181 ? 2.609 -4.889 3.298 1.00 88.56 181 VAL A CA 1
ATOM 1463 C C . VAL A 1 181 ? 1.964 -6.235 3.639 1.00 88.56 181 VAL A C 1
ATOM 1465 O O . VAL A 1 181 ? 0.743 -6.338 3.728 1.00 88.56 181 VAL A O 1
ATOM 1468 N N . GLN A 1 182 ? 2.754 -7.287 3.864 1.00 86.81 182 GLN A N 1
ATOM 1469 C CA . GLN A 1 182 ? 2.233 -8.614 4.184 1.00 86.81 182 GLN A CA 1
ATOM 1470 C C . GLN A 1 182 ? 1.892 -8.731 5.667 1.00 86.81 182 GLN A C 1
ATOM 1472 O O . GLN A 1 182 ? 2.748 -9.017 6.500 1.00 86.81 182 GLN A O 1
ATOM 1477 N N . GLY A 1 183 ? 0.611 -8.541 5.987 1.00 84.62 183 GLY A N 1
ATOM 1478 C CA . GLY A 1 183 ? 0.073 -8.788 7.327 1.00 84.62 183 GLY A CA 1
ATOM 1479 C C . GLY A 1 183 ? 0.417 -7.724 8.371 1.00 84.62 183 GLY A C 1
ATOM 1480 O O . GLY A 1 183 ? 0.032 -7.894 9.521 1.00 84.62 183 GLY A O 1
ATOM 1481 N N . ASN A 1 184 ? 1.092 -6.638 7.979 1.00 93.19 184 ASN A N 1
ATOM 1482 C CA . ASN A 1 184 ? 1.453 -5.518 8.856 1.00 93.19 184 ASN A CA 1
ATOM 1483 C C . ASN A 1 184 ? 0.919 -4.167 8.352 1.00 93.19 184 ASN A C 1
ATOM 1485 O O . ASN A 1 184 ? 1.289 -3.119 8.875 1.00 93.19 184 ASN A O 1
ATOM 1489 N N . TYR A 1 185 ? 0.059 -4.170 7.333 1.00 93.88 185 TYR A N 1
ATOM 1490 C CA . TYR A 1 185 ? -0.535 -2.961 6.771 1.00 93.88 185 TYR A CA 1
ATOM 1491 C C . TYR A 1 185 ? -2.069 -3.054 6.803 1.00 93.88 185 TYR A C 1
ATOM 1493 O O . TYR A 1 185 ? -2.600 -4.144 6.567 1.00 93.88 185 TYR A O 1
ATOM 1501 N N . PRO A 1 186 ? -2.800 -1.957 7.086 1.00 93.00 186 PRO A N 1
ATOM 1502 C CA . PRO A 1 186 ? -4.265 -1.937 7.203 1.00 93.00 186 PRO A CA 1
ATOM 1503 C C . PRO A 1 186 ? -5.006 -2.020 5.854 1.00 93.00 186 PRO A C 1
ATOM 1505 O O . PRO A 1 186 ? -6.014 -1.362 5.621 1.00 93.00 186 PRO A O 1
ATOM 1508 N N . ALA A 1 187 ? -4.497 -2.847 4.947 1.00 93.44 187 ALA A N 1
ATOM 1509 C CA . ALA A 1 187 ? -5.166 -3.283 3.736 1.00 93.44 187 ALA A CA 1
ATOM 1510 C C . ALA A 1 187 ? -4.572 -4.635 3.329 1.00 93.44 187 ALA A C 1
ATOM 1512 O O . ALA A 1 187 ? -3.357 -4.840 3.368 1.00 93.44 187 ALA A O 1
ATOM 1513 N N . MET A 1 188 ? -5.426 -5.584 2.949 1.00 91.44 188 MET A N 1
ATOM 1514 C CA . MET A 1 188 ? -4.955 -6.917 2.578 1.00 91.44 188 MET A CA 1
ATOM 1515 C C . MET A 1 188 ? -4.289 -6.899 1.205 1.00 91.44 188 MET A C 1
ATOM 1517 O O . MET A 1 188 ? -4.918 -6.508 0.225 1.00 91.44 188 MET A O 1
ATOM 1521 N N . VAL A 1 189 ? -3.072 -7.430 1.102 1.00 93.12 189 VAL A N 1
ATOM 1522 C CA . VAL A 1 189 ? -2.474 -7.752 -0.200 1.00 93.12 189 VAL A CA 1
ATOM 1523 C C . VAL A 1 189 ? -3.208 -8.954 -0.789 1.00 93.12 189 VAL A C 1
ATOM 1525 O O . VAL A 1 189 ? -3.115 -10.061 -0.259 1.00 93.12 189 VAL A O 1
ATOM 1528 N N . LYS A 1 190 ? -3.956 -8.734 -1.871 1.00 92.94 190 LYS A N 1
ATOM 1529 C CA . LYS A 1 190 ? -4.702 -9.777 -2.584 1.00 92.94 190 LYS A CA 1
ATOM 1530 C C . LYS A 1 190 ? -3.799 -10.511 -3.565 1.00 92.94 190 LYS A C 1
ATOM 1532 O O . LYS A 1 190 ? -3.723 -11.736 -3.530 1.00 92.94 190 LYS A O 1
ATOM 1537 N N . THR A 1 191 ? -3.090 -9.756 -4.404 1.00 91.44 191 THR A N 1
ATOM 1538 C CA . THR A 1 191 ? -2.244 -10.321 -5.462 1.00 91.44 191 THR A CA 1
ATOM 1539 C C . THR A 1 191 ? -0.982 -9.494 -5.674 1.00 91.44 191 THR A C 1
ATOM 1541 O O . THR A 1 191 ? -0.996 -8.272 -5.555 1.00 91.44 191 THR A O 1
ATOM 1544 N N . ILE A 1 192 ? 0.113 -10.167 -6.031 1.00 91.75 192 ILE A N 1
ATOM 1545 C CA . ILE A 1 192 ? 1.338 -9.538 -6.531 1.00 91.75 192 ILE A CA 1
ATOM 1546 C C . ILE A 1 192 ? 1.584 -10.063 -7.946 1.00 91.75 192 ILE A C 1
ATOM 1548 O O . ILE A 1 192 ? 1.836 -11.252 -8.146 1.00 91.75 192 ILE A O 1
ATOM 1552 N N . PHE A 1 193 ? 1.506 -9.177 -8.928 1.00 92.94 193 PHE A N 1
ATOM 1553 C CA . PHE A 1 193 ? 1.800 -9.442 -10.325 1.00 92.94 193 PHE A CA 1
ATOM 1554 C C . PHE A 1 193 ? 3.254 -9.092 -10.617 1.00 92.94 193 PHE A C 1
ATOM 1556 O O . PHE A 1 193 ? 3.684 -7.968 -10.385 1.00 92.94 193 PHE A O 1
ATOM 1563 N N . ILE A 1 194 ? 4.007 -10.050 -11.153 1.00 92.06 194 ILE A N 1
ATOM 1564 C CA . ILE A 1 194 ? 5.357 -9.816 -11.669 1.00 92.06 194 ILE A CA 1
ATOM 1565 C C . ILE A 1 194 ? 5.269 -9.705 -13.191 1.00 92.06 194 ILE A C 1
ATOM 1567 O O . ILE A 1 194 ? 4.839 -10.656 -13.856 1.00 92.06 194 ILE A O 1
ATOM 1571 N N . VAL A 1 195 ? 5.673 -8.557 -13.731 1.00 93.38 195 VAL A N 1
ATOM 1572 C CA . VAL A 1 195 ? 5.508 -8.196 -15.144 1.00 93.38 195 VAL A CA 1
ATOM 1573 C C . VAL A 1 195 ? 6.868 -8.023 -15.799 1.00 93.38 195 VAL A C 1
ATOM 1575 O O . VAL A 1 195 ? 7.777 -7.457 -15.200 1.00 93.38 195 VAL A O 1
ATOM 1578 N N . SER A 1 196 ? 7.025 -8.532 -17.020 1.00 91.19 196 SER A N 1
ATOM 1579 C CA . SER A 1 196 ? 8.215 -8.313 -17.859 1.00 91.19 196 SER A CA 1
ATOM 1580 C C . SER A 1 196 ? 9.551 -8.670 -17.190 1.00 91.19 196 SER A C 1
ATOM 1582 O O . SER A 1 196 ? 10.600 -8.145 -17.559 1.00 91.19 196 SER A O 1
ATOM 1584 N N . ALA A 1 197 ? 9.535 -9.581 -16.212 1.00 89.31 197 ALA A N 1
ATOM 1585 C CA . ALA A 1 197 ? 10.735 -9.933 -15.469 1.00 89.31 197 ALA A CA 1
ATOM 1586 C C . ALA A 1 197 ? 11.820 -10.586 -16.340 1.00 89.31 197 ALA A C 1
ATOM 1588 O O . ALA A 1 197 ? 11.546 -11.305 -17.303 1.00 89.31 197 ALA A O 1
ATOM 1589 N N . PRO A 1 198 ? 13.097 -10.375 -16.009 1.00 88.25 198 PRO A N 1
ATOM 1590 C CA . PRO A 1 198 ? 14.185 -11.019 -16.723 1.00 88.25 198 PRO A CA 1
ATOM 1591 C C . PRO A 1 198 ? 14.252 -12.520 -16.392 1.00 88.25 198 PRO A C 1
ATOM 1593 O O . PRO A 1 198 ? 13.897 -12.967 -15.299 1.00 88.25 198 PRO A O 1
ATOM 1596 N N . LYS A 1 199 ? 14.780 -13.326 -17.325 1.00 87.56 199 LYS A N 1
ATOM 1597 C CA . LYS A 1 199 ? 14.873 -14.794 -17.170 1.00 87.56 199 LYS A CA 1
ATOM 1598 C C . LYS A 1 199 ? 15.588 -15.221 -15.881 1.00 87.56 199 LYS A C 1
ATOM 1600 O O . LYS A 1 199 ? 15.178 -16.201 -15.262 1.00 87.56 199 LYS A O 1
ATOM 1605 N N . TRP A 1 200 ? 16.624 -14.488 -15.465 1.00 86.56 200 TRP A N 1
ATOM 1606 C CA . TRP A 1 200 ? 17.371 -14.786 -14.239 1.00 86.56 200 TRP A CA 1
ATOM 1607 C C . TRP A 1 200 ? 16.473 -14.731 -12.993 1.00 86.56 200 TRP A C 1
ATOM 1609 O O . TRP A 1 200 ? 16.599 -15.583 -12.115 1.00 86.56 200 TRP A O 1
ATOM 1619 N N . PHE A 1 201 ? 15.511 -13.803 -12.948 1.00 86.44 201 PHE A N 1
ATOM 1620 C CA . PHE A 1 201 ? 14.589 -13.640 -11.824 1.00 86.44 201 PHE A CA 1
ATOM 1621 C C . PHE A 1 201 ? 13.638 -14.834 -11.721 1.00 86.44 201 PHE A C 1
ATOM 1623 O O . PHE A 1 201 ? 13.439 -15.397 -10.644 1.00 86.44 201 PHE A O 1
ATOM 1630 N N . LYS A 1 202 ? 13.121 -15.299 -12.866 1.00 82.00 202 LYS A N 1
ATOM 1631 C CA . LYS A 1 202 ? 12.291 -16.509 -12.938 1.00 82.00 202 LYS A CA 1
ATOM 1632 C C . LYS A 1 202 ? 13.010 -17.726 -12.372 1.00 82.00 202 LYS A C 1
ATOM 1634 O O . LYS A 1 202 ? 12.430 -18.475 -11.591 1.00 82.00 202 LYS A O 1
ATOM 1639 N N . ILE A 1 203 ? 14.259 -17.924 -12.787 1.00 83.75 203 ILE A N 1
ATOM 1640 C CA . ILE A 1 203 ? 15.066 -19.076 -12.380 1.00 83.75 203 ILE A CA 1
ATOM 1641 C C . ILE A 1 203 ? 15.348 -19.012 -10.876 1.00 83.75 203 ILE A C 1
ATOM 1643 O O . ILE A 1 203 ? 15.170 -20.009 -10.179 1.00 83.75 203 ILE A O 1
ATOM 1647 N N . ALA A 1 204 ? 15.721 -17.835 -10.371 1.00 81.00 204 ALA A N 1
ATOM 1648 C CA . ALA A 1 204 ? 16.045 -17.643 -8.965 1.00 81.00 204 ALA A CA 1
ATOM 1649 C C . ALA A 1 204 ? 14.823 -17.794 -8.042 1.00 81.00 204 ALA A C 1
ATOM 1651 O O . ALA A 1 204 ? 14.932 -18.427 -6.998 1.00 81.00 204 ALA A O 1
ATOM 1652 N N . TYR A 1 205 ? 13.651 -17.262 -8.407 1.00 82.25 205 TYR A N 1
ATOM 1653 C CA . TYR A 1 205 ? 12.507 -17.173 -7.481 1.00 82.25 205 TYR A CA 1
ATOM 1654 C C . TYR A 1 205 ? 11.323 -18.074 -7.830 1.00 82.25 205 TYR A C 1
ATOM 1656 O O . TYR A 1 205 ? 10.363 -18.131 -7.065 1.00 82.25 205 TYR A O 1
ATOM 1664 N N . LYS A 1 206 ? 11.385 -18.810 -8.949 1.00 83.56 206 LYS A N 1
ATOM 1665 C CA . LYS A 1 206 ? 10.326 -19.727 -9.412 1.00 83.56 206 LYS A CA 1
ATOM 1666 C C . LYS A 1 206 ? 8.949 -19.048 -9.497 1.00 83.56 206 LYS A C 1
ATOM 1668 O O . LYS A 1 206 ? 7.929 -19.647 -9.167 1.00 83.56 206 LYS A O 1
ATOM 1673 N N . VAL A 1 207 ? 8.939 -17.790 -9.937 1.00 80.00 207 VAL A N 1
ATOM 1674 C CA . VAL A 1 207 ? 7.740 -16.952 -10.077 1.00 80.00 207 VAL A CA 1
ATOM 1675 C C . VAL A 1 207 ? 7.018 -17.214 -11.403 1.00 80.00 207 VAL A C 1
ATOM 1677 O O . VAL A 1 207 ? 7.649 -17.515 -12.421 1.00 80.00 207 VAL A O 1
ATOM 1680 N N . THR A 1 208 ? 5.692 -17.052 -11.409 1.00 82.81 208 THR A N 1
ATOM 1681 C CA . THR A 1 208 ? 4.936 -16.899 -12.663 1.00 82.81 208 THR A CA 1
ATOM 1682 C C . THR A 1 208 ? 5.071 -15.456 -13.129 1.00 82.81 208 THR A C 1
ATOM 1684 O O . THR A 1 208 ? 4.970 -14.538 -12.320 1.00 82.81 208 THR A O 1
ATOM 1687 N N . MET A 1 209 ? 5.324 -15.261 -14.419 1.00 84.12 209 MET A N 1
ATOM 1688 C CA . MET A 1 209 ? 5.517 -13.941 -15.007 1.00 84.12 209 MET A CA 1
ATOM 1689 C C . MET A 1 209 ? 4.445 -13.675 -16.040 1.00 84.12 209 MET A C 1
ATOM 1691 O O . MET A 1 209 ? 4.093 -14.573 -16.806 1.00 84.12 209 MET A O 1
ATOM 1695 N N . HIS A 1 210 ? 4.019 -12.426 -16.098 1.00 87.62 210 HIS A N 1
ATOM 1696 C CA . HIS A 1 210 ? 3.152 -11.931 -17.147 1.00 87.62 210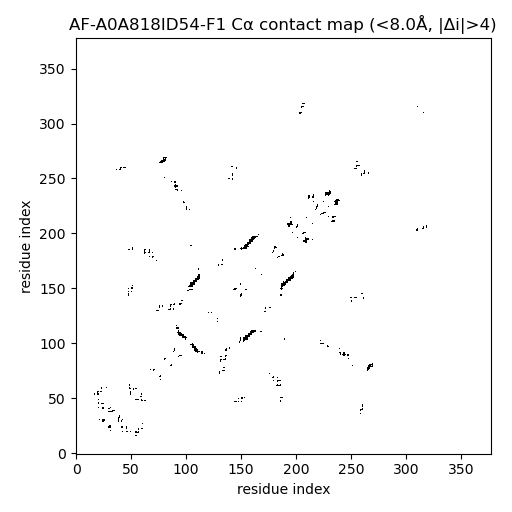 HIS A CA 1
ATOM 1697 C C . HIS A 1 210 ? 3.967 -11.028 -18.071 1.00 87.62 210 HIS A C 1
ATOM 1699 O O . HIS A 1 210 ? 4.866 -10.308 -17.631 1.00 87.62 210 HIS A O 1
ATOM 1705 N N . SER A 1 211 ? 3.678 -11.075 -19.363 1.00 90.75 211 SER A N 1
ATOM 1706 C CA . SER A 1 211 ? 4.079 -9.995 -20.267 1.00 90.75 211 SER A CA 1
ATOM 1707 C C . SER A 1 211 ? 3.262 -8.732 -19.974 1.00 90.75 211 SER A C 1
ATOM 1709 O O . SER A 1 211 ? 2.200 -8.805 -19.349 1.00 90.75 211 SER A O 1
ATOM 1711 N N . ALA A 1 212 ? 3.747 -7.582 -20.445 1.00 90.88 212 ALA A N 1
ATOM 1712 C CA . ALA A 1 212 ? 3.001 -6.327 -20.393 1.00 90.88 212 ALA A CA 1
ATOM 1713 C C . ALA A 1 212 ? 1.605 -6.466 -21.029 1.00 90.88 212 ALA A C 1
ATOM 1715 O O . ALA A 1 212 ? 0.616 -6.085 -20.411 1.00 90.88 212 ALA A O 1
ATOM 1716 N N . ASP A 1 213 ? 1.512 -7.118 -22.194 1.00 92.44 213 ASP A N 1
ATOM 1717 C CA . ASP A 1 213 ? 0.242 -7.354 -22.892 1.00 92.44 213 ASP A CA 1
ATOM 1718 C C . ASP A 1 213 ? -0.721 -8.232 -22.089 1.00 92.44 213 ASP A C 1
ATOM 1720 O O . ASP A 1 213 ? -1.886 -7.883 -21.921 1.00 92.44 213 ASP A O 1
ATOM 1724 N N . GLN A 1 214 ? -0.229 -9.330 -21.508 1.00 94.12 214 GLN A N 1
ATOM 1725 C CA . GLN A 1 214 ? -1.054 -10.182 -20.646 1.00 94.12 214 GLN A CA 1
ATOM 1726 C C . GLN A 1 214 ? -1.578 -9.421 -19.426 1.00 94.12 214 GLN A C 1
ATOM 1728 O O . GLN A 1 214 ? -2.725 -9.614 -19.028 1.00 94.12 214 GLN A O 1
ATOM 1733 N N . MET A 1 215 ? -0.756 -8.558 -18.824 1.00 94.62 215 MET A N 1
ATOM 1734 C CA . MET A 1 215 ? -1.200 -7.735 -17.700 1.00 94.62 215 MET A CA 1
ATOM 1735 C C . MET A 1 215 ? -2.213 -6.682 -18.111 1.00 94.62 215 MET A C 1
ATOM 1737 O O . MET A 1 215 ? -3.198 -6.500 -17.401 1.00 94.62 215 MET A O 1
ATOM 1741 N N . ARG A 1 216 ? -2.001 -6.015 -19.247 1.00 95.31 216 ARG A N 1
ATOM 1742 C CA . ARG A 1 216 ? -2.964 -5.076 -19.826 1.00 95.31 216 ARG A CA 1
ATOM 1743 C C . ARG A 1 216 ? -4.317 -5.748 -20.018 1.00 95.31 216 ARG A C 1
ATOM 1745 O O . ARG A 1 216 ? -5.323 -5.227 -19.546 1.00 95.31 216 ARG A O 1
ATOM 1752 N N . ASP A 1 217 ? -4.336 -6.932 -20.623 1.00 95.19 217 ASP A N 1
ATOM 1753 C CA . ASP A 1 217 ? -5.572 -7.676 -20.864 1.00 95.19 217 ASP A CA 1
ATOM 1754 C C . ASP A 1 217 ? -6.254 -8.095 -19.548 1.00 95.19 217 ASP A C 1
ATOM 1756 O O . ASP A 1 217 ? -7.479 -8.013 -19.436 1.00 95.19 217 ASP A O 1
ATOM 1760 N N . VAL A 1 218 ? -5.484 -8.474 -18.517 1.00 94.38 218 VAL A N 1
ATOM 1761 C CA . VAL A 1 218 ? -6.015 -8.745 -17.168 1.00 94.38 218 VAL A CA 1
ATOM 1762 C C . VAL A 1 218 ? -6.639 -7.490 -16.555 1.00 94.38 218 VAL A C 1
ATOM 1764 O O . VAL A 1 218 ? -7.765 -7.564 -16.065 1.00 94.38 218 VAL A O 1
ATOM 1767 N N . LEU A 1 219 ? -5.951 -6.347 -16.596 1.00 94.88 219 LEU A N 1
ATOM 1768 C CA . LEU A 1 219 ? -6.433 -5.083 -16.028 1.00 94.88 219 LEU A CA 1
ATOM 1769 C C . LEU A 1 219 ? -7.700 -4.580 -16.726 1.00 94.88 219 LEU A C 1
ATOM 1771 O O . LEU A 1 219 ? -8.638 -4.153 -16.057 1.00 94.88 219 LEU A O 1
ATOM 1775 N N . ILE A 1 220 ? -7.775 -4.698 -18.048 1.00 95.50 220 ILE A N 1
ATOM 1776 C CA . ILE A 1 220 ? -8.967 -4.307 -18.808 1.00 95.50 220 ILE A CA 1
ATOM 1777 C C . ILE A 1 220 ? -10.121 -5.276 -18.527 1.00 95.50 220 ILE A C 1
ATOM 1779 O O . ILE A 1 220 ? -11.214 -4.855 -18.160 1.00 95.50 220 ILE A O 1
ATOM 1783 N N . THR A 1 221 ? -9.882 -6.582 -18.655 1.00 95.38 221 THR A N 1
ATOM 1784 C CA . THR A 1 221 ? -10.962 -7.583 -18.646 1.00 95.38 221 THR A CA 1
ATOM 1785 C C . THR A 1 221 ? -11.493 -7.872 -17.244 1.00 95.38 221 THR A C 1
ATOM 1787 O O . THR A 1 221 ? -12.695 -8.049 -17.070 1.00 95.38 221 THR A O 1
ATOM 1790 N N . HIS A 1 222 ? -10.613 -7.947 -16.240 1.00 93.00 222 HIS A N 1
ATOM 1791 C CA . HIS A 1 222 ? -10.995 -8.358 -14.883 1.00 93.00 222 HIS A CA 1
ATOM 1792 C C . HIS A 1 222 ? -11.239 -7.175 -13.951 1.00 93.00 222 HIS A C 1
ATOM 1794 O O . HIS A 1 222 ? -12.080 -7.273 -13.060 1.00 93.00 222 HIS A O 1
ATOM 1800 N N . TYR A 1 223 ? -10.507 -6.075 -14.144 1.00 93.75 223 TYR A N 1
ATOM 1801 C CA . TYR A 1 223 ? -10.596 -4.907 -13.269 1.00 93.75 223 TYR A CA 1
ATOM 1802 C C . TYR A 1 223 ? -11.353 -3.736 -13.905 1.00 93.75 223 TYR A C 1
ATOM 1804 O O . TYR A 1 223 ? -11.795 -2.859 -13.173 1.00 93.75 223 TYR A O 1
ATOM 1812 N N . GLY A 1 224 ? -11.573 -3.742 -15.225 1.00 94.38 224 GLY A N 1
ATOM 1813 C CA . GLY A 1 224 ? -12.380 -2.732 -15.914 1.00 94.38 224 GLY A CA 1
ATOM 1814 C C . GLY A 1 224 ? -11.636 -1.438 -16.246 1.00 94.38 224 GLY A C 1
ATOM 1815 O O . GLY A 1 224 ? -12.278 -0.409 -16.447 1.00 94.38 224 GLY A O 1
ATOM 1816 N N . TYR A 1 225 ? -10.302 -1.462 -16.292 1.00 95.31 225 TYR A N 1
ATOM 1817 C CA . TYR A 1 225 ? -9.519 -0.301 -16.718 1.00 95.31 225 TYR A CA 1
ATOM 1818 C C . TYR A 1 225 ? -9.693 -0.009 -18.210 1.00 95.31 225 TYR A C 1
ATOM 1820 O O . TYR A 1 225 ? -9.851 -0.921 -19.024 1.00 95.31 225 TYR A O 1
ATOM 1828 N N . SER A 1 226 ? -9.597 1.267 -18.584 1.00 94.50 226 SER A N 1
ATOM 1829 C CA . SER A 1 226 ? -9.407 1.680 -19.974 1.00 94.50 226 SER A CA 1
ATOM 1830 C C . SER A 1 226 ? -7.916 1.856 -20.286 1.00 94.50 226 SER A C 1
ATOM 1832 O O . SER A 1 226 ? -7.090 1.975 -19.383 1.00 94.50 226 SER A O 1
ATOM 1834 N N . LEU A 1 227 ? -7.546 1.931 -21.569 1.00 93.25 227 LEU A N 1
ATOM 1835 C CA . LEU A 1 227 ? -6.155 2.206 -21.964 1.00 93.25 227 LEU A CA 1
ATOM 1836 C C . LEU A 1 227 ? -5.636 3.554 -21.436 1.00 93.25 227 LEU A C 1
ATOM 1838 O O . LEU A 1 227 ? -4.437 3.686 -21.207 1.00 93.25 227 LEU A O 1
ATOM 1842 N N . ASN A 1 228 ? -6.531 4.517 -21.194 1.00 92.00 228 ASN A N 1
ATOM 1843 C CA . ASN A 1 228 ? -6.186 5.828 -20.641 1.00 92.00 228 ASN A CA 1
ATOM 1844 C C . ASN A 1 228 ? -5.830 5.785 -19.154 1.00 92.00 228 ASN A C 1
ATOM 1846 O O . ASN A 1 228 ? -5.222 6.724 -18.653 1.00 92.00 228 ASN A O 1
ATOM 1850 N N . ASP A 1 229 ? -6.192 4.708 -18.456 1.00 90.44 229 ASP A N 1
ATOM 1851 C CA . ASP A 1 229 ? -5.870 4.520 -17.041 1.00 90.44 229 ASP A CA 1
ATOM 1852 C C . ASP A 1 229 ? -4.570 3.716 -16.841 1.00 90.44 229 ASP A C 1
ATOM 1854 O O . ASP A 1 229 ? -4.113 3.551 -15.709 1.00 90.44 229 ASP A O 1
ATOM 1858 N N . LEU A 1 230 ? -3.993 3.168 -17.920 1.00 92.25 230 LEU A N 1
ATOM 1859 C CA . LEU A 1 230 ? -2.843 2.267 -17.867 1.00 92.25 230 LEU A CA 1
ATOM 1860 C C . LEU A 1 230 ? -1.561 2.952 -18.346 1.00 92.25 230 LEU A C 1
ATOM 1862 O O . LEU A 1 230 ? -1.594 3.674 -19.346 1.00 92.25 230 LEU A O 1
ATOM 1866 N N . PRO A 1 231 ? -0.415 2.697 -17.690 1.00 90.31 231 PRO A N 1
ATOM 1867 C CA . PRO A 1 231 ? 0.850 3.288 -18.092 1.00 90.31 231 PRO A CA 1
ATOM 1868 C C . PRO A 1 231 ? 1.302 2.793 -19.468 1.00 90.31 231 PRO A C 1
ATOM 1870 O O . PRO A 1 231 ? 0.991 1.674 -19.891 1.00 90.31 231 PRO A O 1
ATOM 1873 N N . THR A 1 232 ? 2.106 3.609 -20.143 1.00 89.31 232 THR A N 1
ATOM 1874 C CA . THR A 1 232 ? 2.682 3.296 -21.463 1.00 89.31 232 THR A CA 1
ATOM 1875 C C . THR A 1 232 ? 3.524 2.016 -21.474 1.00 89.31 232 THR A C 1
ATOM 1877 O O . THR A 1 232 ? 3.507 1.281 -22.458 1.00 89.31 232 THR A O 1
ATOM 1880 N N . SER A 1 233 ? 4.186 1.679 -20.364 1.00 87.81 233 SER A N 1
ATOM 1881 C CA . SER A 1 233 ? 4.916 0.413 -20.164 1.00 87.81 233 SER A CA 1
ATOM 1882 C C . SER A 1 233 ? 4.023 -0.831 -20.233 1.00 87.81 233 SER A C 1
ATOM 1884 O O . SER A 1 233 ? 4.488 -1.914 -20.587 1.00 87.81 233 SER A O 1
ATOM 1886 N N . LEU A 1 234 ? 2.731 -0.683 -19.929 1.00 90.81 234 LEU A N 1
ATOM 1887 C CA . LEU A 1 234 ? 1.713 -1.716 -20.105 1.00 90.81 234 LEU A CA 1
ATOM 1888 C C . LEU A 1 234 ? 0.934 -1.551 -21.420 1.00 90.81 234 LEU A C 1
ATOM 1890 O O . LEU A 1 234 ? -0.050 -2.247 -21.629 1.00 90.81 234 LEU A O 1
ATOM 1894 N N . GLY A 1 235 ? 1.347 -0.651 -22.317 1.00 89.62 235 GLY A N 1
ATOM 1895 C CA . GLY A 1 235 ? 0.668 -0.394 -23.591 1.00 89.62 235 GLY A CA 1
ATOM 1896 C C . GLY A 1 235 ? -0.574 0.497 -23.488 1.00 89.62 235 GLY A C 1
ATOM 1897 O O . GLY A 1 235 ? -1.404 0.474 -24.395 1.00 89.62 235 GLY A O 1
ATOM 1898 N N . GLY A 1 236 ? -0.732 1.245 -22.392 1.00 91.12 236 GLY A N 1
ATOM 1899 C CA . GLY A 1 236 ? -1.742 2.299 -22.278 1.00 91.12 236 GLY A CA 1
ATOM 1900 C C . GLY A 1 236 ? -1.229 3.673 -22.722 1.00 91.12 236 GLY A C 1
ATOM 1901 O O . GLY A 1 236 ? -0.178 3.788 -23.353 1.00 91.12 236 GLY A O 1
ATOM 1902 N N . SER A 1 237 ? -1.982 4.720 -22.398 1.00 88.94 237 SER A N 1
ATOM 1903 C CA . SER A 1 237 ? -1.673 6.120 -22.737 1.00 88.94 237 SER A CA 1
ATOM 1904 C C . SER A 1 237 ? -1.460 7.015 -21.513 1.00 88.94 237 SER A C 1
ATOM 1906 O O . SER A 1 237 ? -1.170 8.199 -21.679 1.00 88.94 237 SER A O 1
ATOM 1908 N N . PHE A 1 238 ? -1.567 6.474 -20.293 1.00 83.94 238 PHE A N 1
ATOM 1909 C CA . PHE A 1 238 ? -1.269 7.220 -19.074 1.00 83.94 238 PHE A CA 1
ATOM 1910 C C . PHE A 1 238 ? 0.235 7.490 -18.981 1.00 83.94 238 PHE A C 1
ATOM 1912 O O . PHE A 1 238 ? 1.046 6.564 -18.880 1.00 83.94 238 PHE A O 1
ATOM 1919 N N . ASP A 1 239 ? 0.608 8.767 -18.993 1.00 76.69 239 ASP A N 1
ATOM 1920 C CA . ASP A 1 239 ? 1.970 9.186 -18.690 1.00 76.69 239 ASP A CA 1
ATOM 1921 C C . ASP A 1 239 ? 2.074 9.541 -17.208 1.00 76.69 239 ASP A C 1
ATOM 1923 O O . ASP A 1 239 ? 1.688 10.627 -16.771 1.00 76.69 239 ASP A O 1
ATOM 1927 N N . ALA A 1 240 ? 2.618 8.606 -16.430 1.00 72.12 240 ALA A N 1
ATOM 1928 C CA . ALA A 1 240 ? 2.803 8.801 -15.002 1.00 72.12 240 ALA A CA 1
ATOM 1929 C C . ALA A 1 240 ? 3.691 10.020 -14.697 1.00 72.12 240 ALA A C 1
ATOM 1931 O O . ALA A 1 240 ? 3.471 10.664 -13.671 1.00 72.12 240 ALA A O 1
ATOM 1932 N N . ILE A 1 241 ? 4.640 10.363 -15.586 1.00 69.69 241 ILE A N 1
ATOM 1933 C CA . ILE A 1 241 ? 5.623 11.439 -15.387 1.00 69.69 241 ILE A CA 1
ATOM 1934 C C . ILE A 1 241 ? 4.952 12.792 -15.220 1.00 69.69 241 ILE A C 1
ATOM 1936 O O . ILE A 1 241 ? 5.318 13.549 -14.321 1.00 69.69 241 ILE A O 1
ATOM 1940 N N . ILE A 1 242 ? 3.942 13.066 -16.038 1.00 69.50 242 ILE A N 1
ATOM 1941 C CA . ILE A 1 242 ? 3.221 14.341 -16.023 1.00 69.50 242 ILE A CA 1
ATOM 1942 C C . ILE A 1 242 ? 2.432 14.512 -14.713 1.00 69.50 242 ILE A C 1
ATOM 1944 O O . ILE A 1 242 ? 2.245 15.630 -14.244 1.00 69.50 242 ILE A O 1
ATOM 1948 N N . ASP A 1 243 ? 2.022 13.413 -14.078 1.00 78.69 243 ASP A N 1
ATOM 1949 C CA . ASP A 1 243 ? 1.169 13.426 -12.886 1.00 78.69 243 ASP A CA 1
ATOM 1950 C C . ASP A 1 243 ? 1.951 13.416 -11.554 1.00 78.69 243 ASP A C 1
ATOM 1952 O O . ASP A 1 243 ? 1.366 13.377 -10.469 1.00 78.69 243 ASP A O 1
ATOM 1956 N N . GLY A 1 244 ? 3.289 13.454 -11.602 1.00 81.62 244 GLY A N 1
ATOM 1957 C CA . GLY A 1 244 ? 4.139 13.372 -10.409 1.00 81.62 244 GLY A CA 1
ATOM 1958 C C . GLY A 1 244 ? 3.866 14.447 -9.359 1.00 81.62 244 GLY A C 1
ATOM 1959 O O . GLY A 1 244 ? 3.808 14.145 -8.163 1.00 81.62 244 GLY A O 1
ATOM 1960 N N . ASP A 1 245 ? 3.640 15.682 -9.803 1.00 85.25 245 ASP A N 1
ATOM 1961 C CA . ASP A 1 245 ? 3.356 16.812 -8.919 1.00 85.25 245 ASP A CA 1
ATOM 1962 C C . ASP A 1 245 ? 1.987 16.687 -8.253 1.00 85.25 245 ASP A C 1
ATOM 1964 O O . ASP A 1 245 ? 1.870 16.888 -7.042 1.00 85.25 245 ASP A O 1
ATOM 1968 N N . ASN A 1 246 ? 0.964 16.276 -9.004 1.00 89.44 246 ASN A N 1
ATOM 1969 C CA . ASN A 1 246 ? -0.384 16.082 -8.470 1.00 89.44 246 ASN A CA 1
ATOM 1970 C C . ASN A 1 246 ? -0.406 15.006 -7.384 1.00 89.44 246 ASN A C 1
ATOM 1972 O O . ASN A 1 246 ? -1.076 15.176 -6.363 1.00 89.44 246 ASN A O 1
ATOM 1976 N N . ARG A 1 247 ? 0.364 13.922 -7.549 1.00 89.62 247 ARG A N 1
ATOM 1977 C CA . ARG A 1 247 ? 0.481 12.881 -6.516 1.00 89.62 247 ARG A CA 1
ATOM 1978 C C . ARG A 1 247 ? 1.102 13.417 -5.236 1.00 89.62 247 ARG A C 1
ATOM 1980 O O . ARG A 1 247 ? 0.581 13.144 -4.155 1.00 89.62 247 ARG A O 1
ATOM 1987 N N . TYR A 1 248 ? 2.175 14.202 -5.339 1.00 92.81 248 TYR A N 1
ATOM 1988 C CA . TYR A 1 248 ? 2.764 14.840 -4.163 1.00 92.81 248 TYR A CA 1
ATOM 1989 C C . TYR A 1 248 ? 1.776 15.801 -3.487 1.00 92.81 248 TYR A C 1
ATOM 1991 O O . TYR A 1 248 ? 1.602 15.726 -2.273 1.00 92.81 248 TYR A O 1
ATOM 1999 N N . GLN A 1 249 ? 1.073 16.641 -4.252 1.00 93.19 249 GLN A N 1
ATOM 2000 C CA . GLN A 1 249 ? 0.063 17.553 -3.701 1.00 93.19 249 GLN A CA 1
ATOM 2001 C C . GLN A 1 249 ? -1.104 16.807 -3.042 1.00 93.19 249 GLN A C 1
ATOM 2003 O O . GLN A 1 249 ? -1.584 17.213 -1.983 1.00 93.19 249 GLN A O 1
ATOM 2008 N N . THR A 1 250 ? -1.530 15.681 -3.617 1.00 93.50 250 THR A N 1
ATOM 2009 C CA . THR A 1 250 ? -2.558 14.807 -3.028 1.00 93.50 250 THR A CA 1
ATOM 2010 C C . THR A 1 250 ? -2.080 14.226 -1.701 1.00 93.50 250 THR A C 1
ATOM 2012 O O . THR A 1 250 ? -2.813 14.262 -0.713 1.00 93.50 250 THR A O 1
ATOM 2015 N N . CYS A 1 251 ? -0.831 13.753 -1.648 1.00 94.06 251 CYS A N 1
ATOM 2016 C CA . CYS A 1 251 ? -0.234 13.274 -0.407 1.00 94.06 251 CYS A CA 1
ATOM 2017 C C . CYS A 1 251 ? -0.181 14.379 0.646 1.00 94.06 251 CYS A C 1
ATOM 2019 O O . CYS A 1 251 ? -0.661 14.189 1.758 1.00 94.06 251 CYS A O 1
ATOM 2021 N N . LEU A 1 252 ? 0.354 15.545 0.284 1.00 95.06 252 LEU A N 1
ATOM 2022 C CA . LEU A 1 252 ? 0.509 16.673 1.192 1.00 95.06 252 LEU A CA 1
ATOM 2023 C C . LEU A 1 252 ? -0.842 17.139 1.749 1.00 95.06 252 LEU A C 1
ATOM 2025 O O . LEU A 1 252 ? -0.989 17.252 2.959 1.00 95.06 252 LEU A O 1
ATOM 2029 N N . SER A 1 253 ? -1.835 17.370 0.888 1.00 94.94 253 SER A N 1
ATOM 2030 C CA . SER A 1 253 ? -3.162 17.839 1.314 1.00 94.94 253 SER A CA 1
ATOM 2031 C C . SER A 1 253 ? -3.889 16.831 2.206 1.00 94.94 253 SER A C 1
ATOM 2033 O O . SER A 1 253 ? -4.462 17.227 3.216 1.00 94.94 253 SER A O 1
ATOM 2035 N N . THR A 1 254 ? -3.819 15.536 1.885 1.00 94.44 254 THR A N 1
ATOM 2036 C CA . THR A 1 254 ? -4.507 14.486 2.655 1.00 94.44 254 THR A CA 1
ATOM 2037 C C . THR A 1 254 ? -3.830 14.211 3.997 1.00 94.44 254 THR A C 1
ATOM 2039 O O . THR A 1 254 ? -4.500 14.014 5.004 1.00 94.44 254 THR A O 1
ATOM 2042 N N . ILE A 1 255 ? -2.498 14.178 4.036 1.00 93.50 255 ILE A N 1
ATOM 2043 C CA . ILE A 1 255 ? -1.737 13.855 5.252 1.00 93.50 255 ILE A CA 1
ATOM 2044 C C . ILE A 1 255 ? -1.719 15.035 6.229 1.00 93.50 255 ILE A C 1
ATOM 2046 O O . ILE A 1 255 ? -1.743 14.846 7.447 1.00 93.50 255 ILE A O 1
ATOM 2050 N N . MET A 1 256 ? -1.662 16.263 5.708 1.00 92.00 256 MET A N 1
ATOM 2051 C CA . MET A 1 256 ? -1.604 17.464 6.542 1.00 92.00 256 MET A CA 1
ATOM 2052 C C . MET A 1 256 ? -2.975 17.912 7.061 1.00 92.00 256 MET A C 1
ATOM 2054 O O . MET A 1 256 ? -3.023 18.822 7.887 1.00 92.00 256 MET A O 1
ATOM 2058 N N . ASP A 1 257 ? -4.068 17.272 6.640 1.00 92.56 257 ASP A N 1
ATOM 2059 C CA . ASP A 1 257 ? -5.371 17.429 7.286 1.00 92.56 257 ASP A CA 1
ATOM 2060 C C . ASP A 1 257 ? -5.297 16.901 8.731 1.00 92.56 257 ASP A C 1
ATOM 2062 O O . ASP A 1 257 ? -4.937 15.749 8.975 1.00 92.56 257 ASP A O 1
ATOM 2066 N N . SER A 1 258 ? -5.652 17.737 9.709 1.00 86.06 258 SER A N 1
ATOM 2067 C CA . SER A 1 258 ? -5.645 17.366 11.129 1.00 86.06 258 SER A CA 1
ATOM 2068 C C . SER A 1 258 ? -6.646 16.256 11.469 1.00 86.06 258 SER A C 1
ATOM 2070 O O . SER A 1 258 ? -6.518 15.611 12.511 1.00 86.06 258 SER A O 1
ATOM 2072 N N . GLN A 1 259 ? -7.634 16.012 10.602 1.00 89.19 259 GLN A N 1
ATOM 2073 C CA . GLN A 1 259 ? -8.595 14.915 10.730 1.00 89.19 259 GLN A CA 1
ATOM 2074 C C . GLN A 1 259 ? -8.153 13.621 10.033 1.00 89.19 259 GLN A C 1
ATOM 2076 O O . GLN A 1 259 ? -8.893 12.626 10.081 1.00 89.19 259 GLN A O 1
ATOM 2081 N N . SER A 1 260 ? -6.991 13.643 9.377 1.00 92.12 260 SER A N 1
ATOM 2082 C CA . SER A 1 260 ? -6.383 12.489 8.723 1.00 92.12 260 SER A CA 1
ATOM 2083 C C . SER A 1 260 ? -5.916 11.463 9.746 1.00 92.12 260 SER A C 1
ATOM 2085 O O . SER A 1 260 ? -5.360 11.800 10.796 1.00 92.12 260 SER A O 1
ATOM 2087 N N . ILE A 1 261 ? -6.115 10.182 9.439 1.00 92.19 261 ILE A N 1
ATOM 2088 C CA . ILE A 1 261 ? -5.756 9.077 10.335 1.00 92.19 261 ILE A CA 1
ATOM 2089 C C . ILE A 1 261 ? -4.233 8.951 10.444 1.00 92.19 261 ILE A C 1
ATOM 2091 O O . ILE A 1 261 ? -3.707 8.487 11.458 1.00 92.19 261 ILE A O 1
ATOM 2095 N N . CYS A 1 262 ? -3.518 9.352 9.394 1.00 91.75 262 CYS A N 1
ATOM 2096 C CA . CYS A 1 262 ? -2.071 9.227 9.297 1.00 91.75 262 CYS A CA 1
ATOM 2097 C C . CYS A 1 262 ? -1.295 10.482 9.728 1.00 91.75 262 CYS A C 1
ATOM 2099 O O . CYS A 1 262 ? -0.076 10.389 9.868 1.00 91.75 262 CYS A O 1
ATOM 2101 N N . HIS A 1 263 ? -1.968 11.607 10.011 1.00 91.88 263 HIS A N 1
ATOM 2102 C CA . HIS A 1 263 ? -1.342 12.902 10.322 1.00 91.88 263 HIS A CA 1
ATOM 2103 C C . HIS A 1 263 ? -0.187 12.805 11.332 1.00 91.88 263 HIS A C 1
ATOM 2105 O O . HIS A 1 263 ? 0.882 13.376 11.127 1.00 91.88 263 HIS A O 1
ATOM 2111 N N . SER A 1 264 ? -0.359 12.012 12.396 1.00 92.19 264 SER A N 1
ATOM 2112 C CA . SER A 1 264 ? 0.622 11.874 13.480 1.00 92.19 264 SER A CA 1
ATOM 2113 C C . SER A 1 264 ? 1.977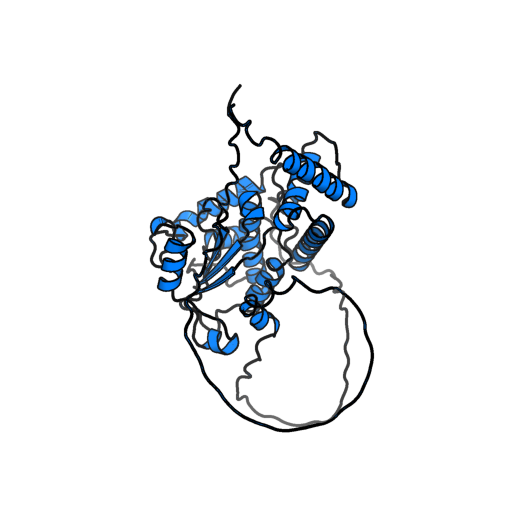 11.294 13.065 1.00 92.19 264 SER A C 1
ATOM 2115 O O . SER A 1 264 ? 2.934 11.398 13.829 1.00 92.19 264 SER A O 1
ATOM 2117 N N . TYR A 1 265 ? 2.068 10.656 11.897 1.00 94.50 265 TYR A N 1
ATOM 2118 C CA . TYR A 1 265 ? 3.322 10.099 11.391 1.00 94.50 265 TYR A CA 1
ATOM 2119 C C . TYR A 1 265 ? 4.146 11.099 10.580 1.00 94.50 265 TYR A C 1
ATOM 2121 O O . TYR A 1 265 ? 5.272 10.775 10.202 1.00 94.50 265 TYR A O 1
ATOM 2129 N N . TYR A 1 266 ? 3.614 12.289 10.292 1.00 95.56 266 TYR A N 1
ATOM 2130 C CA . TYR A 1 266 ? 4.227 13.235 9.367 1.00 95.56 266 TYR A CA 1
ATOM 2131 C C . TYR A 1 266 ? 4.514 14.584 10.022 1.00 95.56 266 TYR A C 1
ATOM 2133 O O . TYR A 1 266 ? 3.847 15.008 10.962 1.00 95.56 266 TYR A O 1
ATOM 2141 N N . SER A 1 267 ? 5.543 15.264 9.524 1.00 92.12 267 SER A N 1
ATOM 2142 C CA . SER A 1 267 ? 5.927 16.601 9.976 1.00 92.12 267 SER A CA 1
ATOM 2143 C C . SER A 1 267 ? 6.425 17.454 8.809 1.00 92.12 267 SER A C 1
ATOM 2145 O O . SER A 1 267 ? 6.988 16.935 7.841 1.00 92.12 267 SER A O 1
ATOM 2147 N N . LEU A 1 268 ? 6.227 18.769 8.928 1.00 88.06 268 LEU A N 1
ATOM 2148 C CA . LEU A 1 268 ? 6.788 19.788 8.037 1.00 88.06 268 LEU A CA 1
ATOM 2149 C C . LEU A 1 268 ? 8.131 20.338 8.536 1.00 88.06 268 LEU A C 1
ATOM 2151 O O . LEU A 1 268 ? 8.810 21.052 7.802 1.00 88.06 268 LEU A O 1
ATOM 2155 N N . ASP A 1 269 ? 8.550 20.009 9.755 1.00 82.81 269 ASP A N 1
ATOM 2156 C CA . ASP A 1 269 ? 9.778 20.546 10.339 1.00 82.81 269 ASP A CA 1
ATOM 2157 C C . ASP A 1 269 ? 10.986 19.714 9.899 1.00 82.81 269 ASP A C 1
ATOM 2159 O O . ASP A 1 269 ? 11.656 19.063 10.704 1.00 82.81 269 ASP A O 1
ATOM 2163 N N . TYR A 1 270 ? 11.256 19.698 8.590 1.00 75.88 270 TYR A N 1
ATOM 2164 C CA . TYR A 1 270 ? 12.446 19.050 8.054 1.00 75.88 27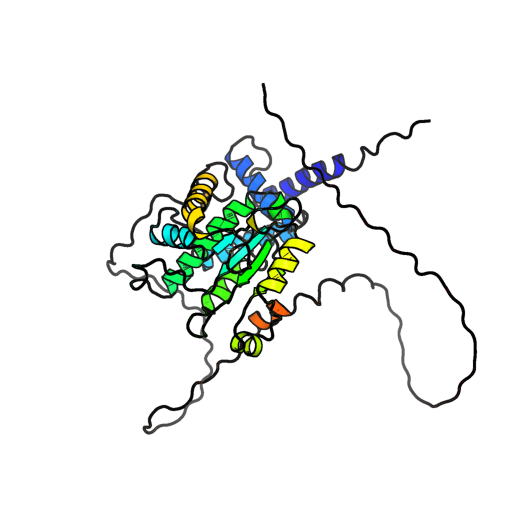0 TYR A CA 1
ATOM 2165 C C . TYR A 1 270 ? 13.696 19.744 8.587 1.00 75.88 270 TYR A C 1
ATOM 2167 O O . TYR A 1 270 ? 14.024 20.869 8.211 1.00 75.88 270 TYR A O 1
ATOM 2175 N N . GLN A 1 271 ? 14.416 19.036 9.449 1.00 65.19 271 GLN A N 1
ATOM 2176 C CA . GLN A 1 271 ? 15.740 19.432 9.895 1.00 65.19 271 GLN A CA 1
ATOM 2177 C C . GLN A 1 271 ? 16.755 18.676 9.032 1.00 65.19 271 GLN A C 1
ATOM 2179 O O . GLN A 1 271 ? 16.887 17.458 9.190 1.00 65.19 271 GLN A O 1
ATOM 2184 N N . PRO A 1 272 ? 17.461 19.338 8.094 1.00 60.12 272 PRO A N 1
ATOM 2185 C CA . PRO A 1 272 ? 18.544 18.678 7.385 1.00 60.12 272 PRO A CA 1
ATOM 2186 C C . PRO A 1 272 ? 19.576 18.234 8.421 1.00 60.12 272 PRO A C 1
ATOM 2188 O O . PRO A 1 272 ? 20.002 19.036 9.252 1.00 60.12 272 PRO A O 1
ATOM 2191 N N . VAL A 1 273 ? 19.975 16.961 8.379 1.00 54.44 273 VAL A N 1
ATOM 2192 C CA . VAL A 1 273 ? 21.073 16.458 9.209 1.00 54.44 273 VAL A CA 1
ATOM 2193 C C . VAL A 1 273 ? 22.344 17.174 8.756 1.00 54.44 273 VAL A C 1
ATOM 2195 O O . VAL A 1 273 ? 23.018 16.754 7.817 1.00 54.44 273 VAL A O 1
ATOM 2198 N N . THR A 1 274 ? 22.653 18.305 9.383 1.00 41.62 274 THR A N 1
ATOM 2199 C CA . THR A 1 274 ? 23.963 18.929 9.271 1.00 41.62 274 THR A CA 1
ATOM 2200 C C . THR A 1 274 ? 24.968 17.986 9.928 1.00 41.62 274 THR A C 1
ATOM 2202 O O . THR A 1 274 ? 24.686 17.344 10.942 1.00 41.62 274 THR A O 1
ATOM 2205 N N . ALA A 1 275 ? 26.110 17.798 9.270 1.00 40.88 275 ALA A N 1
ATOM 2206 C CA . ALA A 1 275 ? 27.118 16.818 9.649 1.00 40.88 275 ALA A CA 1
ATOM 2207 C C . ALA A 1 275 ? 27.457 16.870 11.156 1.00 40.88 275 ALA A C 1
ATOM 2209 O O . ALA A 1 275 ? 27.652 17.942 11.722 1.00 40.88 275 ALA A O 1
ATOM 2210 N N . LYS A 1 276 ? 27.508 15.678 11.769 1.00 35.72 276 LYS A N 1
ATOM 2211 C CA . LYS A 1 276 ? 27.769 15.357 13.188 1.00 35.72 276 LYS A CA 1
ATOM 2212 C C . LYS A 1 276 ? 28.598 16.388 13.978 1.00 35.72 276 LYS A C 1
ATOM 2214 O O . LYS A 1 276 ? 29.693 16.739 13.543 1.00 35.72 276 LYS A O 1
ATOM 2219 N N . PRO A 1 277 ? 28.300 16.522 15.281 1.00 32.03 277 PRO A N 1
ATOM 2220 C CA . PRO A 1 277 ? 29.290 16.321 16.320 1.00 32.03 277 PRO A CA 1
ATOM 2221 C C . PRO A 1 277 ? 29.140 14.907 16.900 1.00 32.03 277 PRO A C 1
ATOM 2223 O O . PRO A 1 277 ? 28.054 14.430 17.222 1.00 32.03 277 PRO A O 1
ATOM 2226 N N . THR A 1 278 ? 30.265 14.207 16.985 1.00 44.06 278 THR A N 1
ATOM 2227 C CA . THR A 1 278 ? 30.463 12.948 17.710 1.00 44.06 278 THR A CA 1
ATOM 2228 C C . THR A 1 278 ? 29.823 12.970 19.097 1.00 44.06 278 THR A C 1
ATOM 2230 O O . THR A 1 278 ? 30.228 13.787 19.916 1.00 44.06 278 THR A O 1
ATOM 2233 N N . SER A 1 279 ? 28.905 12.039 19.383 1.00 35.50 279 SER A N 1
ATOM 2234 C CA . SER A 1 279 ? 28.632 11.500 20.728 1.00 35.50 279 SER A CA 1
ATOM 2235 C C . SER A 1 279 ? 27.754 10.243 20.645 1.00 35.50 279 SER A C 1
ATOM 2237 O O . SER A 1 279 ? 26.582 10.312 20.297 1.00 35.50 279 SER A O 1
ATOM 2239 N N . ASN A 1 280 ? 28.376 9.095 20.924 1.00 37.22 280 ASN A N 1
ATOM 2240 C CA . ASN A 1 280 ? 27.838 7.827 21.434 1.00 37.22 280 ASN A CA 1
ATOM 2241 C C . ASN A 1 280 ? 26.320 7.581 21.321 1.00 37.22 280 ASN A C 1
ATOM 2243 O O . ASN A 1 280 ? 25.576 7.829 22.266 1.00 37.22 280 ASN A O 1
ATOM 2247 N N . ILE A 1 281 ? 25.885 6.946 20.229 1.00 33.06 281 ILE A N 1
ATOM 2248 C CA . ILE A 1 281 ? 24.672 6.121 20.257 1.00 33.06 281 ILE A CA 1
ATOM 2249 C C . ILE A 1 281 ? 25.127 4.678 20.464 1.00 33.06 281 ILE A C 1
ATOM 2251 O O . ILE A 1 281 ? 25.760 4.074 19.597 1.00 33.06 281 ILE A O 1
ATOM 2255 N N . LEU A 1 282 ? 24.843 4.171 21.662 1.00 28.86 282 LEU A N 1
ATOM 2256 C CA . LEU A 1 282 ? 24.959 2.767 22.028 1.00 28.86 282 LEU A CA 1
ATOM 2257 C C . LEU A 1 282 ? 24.057 1.946 21.103 1.00 28.86 282 LEU A C 1
ATOM 2259 O O . LEU A 1 282 ? 22.833 1.981 21.211 1.00 28.86 282 LEU A O 1
ATOM 2263 N N . PHE A 1 283 ? 24.678 1.196 20.199 1.00 29.20 283 PHE A N 1
ATOM 2264 C CA . PHE A 1 283 ? 24.028 0.076 19.542 1.00 29.20 283 PHE A CA 1
ATOM 2265 C C . PHE A 1 283 ? 23.814 -1.012 20.595 1.00 29.20 283 PHE A C 1
ATOM 2267 O O . PHE A 1 283 ? 24.778 -1.618 21.066 1.00 29.20 283 PHE A O 1
ATOM 2274 N N . PHE A 1 284 ? 22.561 -1.272 20.968 1.00 28.17 284 PHE A N 1
ATOM 2275 C CA . PHE A 1 284 ? 22.220 -2.536 21.608 1.00 28.17 284 PHE A CA 1
ATOM 2276 C C . PHE A 1 284 ? 22.378 -3.642 20.566 1.00 28.17 284 PHE A C 1
ATOM 2278 O O . PHE A 1 284 ? 21.503 -3.882 19.739 1.00 28.17 284 PHE A O 1
ATOM 2285 N N . ASN A 1 285 ? 23.554 -4.260 20.593 1.00 27.55 285 ASN A N 1
ATOM 2286 C CA . ASN A 1 285 ? 23.831 -5.535 19.960 1.00 27.55 285 ASN A CA 1
ATOM 2287 C C . ASN A 1 285 ? 23.265 -6.643 20.866 1.00 27.55 285 ASN A C 1
ATOM 2289 O O . ASN A 1 285 ? 23.686 -6.795 22.010 1.00 27.55 285 ASN A O 1
ATOM 2293 N N . THR A 1 286 ? 22.300 -7.390 20.349 1.00 28.97 286 THR A N 1
ATOM 2294 C CA . THR A 1 286 ? 21.718 -8.640 20.874 1.00 28.97 286 THR A CA 1
ATOM 2295 C C . THR A 1 286 ? 21.496 -9.455 19.587 1.00 28.97 286 THR A C 1
ATOM 2297 O O . THR A 1 286 ? 20.835 -8.965 18.681 1.00 28.97 286 THR A O 1
ATOM 2300 N N . ASP A 1 287 ? 22.111 -10.602 19.298 1.00 27.97 287 ASP A N 1
ATOM 2301 C CA . ASP A 1 287 ? 22.740 -11.603 20.145 1.00 27.97 287 ASP A CA 1
ATOM 2302 C C . ASP A 1 287 ? 23.855 -12.354 19.405 1.00 27.97 287 ASP A C 1
ATOM 2304 O O . ASP A 1 287 ? 23.821 -12.561 18.189 1.00 27.97 287 ASP A O 1
ATOM 2308 N N . HIS A 1 288 ? 24.814 -12.820 20.203 1.00 27.92 288 HIS A N 1
ATOM 2309 C CA . HIS A 1 288 ? 25.784 -13.851 19.866 1.00 27.92 288 HIS A CA 1
ATOM 2310 C C . HIS A 1 288 ? 25.092 -15.193 19.570 1.00 27.92 288 HIS A C 1
ATOM 2312 O O . HIS A 1 288 ? 24.364 -15.718 20.406 1.00 27.92 288 HIS A O 1
ATOM 2318 N N . TYR A 1 289 ? 25.471 -15.838 18.466 1.00 25.48 289 TYR A N 1
ATOM 2319 C CA . TYR A 1 289 ? 25.613 -17.295 18.436 1.00 25.48 289 TYR A CA 1
ATOM 2320 C C . TYR A 1 289 ? 27.046 -17.627 18.025 1.00 25.48 289 TYR A C 1
ATOM 2322 O O . TYR A 1 289 ? 27.433 -17.517 16.864 1.00 25.48 289 TYR A O 1
ATOM 2330 N N . HIS A 1 290 ? 27.846 -18.008 19.020 1.00 27.69 290 HIS A N 1
ATOM 2331 C CA . HIS A 1 290 ? 29.121 -18.678 18.822 1.00 27.69 290 HIS A CA 1
ATOM 2332 C C . HIS A 1 290 ? 28.866 -20.100 18.312 1.00 27.69 290 HIS A C 1
ATOM 2334 O O . HIS A 1 290 ? 28.229 -20.898 18.998 1.00 27.69 290 HIS A O 1
ATOM 2340 N N . HIS A 1 291 ? 29.467 -20.465 17.182 1.00 27.14 291 HIS A N 1
ATOM 2341 C CA . HIS A 1 291 ? 30.027 -21.803 17.059 1.00 27.14 291 HIS A CA 1
ATOM 2342 C C . HIS A 1 291 ? 31.479 -21.689 16.607 1.00 27.14 291 HIS A C 1
ATOM 2344 O O . HIS A 1 291 ? 31.801 -21.056 15.606 1.00 27.14 291 HIS A O 1
ATOM 2350 N N . ASN A 1 292 ? 32.338 -22.229 17.458 1.00 25.78 292 ASN A N 1
ATOM 2351 C CA . ASN A 1 292 ? 33.781 -22.152 17.427 1.00 25.78 292 ASN A CA 1
ATOM 2352 C C . ASN A 1 292 ? 34.287 -23.468 16.832 1.00 25.78 292 ASN A C 1
ATOM 2354 O O . ASN A 1 292 ? 33.982 -24.510 17.407 1.00 25.78 292 ASN A O 1
ATOM 2358 N N . GLN A 1 293 ? 35.069 -23.434 15.754 1.00 28.67 293 GLN A N 1
ATOM 2359 C CA . GLN A 1 293 ? 36.106 -24.440 15.505 1.00 28.67 293 GLN A CA 1
ATOM 2360 C C . GLN A 1 293 ? 37.322 -23.769 14.854 1.00 28.67 293 GLN A C 1
ATOM 2362 O O . GLN A 1 293 ? 37.238 -23.195 13.771 1.00 28.67 293 GLN A O 1
ATOM 2367 N N . ASN A 1 294 ? 38.437 -23.836 15.583 1.00 26.45 294 ASN A N 1
ATOM 2368 C CA . ASN A 1 294 ? 39.792 -23.522 15.144 1.00 26.45 294 ASN A CA 1
ATOM 2369 C C . ASN A 1 294 ? 40.288 -24.576 14.134 1.00 26.45 294 ASN A C 1
ATOM 2371 O O . ASN A 1 294 ? 40.026 -25.755 14.355 1.00 26.45 294 ASN A O 1
ATOM 2375 N N . GLN A 1 295 ? 41.074 -24.190 13.120 1.00 29.56 295 GLN A N 1
ATOM 2376 C CA . GLN A 1 295 ? 42.551 -24.301 13.108 1.00 29.56 295 GLN A CA 1
ATOM 2377 C C . GLN A 1 295 ? 43.152 -23.986 11.715 1.00 29.56 295 GLN A C 1
ATOM 2379 O O . GLN A 1 295 ? 42.640 -24.414 10.687 1.00 29.56 295 GLN A O 1
ATOM 2384 N N . ASP A 1 296 ? 44.266 -23.246 11.773 1.00 26.39 296 ASP A N 1
ATOM 2385 C CA . ASP A 1 296 ? 45.488 -23.275 10.950 1.00 26.39 296 ASP A CA 1
ATOM 2386 C C . ASP A 1 296 ? 45.552 -22.768 9.488 1.00 26.39 296 ASP A C 1
ATOM 2388 O O . ASP A 1 296 ? 45.213 -23.431 8.518 1.00 26.39 296 ASP A O 1
ATOM 2392 N N . ALA A 1 297 ? 46.124 -21.559 9.390 1.00 26.31 297 ALA A N 1
ATOM 2393 C CA . ALA A 1 297 ? 47.373 -21.180 8.707 1.00 26.31 297 ALA A CA 1
ATOM 2394 C C . ALA A 1 297 ? 47.636 -21.462 7.200 1.00 26.31 297 ALA A C 1
ATOM 2396 O O . ALA A 1 297 ? 47.676 -22.585 6.717 1.00 26.31 297 ALA A O 1
ATOM 2397 N N . THR A 1 298 ? 48.104 -20.374 6.562 1.00 26.00 298 THR A N 1
ATOM 2398 C CA . THR A 1 298 ? 49.010 -20.218 5.396 1.00 26.00 298 THR A CA 1
ATOM 2399 C C . THR A 1 298 ? 48.485 -20.100 3.948 1.00 26.00 298 THR A C 1
ATOM 2401 O O . THR A 1 298 ? 48.037 -21.044 3.317 1.00 26.00 298 THR A O 1
ATOM 2404 N N . SER A 1 299 ? 48.804 -18.920 3.388 1.00 25.48 299 SER A N 1
ATOM 2405 C CA . SER A 1 299 ? 49.246 -18.608 2.012 1.00 25.48 299 SER A CA 1
ATOM 2406 C C . SER A 1 299 ? 48.226 -18.380 0.875 1.00 25.48 299 SER A C 1
ATOM 2408 O O . SER A 1 299 ? 47.516 -19.268 0.429 1.00 25.48 299 SER A O 1
ATOM 2410 N N . SER A 1 300 ? 48.241 -17.126 0.395 1.00 26.62 300 SER A N 1
ATOM 2411 C CA . SER A 1 300 ? 48.140 -16.628 -0.993 1.00 26.62 300 SER A CA 1
ATOM 2412 C C . SER A 1 300 ? 47.433 -17.468 -2.070 1.00 26.62 300 SER A C 1
ATOM 2414 O O . SER A 1 300 ? 47.970 -18.497 -2.466 1.00 26.62 300 SER A O 1
ATOM 2416 N N . GLN A 1 301 ? 46.384 -16.905 -2.698 1.00 29.03 301 GLN A N 1
ATOM 2417 C CA . GLN A 1 301 ? 46.276 -16.687 -4.160 1.00 29.03 301 GLN A CA 1
ATOM 2418 C C . GLN A 1 301 ? 44.952 -15.991 -4.568 1.00 29.03 301 GLN A C 1
ATOM 2420 O O . GLN A 1 301 ? 43.979 -15.944 -3.824 1.00 29.03 301 GLN A O 1
ATOM 2425 N N . THR A 1 302 ? 45.005 -15.389 -5.755 1.00 26.34 302 THR A N 1
ATOM 2426 C CA . THR A 1 302 ? 44.082 -14.517 -6.516 1.00 26.34 302 THR A CA 1
ATOM 2427 C C . THR A 1 302 ? 42.664 -15.056 -6.817 1.00 26.34 302 THR A C 1
ATOM 2429 O O . THR A 1 302 ? 42.421 -16.250 -6.670 1.00 26.34 302 THR A O 1
ATOM 2432 N N . PRO A 1 303 ? 41.712 -14.199 -7.267 1.00 27.89 303 PRO A N 1
ATOM 2433 C CA . PRO A 1 303 ? 40.278 -14.472 -7.188 1.00 27.89 303 PRO A CA 1
ATOM 2434 C C . PRO A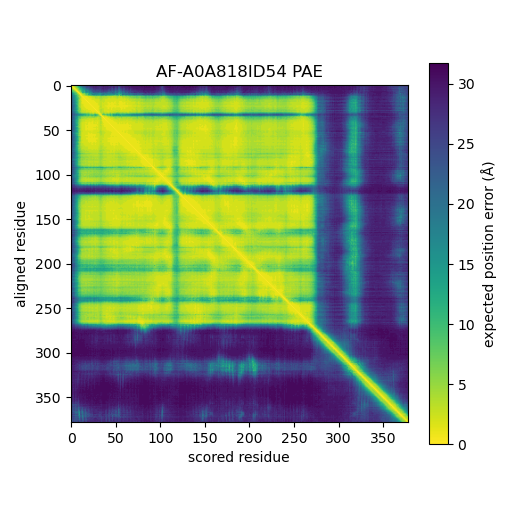 1 303 ? 39.702 -15.122 -8.455 1.00 27.89 303 PRO A C 1
ATOM 2436 O O . PRO A 1 303 ? 39.874 -14.615 -9.561 1.00 27.89 303 PRO A O 1
ATOM 2439 N N . THR A 1 304 ? 38.905 -16.177 -8.280 1.00 26.78 304 THR A N 1
ATOM 2440 C CA . THR A 1 304 ? 37.956 -16.668 -9.291 1.00 26.78 304 THR A CA 1
ATOM 2441 C C . THR A 1 304 ? 36.664 -17.156 -8.638 1.00 26.78 304 THR A C 1
ATOM 2443 O O . THR A 1 304 ? 36.701 -17.793 -7.591 1.00 26.78 304 THR A O 1
ATOM 2446 N N . ALA A 1 305 ? 35.560 -16.927 -9.353 1.00 27.19 305 ALA A N 1
ATOM 2447 C CA . ALA A 1 305 ? 34.217 -17.496 -9.203 1.00 27.19 305 ALA A CA 1
ATOM 2448 C C . ALA A 1 305 ? 33.240 -16.814 -8.219 1.00 27.19 305 ALA A C 1
ATOM 2450 O O . ALA A 1 305 ? 33.309 -16.906 -6.998 1.00 27.19 305 ALA A O 1
ATOM 2451 N N . SER A 1 306 ? 32.248 -16.180 -8.844 1.00 28.44 306 SER A N 1
ATOM 2452 C CA . SER A 1 306 ? 30.992 -15.675 -8.303 1.00 28.44 306 SER A CA 1
ATOM 2453 C C . SER A 1 306 ? 30.177 -16.765 -7.600 1.00 28.44 306 SER A C 1
ATOM 2455 O O . SER A 1 306 ? 29.671 -17.689 -8.241 1.00 28.44 306 SER A O 1
ATOM 2457 N N . VAL A 1 307 ? 29.985 -16.608 -6.291 1.00 26.16 307 VAL A N 1
ATOM 2458 C CA . VAL A 1 307 ? 29.039 -17.398 -5.499 1.00 26.16 307 VAL A CA 1
ATOM 2459 C C . VAL A 1 307 ? 27.634 -16.839 -5.722 1.00 26.16 307 VAL A C 1
ATOM 2461 O O . VAL A 1 307 ? 27.282 -15.769 -5.227 1.00 26.16 307 VAL A O 1
ATOM 2464 N N . VAL A 1 308 ? 26.825 -17.569 -6.489 1.00 31.69 308 VAL A N 1
ATOM 2465 C CA . VAL A 1 308 ? 25.377 -17.355 -6.591 1.00 31.69 308 VAL A CA 1
ATOM 2466 C C . VAL A 1 308 ? 24.767 -17.706 -5.235 1.00 31.69 308 VAL A C 1
ATOM 2468 O O . VAL A 1 308 ? 24.688 -18.874 -4.855 1.00 31.69 308 VAL A O 1
ATOM 2471 N N . SER A 1 309 ? 24.372 -16.686 -4.474 1.00 32.38 309 SER A N 1
ATOM 2472 C CA . SER A 1 309 ? 23.673 -16.871 -3.207 1.00 32.38 309 SER A CA 1
ATOM 2473 C C . SER A 1 309 ? 22.277 -17.445 -3.467 1.00 32.38 309 SER A C 1
ATOM 2475 O O . SER A 1 309 ? 21.521 -16.982 -4.322 1.00 32.38 309 SER A O 1
ATOM 2477 N N . SER A 1 310 ? 21.945 -18.514 -2.745 1.00 32.62 310 SER A N 1
ATOM 2478 C CA . SER A 1 310 ? 20.650 -19.183 -2.863 1.00 32.62 310 SER A CA 1
ATOM 2479 C C . SER A 1 310 ? 19.501 -18.245 -2.450 1.00 32.62 310 SER A C 1
ATOM 2481 O O . SER A 1 310 ? 19.638 -17.497 -1.478 1.00 32.62 310 SER A O 1
ATOM 2483 N N . PRO A 1 311 ? 18.347 -18.284 -3.139 1.00 37.50 311 PRO A N 1
ATOM 2484 C CA . PRO A 1 311 ? 17.204 -17.427 -2.836 1.00 37.50 311 PRO A CA 1
ATOM 2485 C C . PRO A 1 311 ? 16.666 -17.708 -1.425 1.00 37.50 311 PRO A C 1
ATOM 2487 O O . PRO A 1 311 ? 16.424 -18.854 -1.039 1.00 37.50 311 PRO A O 1
ATOM 2490 N N . SER A 1 312 ? 16.450 -1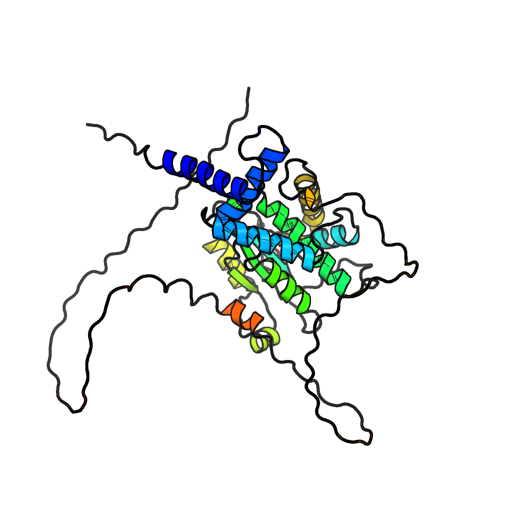6.647 -0.641 1.00 38.09 312 SER A N 1
ATOM 2491 C CA . SER A 1 312 ? 15.823 -16.742 0.681 1.00 38.09 312 SER A CA 1
ATOM 2492 C C . SER A 1 312 ? 14.426 -17.374 0.565 1.00 38.09 312 SER A C 1
ATOM 2494 O O . SER A 1 312 ? 13.601 -16.902 -0.217 1.00 38.09 312 SER A O 1
ATOM 2496 N N . LYS A 1 313 ? 14.132 -18.390 1.393 1.00 35.19 313 LYS A N 1
ATOM 2497 C CA . LYS A 1 313 ? 12.841 -19.119 1.448 1.00 35.19 313 LYS A CA 1
ATOM 2498 C C . LYS A 1 313 ? 11.605 -18.202 1.540 1.00 35.19 313 LYS A C 1
ATOM 2500 O O . LYS A 1 313 ? 10.533 -18.579 1.080 1.00 35.19 313 LYS A O 1
ATOM 2505 N N . SER A 1 314 ? 11.777 -16.988 2.066 1.00 38.69 314 SER A N 1
ATOM 2506 C CA . SER A 1 314 ? 10.742 -15.951 2.155 1.00 38.69 3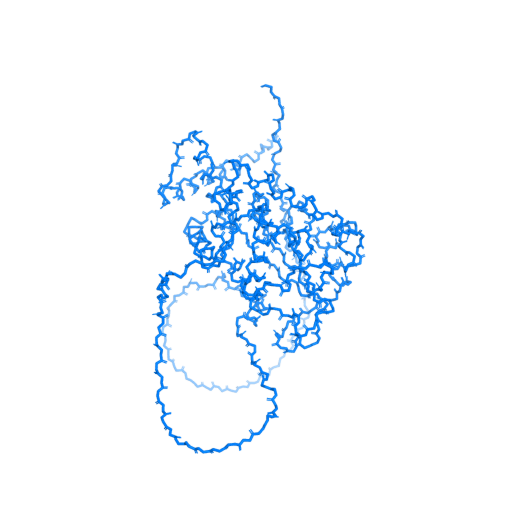14 SER A CA 1
ATOM 2507 C C . SER A 1 314 ? 10.192 -15.514 0.789 1.00 38.69 314 SER A C 1
ATOM 2509 O O . SER A 1 314 ? 8.985 -15.363 0.688 1.00 38.69 314 SER A O 1
ATOM 2511 N N . LEU A 1 315 ? 11.007 -15.402 -0.273 1.00 40.94 315 LEU A N 1
ATOM 2512 C CA . LEU A 1 315 ? 10.522 -14.998 -1.608 1.00 40.94 315 LEU A CA 1
ATOM 2513 C C . LEU A 1 315 ? 9.790 -16.112 -2.358 1.00 40.94 315 LEU A C 1
ATOM 2515 O O . LEU A 1 315 ? 8.857 -15.852 -3.108 1.00 40.94 315 LEU A O 1
ATOM 2519 N N . VAL A 1 316 ? 10.180 -17.364 -2.125 1.00 42.41 316 VAL A N 1
ATOM 2520 C CA . VAL A 1 316 ? 9.517 -18.531 -2.728 1.00 42.41 316 VAL A CA 1
ATOM 2521 C C . VAL A 1 316 ? 8.119 -18.733 -2.129 1.00 42.41 316 VAL A C 1
ATOM 2523 O O . VAL A 1 316 ? 7.188 -19.088 -2.851 1.00 42.41 316 VAL A O 1
ATOM 2526 N N . ALA A 1 317 ? 7.940 -18.425 -0.838 1.00 39.38 317 ALA A N 1
ATOM 2527 C CA . ALA A 1 317 ? 6.636 -18.461 -0.175 1.00 39.38 317 ALA A CA 1
ATOM 2528 C C . ALA A 1 317 ? 5.638 -17.433 -0.753 1.00 39.38 317 ALA A C 1
ATOM 2530 O O . ALA A 1 317 ? 4.441 -17.708 -0.793 1.00 39.38 317 ALA A O 1
ATOM 2531 N N . ILE A 1 318 ? 6.119 -16.297 -1.279 1.00 42.78 318 ILE A N 1
ATOM 2532 C CA . ILE A 1 318 ? 5.293 -15.223 -1.870 1.00 42.78 318 ILE A CA 1
ATOM 2533 C C . ILE A 1 318 ? 4.527 -15.697 -3.106 1.00 42.78 318 ILE A C 1
ATOM 2535 O O . ILE A 1 318 ? 3.391 -15.292 -3.324 1.00 42.78 318 ILE A O 1
ATOM 2539 N N . VAL A 1 319 ? 5.122 -16.578 -3.909 1.00 45.19 319 VAL A N 1
ATOM 2540 C CA . VAL A 1 319 ? 4.504 -17.089 -5.146 1.00 45.19 319 VAL A CA 1
ATOM 2541 C C . VAL A 1 319 ? 3.505 -18.211 -4.855 1.00 45.19 319 VAL A C 1
ATOM 2543 O O . VAL A 1 319 ? 2.594 -18.470 -5.637 1.00 45.19 319 VAL A O 1
ATOM 2546 N N . GLN A 1 320 ? 3.658 -18.893 -3.719 1.00 38.22 320 GLN A N 1
ATOM 2547 C CA . GLN A 1 320 ? 2.892 -20.092 -3.377 1.00 38.22 320 GLN A CA 1
ATOM 2548 C C . GLN A 1 320 ? 1.578 -19.808 -2.630 1.00 38.22 320 GLN A C 1
ATOM 2550 O O . GLN A 1 320 ? 0.830 -20.747 -2.353 1.00 38.22 320 GLN A O 1
ATOM 2555 N N . LEU A 1 321 ? 1.236 -18.538 -2.377 1.00 39.81 321 LEU A N 1
ATOM 2556 C CA . LEU A 1 321 ? 0.017 -18.127 -1.660 1.00 39.81 321 LEU A CA 1
ATOM 2557 C C . LEU A 1 321 ? -1.309 -18.532 -2.337 1.00 39.81 321 LEU A C 1
ATOM 2559 O O . LEU A 1 321 ? -2.366 -18.390 -1.733 1.00 39.81 321 LEU A O 1
ATOM 2563 N N . ARG A 1 322 ? -1.284 -19.124 -3.539 1.00 37.47 322 ARG A N 1
ATOM 2564 C CA . ARG A 1 322 ? -2.488 -19.624 -4.224 1.00 37.47 322 ARG A CA 1
ATOM 2565 C C . ARG A 1 322 ? -3.016 -20.977 -3.709 1.00 37.47 322 ARG A C 1
ATOM 2567 O O . ARG A 1 322 ? -4.044 -21.418 -4.202 1.00 37.47 322 ARG A O 1
ATOM 2574 N N . ARG A 1 323 ? -2.348 -21.679 -2.777 1.00 33.41 323 ARG A N 1
ATOM 2575 C CA . ARG A 1 323 ? -2.744 -23.067 -2.423 1.00 33.41 323 ARG A CA 1
ATOM 2576 C C . ARG A 1 323 ? -3.420 -23.302 -1.072 1.00 33.41 323 ARG A C 1
ATOM 2578 O O . ARG A 1 323 ? -4.027 -24.353 -0.932 1.00 33.41 323 ARG A O 1
ATOM 2585 N N . ASN A 1 324 ? -3.375 -22.376 -0.113 1.00 29.03 324 ASN A N 1
ATOM 2586 C CA . ASN A 1 324 ? -3.740 -22.720 1.273 1.00 29.03 324 ASN A CA 1
ATOM 2587 C C . ASN A 1 324 ? -4.969 -22.001 1.854 1.00 29.03 324 ASN A C 1
ATOM 2589 O O . ASN A 1 324 ? -5.223 -22.160 3.044 1.00 29.03 324 ASN A O 1
ATOM 2593 N N . HIS A 1 325 ? -5.746 -21.247 1.068 1.00 32.09 325 HIS A N 1
ATOM 2594 C CA . HIS A 1 325 ? -6.930 -20.553 1.601 1.00 32.09 325 HIS A CA 1
ATOM 2595 C C . HIS A 1 325 ? -8.283 -21.265 1.399 1.00 32.09 325 HIS A C 1
ATOM 2597 O O . HIS A 1 325 ? -9.255 -20.822 2.000 1.00 32.09 325 HIS A O 1
ATOM 2603 N N . ASP A 1 326 ? -8.329 -22.410 0.701 1.00 27.22 326 ASP A N 1
ATOM 2604 C CA . ASP A 1 326 ? -9.566 -23.187 0.459 1.00 27.22 326 ASP A CA 1
ATOM 2605 C C . ASP A 1 326 ? -9.587 -24.563 1.155 1.00 27.22 326 ASP A C 1
ATOM 2607 O O . ASP A 1 326 ? -10.176 -25.529 0.674 1.00 27.22 326 ASP A O 1
ATOM 2611 N N . SER A 1 327 ? -8.931 -24.714 2.306 1.00 30.16 327 SER A N 1
ATOM 2612 C CA . SER A 1 327 ? -8.953 -25.987 3.048 1.00 30.16 327 SER A CA 1
ATOM 2613 C C . SER A 1 327 ? -9.034 -25.777 4.553 1.00 30.16 327 SER A C 1
ATOM 2615 O O . SER A 1 327 ? -8.162 -26.189 5.310 1.00 30.16 327 SER A O 1
ATOM 2617 N N . SER A 1 328 ? -10.112 -25.141 5.002 1.00 28.70 328 SER A N 1
ATOM 2618 C CA . SER A 1 328 ? -10.560 -25.263 6.390 1.00 28.70 328 SER A CA 1
ATOM 2619 C C . SER A 1 328 ? -12.081 -25.157 6.468 1.00 28.70 328 SER A C 1
ATOM 2621 O O . SER A 1 328 ? -12.633 -24.224 7.043 1.00 28.70 328 SER A O 1
ATOM 2623 N N . ALA A 1 329 ? -12.758 -26.135 5.871 1.00 26.58 329 ALA A N 1
ATOM 2624 C CA . ALA A 1 329 ? -14.125 -26.491 6.218 1.00 26.58 329 ALA A CA 1
ATOM 2625 C C . ALA A 1 329 ? -14.225 -28.023 6.273 1.00 26.58 329 ALA A C 1
ATOM 2627 O O . ALA A 1 329 ? -13.805 -28.715 5.351 1.00 26.58 329 ALA A O 1
ATOM 2628 N N . SER A 1 330 ? -14.801 -28.522 7.369 1.00 26.06 330 SER A N 1
ATOM 2629 C CA . SER A 1 330 ? -15.087 -29.926 7.711 1.00 26.06 330 SER A CA 1
ATOM 2630 C C . SER A 1 330 ? -13.917 -30.795 8.214 1.00 26.06 330 SER A C 1
ATOM 2632 O O . SER A 1 330 ? -13.126 -31.363 7.470 1.00 26.06 330 SER A O 1
ATOM 2634 N N . SER A 1 331 ? -13.839 -30.976 9.534 1.00 26.39 331 SER A N 1
ATOM 2635 C CA . SER A 1 331 ? -14.277 -32.230 10.176 1.00 26.39 331 SER A CA 1
ATOM 2636 C C . SER A 1 331 ? -13.836 -32.276 11.643 1.00 26.39 331 SER A C 1
ATOM 2638 O O . SER A 1 331 ? -12.683 -32.514 11.991 1.00 26.39 331 SER A O 1
ATOM 2640 N N . SER A 1 332 ? -14.805 -32.081 12.528 1.00 25.58 332 SER A N 1
ATOM 2641 C CA . SER A 1 332 ? -14.758 -32.511 13.919 1.00 25.58 332 SER A CA 1
ATOM 2642 C C . SER A 1 332 ? -15.876 -33.535 14.116 1.00 25.58 332 SER A C 1
ATOM 2644 O O . SER A 1 332 ? -17.038 -33.199 13.935 1.00 25.58 332 SER A O 1
ATOM 2646 N N . GLN A 1 333 ? -15.510 -34.786 14.422 1.00 28.56 333 GLN A N 1
ATOM 2647 C CA . GLN A 1 333 ? -16.107 -35.687 15.433 1.00 28.56 333 GLN A CA 1
ATOM 2648 C C . GLN A 1 333 ? -15.534 -37.116 15.256 1.00 28.56 333 GLN A C 1
ATOM 2650 O O . GLN A 1 333 ? -15.599 -37.684 14.177 1.00 28.56 333 GLN A O 1
ATOM 2655 N N . ILE A 1 334 ? -14.696 -37.604 16.183 1.00 28.45 334 ILE A N 1
ATOM 2656 C CA . ILE A 1 334 ? -14.966 -38.462 17.367 1.00 28.45 334 ILE A CA 1
ATOM 2657 C C . ILE A 1 334 ? -14.668 -39.966 17.126 1.00 28.45 334 ILE A C 1
ATOM 2659 O O . ILE A 1 334 ? -15.370 -40.666 16.413 1.00 28.45 334 ILE A O 1
ATOM 2663 N N . ARG A 1 335 ? -13.610 -40.414 17.829 1.00 28.56 335 ARG A N 1
ATOM 2664 C CA . ARG A 1 335 ? -13.303 -41.711 18.491 1.00 28.56 335 ARG A CA 1
ATOM 2665 C C . ARG A 1 335 ? -13.891 -43.040 17.973 1.00 28.56 335 ARG A C 1
ATOM 2667 O O . ARG A 1 335 ? -15.085 -43.279 18.069 1.00 28.56 335 ARG A O 1
ATOM 2674 N N . GLY A 1 336 ? -12.995 -44.024 17.814 1.00 25.12 336 GLY A N 1
ATOM 2675 C CA . GLY A 1 336 ? -13.294 -45.451 18.022 1.00 25.12 336 GLY A CA 1
ATOM 2676 C C . GLY A 1 336 ? -12.116 -46.379 17.696 1.00 25.12 336 GLY A C 1
ATOM 2677 O O . GLY A 1 336 ? -11.538 -46.283 16.629 1.00 25.12 336 GLY A O 1
ATOM 2678 N N . ARG A 1 337 ? -11.717 -47.236 18.641 1.00 28.36 337 ARG A N 1
ATOM 2679 C CA . ARG A 1 337 ? -10.515 -48.102 18.644 1.00 28.36 337 ARG A CA 1
ATOM 2680 C C . ARG A 1 337 ? -10.584 -49.323 17.695 1.00 28.36 337 ARG A C 1
ATOM 2682 O O . ARG A 1 337 ? -11.647 -49.910 17.561 1.00 28.36 337 ARG A O 1
ATOM 2689 N N . LYS A 1 338 ? -9.376 -49.834 17.375 1.00 27.52 338 LYS A N 1
ATOM 2690 C CA . LYS A 1 338 ? -8.871 -51.237 17.509 1.00 27.52 338 LYS A CA 1
ATOM 2691 C C . LYS A 1 338 ? -8.576 -52.041 16.212 1.00 27.52 338 LYS A C 1
ATOM 2693 O O . LYS A 1 338 ? -9.489 -52.493 15.550 1.00 27.52 338 LYS A O 1
ATOM 2698 N N . ARG A 1 339 ? -7.260 -52.261 16.010 1.00 27.77 339 ARG A N 1
ATOM 2699 C CA . ARG A 1 339 ? -6.475 -53.475 15.637 1.00 27.77 339 ARG A CA 1
ATOM 2700 C C . ARG A 1 339 ? -6.833 -54.391 14.443 1.00 27.77 339 ARG A C 1
ATOM 2702 O O . ARG A 1 339 ? -7.976 -54.769 14.268 1.00 27.77 339 ARG A O 1
ATOM 2709 N N . GLU A 1 340 ? -5.723 -54.883 13.850 1.00 26.73 340 GLU A N 1
ATOM 2710 C CA . GLU A 1 340 ? -5.496 -56.139 13.084 1.00 26.73 340 GLU A CA 1
ATOM 2711 C C . GLU A 1 340 ? -6.000 -56.131 11.625 1.00 26.73 340 GLU A C 1
ATOM 2713 O O . GLU A 1 340 ? -7.171 -55.923 11.366 1.00 26.73 340 GLU A O 1
ATOM 2718 N N . SER A 1 341 ? -5.142 -56.056 10.596 1.00 28.38 341 SER A N 1
ATOM 2719 C CA . SER A 1 341 ? -4.140 -56.991 10.030 1.00 28.38 341 SER A CA 1
ATOM 2720 C C . SER A 1 341 ? -4.682 -57.885 8.902 1.00 28.38 341 SER A C 1
ATOM 2722 O O . SER A 1 341 ? -5.630 -58.632 9.101 1.00 28.38 341 SER A O 1
ATOM 2724 N N . SER A 1 342 ? -3.925 -57.888 7.794 1.00 29.52 342 SER A N 1
ATOM 2725 C CA . SER A 1 342 ? -3.770 -58.921 6.746 1.00 29.52 342 SER A CA 1
ATOM 2726 C C . SER A 1 342 ? -4.719 -58.970 5.532 1.00 29.52 342 SER A C 1
ATOM 2728 O O . SER A 1 342 ? -5.902 -59.226 5.683 1.00 29.52 342 SER A O 1
ATOM 2730 N N . SER A 1 343 ? -4.080 -58.891 4.343 1.00 28.19 343 SER A N 1
ATOM 2731 C CA . SER A 1 343 ? -4.289 -59.713 3.121 1.00 28.19 343 SER A CA 1
ATOM 2732 C C . SER A 1 343 ? -5.666 -59.600 2.419 1.00 28.19 343 SER A C 1
ATOM 2734 O O . SER A 1 343 ? -6.637 -59.216 3.037 1.00 28.19 343 SER A O 1
ATOM 2736 N N . SER A 1 344 ? -5.922 -59.885 1.144 1.00 27.98 344 SER A N 1
ATOM 2737 C CA . SER A 1 344 ? -5.227 -60.474 0.001 1.00 27.98 344 SER A CA 1
ATOM 2738 C C . SER A 1 344 ? -6.172 -60.293 -1.207 1.00 27.98 344 SER A C 1
ATOM 2740 O O . SER A 1 344 ? -7.377 -60.438 -1.042 1.00 27.98 344 SER A O 1
ATOM 2742 N N . THR A 1 345 ? -5.617 -60.032 -2.392 1.00 30.67 345 THR A N 1
ATOM 2743 C CA . THR A 1 345 ? -6.027 -60.555 -3.720 1.00 30.67 345 THR A CA 1
ATOM 2744 C C . THR A 1 345 ? -7.493 -60.509 -4.211 1.00 30.67 345 THR A C 1
ATOM 2746 O O . THR A 1 345 ? -8.348 -61.258 -3.758 1.00 30.67 345 THR A O 1
ATOM 2749 N N . ASP A 1 346 ? -7.628 -59.796 -5.336 1.00 28.56 346 ASP A N 1
ATOM 2750 C CA . ASP A 1 346 ? -8.173 -60.240 -6.635 1.00 28.56 346 ASP A CA 1
ATOM 2751 C C . ASP A 1 346 ? -9.667 -60.216 -6.991 1.00 28.56 346 ASP A C 1
ATOM 2753 O O . ASP A 1 346 ? -10.562 -60.551 -6.222 1.00 28.56 346 ASP A O 1
ATOM 2757 N N . SER A 1 347 ? -9.826 -60.001 -8.303 1.00 31.00 347 SER A N 1
ATOM 2758 C CA . SER A 1 347 ? -10.893 -60.415 -9.221 1.00 31.00 347 SER A CA 1
ATOM 2759 C C . SER A 1 347 ? -12.079 -59.475 -9.540 1.00 31.00 347 SER A C 1
ATOM 2761 O O . SER A 1 347 ? -13.068 -59.345 -8.830 1.00 31.00 347 SER A O 1
ATOM 2763 N N . GLU A 1 348 ? -11.967 -58.914 -10.754 1.00 30.78 348 GLU A N 1
ATOM 2764 C CA . GLU A 1 348 ? -12.863 -59.198 -11.891 1.00 30.78 348 GLU A CA 1
ATOM 2765 C C . GLU A 1 348 ? -14.259 -58.523 -11.958 1.00 30.78 348 GLU A C 1
ATOM 2767 O O . GLU A 1 348 ? -15.294 -59.057 -11.576 1.00 30.78 348 GLU A O 1
ATOM 2772 N N . LYS A 1 349 ? -14.282 -57.368 -12.637 1.00 32.09 349 LYS A N 1
ATOM 2773 C CA . LYS A 1 349 ? -14.949 -57.160 -13.944 1.00 32.09 349 LYS A CA 1
ATOM 2774 C C . LYS A 1 349 ? -16.398 -57.672 -14.106 1.00 32.09 349 LYS A C 1
ATOM 2776 O O . LYS A 1 349 ? -16.626 -58.833 -14.435 1.00 32.09 349 LYS A O 1
ATOM 2781 N N . ARG A 1 350 ? -17.364 -56.740 -14.170 1.00 31.67 350 ARG A N 1
ATOM 2782 C CA . ARG A 1 350 ? -18.497 -56.785 -15.129 1.00 31.67 350 ARG A CA 1
ATOM 2783 C C . ARG A 1 350 ? -19.289 -55.466 -15.176 1.00 31.67 350 ARG A C 1
ATOM 2785 O O . ARG A 1 350 ? -19.749 -55.000 -14.150 1.00 31.67 350 ARG A O 1
ATOM 2792 N N . ARG A 1 351 ? -19.445 -54.941 -16.408 1.00 31.64 351 ARG A N 1
ATOM 2793 C CA . ARG A 1 351 ? -20.660 -54.376 -17.062 1.00 31.64 351 ARG A CA 1
ATOM 2794 C C . ARG A 1 351 ? -21.666 -53.661 -16.130 1.00 31.64 351 ARG A C 1
ATOM 2796 O O . ARG A 1 351 ? -22.209 -54.305 -15.252 1.00 31.64 351 ARG A O 1
ATOM 2803 N N . ARG A 1 352 ? -22.139 -52.436 -16.395 1.00 30.16 352 ARG A N 1
ATOM 2804 C CA . ARG A 1 352 ? -22.849 -51.985 -17.612 1.00 30.16 352 ARG A CA 1
ATOM 2805 C C . ARG A 1 352 ? -23.360 -50.538 -17.387 1.00 30.16 352 ARG A C 1
ATOM 2807 O O . ARG A 1 352 ? -23.664 -50.197 -16.255 1.00 30.16 352 ARG A O 1
ATOM 2814 N N . SER A 1 353 ? -23.585 -49.825 -18.494 1.00 30.09 353 SER A N 1
ATOM 2815 C CA . SER A 1 353 ? -24.641 -48.813 -18.709 1.00 30.09 353 SER A CA 1
ATOM 2816 C C . SER A 1 353 ? -24.424 -47.354 -18.285 1.00 30.09 353 SER A C 1
ATOM 2818 O O . SER A 1 353 ? -24.242 -47.022 -17.122 1.00 30.09 353 SER A O 1
ATOM 2820 N N . ASN A 1 354 ? -24.555 -46.511 -19.314 1.00 29.80 354 ASN A N 1
ATOM 2821 C CA . ASN A 1 354 ? -24.887 -45.092 -19.312 1.00 29.80 354 ASN A CA 1
ATOM 2822 C C . ASN A 1 354 ? -26.058 -44.760 -18.382 1.00 29.80 354 ASN A C 1
ATOM 2824 O O . ASN A 1 354 ? -27.098 -45.408 -18.492 1.00 29.80 354 ASN A O 1
ATOM 2828 N N . GLU A 1 355 ? -25.944 -43.658 -17.643 1.00 30.16 355 GLU A N 1
ATOM 2829 C CA . GLU A 1 355 ? -27.087 -42.794 -17.357 1.00 30.16 355 GLU A CA 1
ATOM 2830 C C . GLU A 1 355 ? -26.611 -41.353 -17.121 1.00 30.16 355 GLU A C 1
ATOM 2832 O O . GLU A 1 355 ? -25.678 -41.081 -16.370 1.00 30.16 355 GLU A O 1
ATOM 2837 N N . SER A 1 356 ? -27.218 -40.451 -17.880 1.00 31.16 356 SER A N 1
ATOM 2838 C CA . SER A 1 356 ? -27.054 -39.004 -17.886 1.00 31.16 356 SER A CA 1
ATOM 2839 C C . SER A 1 356 ? -27.706 -38.366 -16.661 1.00 31.16 356 SER A C 1
ATOM 2841 O O . SER A 1 356 ? -28.892 -38.599 -16.445 1.00 31.16 356 SER A O 1
ATOM 2843 N N . LEU A 1 357 ? -26.997 -37.489 -15.945 1.00 29.86 357 LEU A N 1
ATOM 2844 C CA . LEU A 1 357 ? -27.571 -36.617 -14.915 1.00 29.86 357 LEU A CA 1
ATOM 2845 C C . LEU A 1 357 ? -26.841 -35.262 -14.905 1.00 29.86 357 LEU A C 1
ATOM 2847 O O . LEU A 1 357 ? -25.732 -35.140 -14.404 1.00 29.86 357 LEU A O 1
ATOM 2851 N N . ILE A 1 358 ? -27.472 -34.296 -15.578 1.00 31.73 358 ILE A N 1
ATOM 2852 C CA . ILE A 1 358 ? -27.728 -32.909 -15.151 1.00 31.73 358 ILE A CA 1
ATOM 2853 C C . ILE A 1 358 ? -26.709 -32.339 -14.139 1.00 31.73 358 ILE A C 1
ATOM 2855 O O . ILE A 1 358 ? -26.822 -32.577 -12.940 1.00 31.73 358 ILE A O 1
ATOM 2859 N N . GLU A 1 359 ? -25.766 -31.523 -14.619 1.00 28.61 359 GLU A N 1
ATOM 2860 C CA . GLU A 1 359 ? -25.044 -30.561 -13.775 1.00 28.61 359 GLU A CA 1
ATOM 2861 C C . GLU A 1 359 ? -25.926 -29.315 -13.590 1.00 28.61 359 GLU A C 1
ATOM 2863 O O . GLU A 1 359 ? -26.155 -28.557 -14.533 1.00 28.61 359 GLU A O 1
ATOM 2868 N N . GLU A 1 360 ? -26.450 -29.120 -12.379 1.00 30.94 360 GLU A N 1
ATOM 2869 C CA . GLU A 1 360 ? -27.019 -27.840 -11.952 1.00 30.94 360 GLU A CA 1
ATOM 2870 C C . GLU A 1 360 ? -25.889 -26.837 -11.661 1.00 30.94 360 GLU A C 1
ATOM 2872 O O . GLU A 1 360 ? -24.971 -27.116 -10.888 1.00 30.94 360 GLU A O 1
ATOM 2877 N N . GLU A 1 361 ? -25.965 -25.649 -12.271 1.00 33.09 361 GLU A N 1
ATOM 2878 C CA . GLU A 1 361 ? -25.131 -24.497 -11.911 1.00 33.09 361 GLU A CA 1
ATOM 2879 C C . GLU A 1 361 ? -25.417 -24.044 -10.464 1.00 33.09 361 GLU A C 1
ATOM 2881 O O . GLU A 1 361 ? -26.583 -23.855 -10.103 1.00 33.09 361 GLU A O 1
ATOM 2886 N N . PRO A 1 362 ? -24.396 -23.747 -9.638 1.00 32.88 362 PRO A N 1
ATOM 2887 C CA . PRO A 1 362 ? -24.615 -23.052 -8.378 1.00 32.88 362 PRO A CA 1
ATOM 2888 C C . PRO A 1 362 ? -24.869 -21.545 -8.609 1.00 32.88 362 PRO A C 1
ATOM 2890 O O . PRO A 1 362 ? -24.304 -20.937 -9.525 1.00 32.88 362 PRO A O 1
ATOM 2893 N N . PRO A 1 363 ? -25.695 -20.895 -7.768 1.00 30.78 363 PRO A N 1
ATOM 2894 C CA . PRO A 1 363 ? -26.204 -19.555 -8.026 1.00 30.78 363 PRO A CA 1
ATOM 2895 C C . PRO A 1 363 ? -25.139 -18.470 -7.815 1.00 30.78 363 PRO A C 1
ATOM 2897 O O . PRO A 1 363 ? -24.446 -18.420 -6.799 1.00 30.78 363 PRO A O 1
ATOM 2900 N N . LYS A 1 364 ? -25.074 -17.528 -8.765 1.00 32.22 364 LYS A N 1
ATOM 2901 C CA . LYS A 1 364 ? -24.304 -16.279 -8.669 1.00 32.22 364 LYS A CA 1
ATOM 2902 C C . LYS A 1 364 ? -24.825 -15.416 -7.512 1.00 32.22 364 LYS A C 1
ATOM 2904 O O . LYS A 1 364 ? -25.858 -14.758 -7.646 1.00 32.22 364 LYS A O 1
ATOM 2909 N N . MET A 1 365 ? -24.089 -15.356 -6.401 1.00 24.50 365 MET A N 1
ATOM 2910 C CA . MET A 1 365 ? -24.274 -14.304 -5.395 1.00 24.50 365 MET A CA 1
ATOM 2911 C C . MET A 1 365 ? -23.862 -12.954 -5.992 1.00 24.50 365 MET A C 1
ATOM 2913 O O . MET A 1 365 ? -22.696 -12.713 -6.296 1.00 24.50 365 MET A O 1
ATOM 2917 N N . ARG A 1 366 ? -24.847 -12.070 -6.162 1.00 27.56 366 ARG A N 1
ATOM 2918 C CA . ARG A 1 366 ? -24.649 -10.653 -6.479 1.00 27.56 366 ARG A CA 1
ATOM 2919 C C . ARG A 1 366 ? -24.134 -9.935 -5.230 1.00 27.56 366 ARG A C 1
ATOM 2921 O O . ARG A 1 366 ? -24.862 -9.821 -4.250 1.00 27.56 366 ARG A O 1
ATOM 2928 N N . SER A 1 367 ? -22.909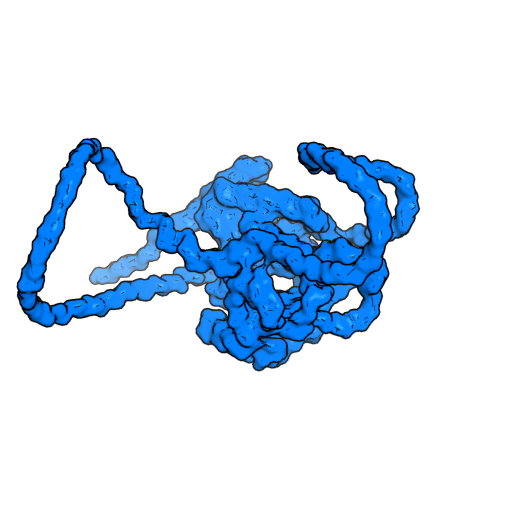 -9.419 -5.282 1.00 27.72 367 SER A N 1
ATOM 2929 C CA . SER A 1 367 ? -22.409 -8.434 -4.323 1.00 27.72 367 SER A CA 1
ATOM 2930 C C . SER A 1 367 ? -23.016 -7.066 -4.649 1.00 27.72 367 SER A C 1
ATOM 2932 O O . SER A 1 367 ? -22.537 -6.357 -5.534 1.00 27.72 367 SER A O 1
ATOM 2934 N N . LEU A 1 368 ? -24.096 -6.712 -3.961 1.00 27.19 368 LEU A N 1
ATOM 2935 C CA . LEU A 1 368 ? -24.603 -5.345 -3.897 1.00 27.19 368 LEU A CA 1
ATOM 2936 C C . LEU A 1 368 ? -24.369 -4.846 -2.476 1.00 27.19 368 LEU A C 1
ATOM 2938 O O . LEU A 1 368 ? -25.081 -5.246 -1.562 1.00 27.19 368 LEU A O 1
ATOM 2942 N N . ILE A 1 369 ? -23.373 -3.983 -2.302 1.00 28.72 369 ILE A N 1
ATOM 2943 C CA . ILE A 1 369 ? -23.338 -3.053 -1.175 1.00 28.72 369 ILE A CA 1
ATOM 2944 C C . ILE A 1 369 ? -23.170 -1.668 -1.789 1.00 28.72 369 ILE A C 1
ATOM 2946 O O . ILE A 1 369 ? -22.132 -1.323 -2.347 1.00 28.72 369 ILE A O 1
ATOM 2950 N N . TYR A 1 370 ? -24.276 -0.937 -1.767 1.00 29.55 370 TYR A N 1
ATOM 2951 C CA . TYR A 1 370 ? -24.397 0.463 -2.130 1.00 29.55 370 TYR A CA 1
ATOM 2952 C C . TYR A 1 370 ? -23.950 1.298 -0.926 1.00 29.55 370 TYR A C 1
ATOM 2954 O O . TYR A 1 370 ? -24.431 1.074 0.182 1.00 29.55 370 TYR A O 1
ATOM 2962 N N . ILE A 1 371 ? -23.022 2.231 -1.136 1.00 33.69 371 ILE A N 1
ATOM 2963 C CA . ILE A 1 371 ? -22.599 3.207 -0.126 1.00 33.69 371 ILE A CA 1
ATOM 2964 C C . ILE A 1 371 ? -23.391 4.498 -0.391 1.00 33.69 371 ILE A C 1
ATOM 2966 O O . ILE A 1 371 ? -23.318 5.008 -1.513 1.00 33.69 371 ILE A O 1
ATOM 2970 N N . PRO A 1 372 ? -24.146 5.042 0.581 1.00 28.75 372 PRO A N 1
ATOM 2971 C CA . PRO A 1 372 ? -24.860 6.298 0.389 1.00 28.75 372 PRO A CA 1
ATOM 2972 C C . PRO A 1 372 ? -23.881 7.470 0.244 1.00 28.75 372 PRO A C 1
ATOM 2974 O O . PRO A 1 372 ? -22.990 7.655 1.071 1.00 28.75 372 PRO A O 1
ATOM 2977 N N . GLN A 1 373 ? -24.082 8.292 -0.787 1.00 33.06 373 GLN A N 1
ATOM 2978 C CA . GLN A 1 373 ? -23.623 9.679 -0.780 1.00 33.06 373 GLN A CA 1
ATOM 2979 C C . GLN A 1 373 ? -24.547 10.482 0.148 1.00 33.06 373 GLN A C 1
ATOM 2981 O O . GLN A 1 373 ? -25.731 10.621 -0.156 1.00 33.06 373 GLN A O 1
ATOM 2986 N N . GLU A 1 374 ? -24.024 11.041 1.239 1.00 35.25 374 GLU A N 1
ATOM 2987 C CA . GLU A 1 374 ? -24.681 12.156 1.941 1.00 35.25 374 GLU A CA 1
ATOM 2988 C C . GLU A 1 374 ? -24.195 13.463 1.300 1.00 35.25 374 GLU A C 1
ATOM 2990 O O . GLU A 1 374 ? -22.998 13.725 1.202 1.00 35.25 374 GLU A O 1
ATOM 2995 N N . ILE A 1 375 ? -25.055 14.127 0.528 1.00 30.48 375 ILE A N 1
ATOM 2996 C CA . ILE A 1 375 ? -25.995 15.182 0.945 1.00 30.48 375 ILE A CA 1
ATOM 2997 C C . ILE A 1 375 ? -25.266 16.423 1.470 1.00 30.48 375 ILE A C 1
ATOM 2999 O O . ILE A 1 375 ? -24.940 16.586 2.639 1.00 30.48 375 ILE A O 1
ATOM 3003 N N . SER A 1 376 ? -25.076 17.322 0.508 1.00 26.62 376 SER A N 1
ATOM 3004 C CA . SER A 1 376 ? -24.944 18.760 0.674 1.00 26.62 376 SER A CA 1
ATOM 3005 C C . SER A 1 376 ? -26.262 19.390 1.155 1.00 26.62 376 SER A C 1
ATOM 3007 O O . SER A 1 376 ? -27.340 18.999 0.700 1.00 26.62 376 SER A O 1
ATOM 3009 N N . SER A 1 377 ? -26.120 20.463 1.946 1.00 33.53 377 SER A N 1
ATOM 3010 C CA . SER A 1 377 ? -27.113 21.488 2.337 1.00 33.53 377 SER A CA 1
ATOM 3011 C C . SER A 1 377 ? -28.117 21.065 3.428 1.00 33.53 377 SER A C 1
ATOM 3013 O O . SER A 1 377 ? -28.649 19.965 3.379 1.00 33.53 377 SER A O 1
ATOM 3015 N N . LYS A 1 378 ? -28.432 21.859 4.458 1.00 34.22 378 LYS A N 1
ATOM 3016 C CA . LYS A 1 378 ? -28.438 23.316 4.670 1.00 34.22 378 LYS A CA 1
ATOM 3017 C C . LYS A 1 378 ? -28.157 23.657 6.131 1.00 34.22 378 LYS A C 1
ATOM 3019 O O . LYS A 1 378 ? -28.458 22.793 6.982 1.00 34.22 378 LYS A O 1
#

Nearest PDB structures (foldseek):
  3w67-assembly1_B  TM=6.939E-01  e=8.938E-08  Mus musculus
  1r5l-assembly1_A  TM=6.795E-01  e=3.945E-07  Homo sapiens
  1oiz-assembly2_B  TM=7.234E-01  e=1.370E-06  Homo sapiens
  5mug-assembly1_A  TM=7.251E-01  e=3.405E-06  Homo sapiens

pLDDT: mean 71.72, std 27.69, range [24.5, 98.31]

Organism: NCBI:txid392032

Foldseek 3Di:
DDDDDPPPPPVVVVVLLLVLLLVLCVVVVHDSDDPDLRNLLSSLLLLLQCQLVVSPSVLSVVLAVLLVVLCVVLVQLAAALPPPLLLCLLLLVQWDWFDDDFLAAIEIEHELDPSCPDDDCPPPDPSVVLSSNVNSNVLRVLLVSSDSSNLNNFYEYEYHHAPPDPVSDDPPSVVSVCSNQDSNGSGHHPYYAAENHDPVCCVQQVADHDYLQRVLCCCCPVVNDDLCRDDVSSVRDDDSNVCSVVSSVSSCVQLCPPSRSNVSSYDNPDDPPDDDDDDDDDDPDDDDDDDDDDDDDDDDDDDDDDDDDHDDPVSNVNRVVPPPPPPPDDDDDDDDDDDDDDDDDDDDDDDDDDDDDDDDDDDDDDDDDDDDDDDDDD

Secondary structure (DSSP, 8-state):
-PPPP--HHHHHHHHHHHHHHHHHHHHHT--SS--SHHHHHHHHHHHHHHTTTTT-HHHHHHHHHHHHHHHHHTT-SSEETT-HHHHHHHHTSSEEEPPP-TTS-EEEEEE-S-----SS-TTS-HHHHHHHHHHHHHHHHHHHTT-HHHHHH-EEEEEE-TT--TTT--HHHHHHHHHHHSSSSSS-EEEEEEES--HHHHHHH----B-HHHHHHHIIIII---GGGSBGGGTSSB-GGGGHHHHHHHHHHHHSSTT-TTGGGEES----------------------------------------PPPPHHHHHHH-TTSSSS---------------------------------PPPP------PPPP-----

InterPro domains:
  IPR001251 CRAL-TRIO lipid binding domain [PF00650] (125-208)
  IPR001251 CRAL-TRIO lipid binding domain [PS50191] (83-260)
  IPR001251 CRAL-TRIO lipid binding domain [SM00516] (89-239)
  IPR001251 CRAL-TRIO lipid binding domain [cd00170] (134-237)
  IPR036273 CRAL/TRIO, N-terminal domain superfamily [SSF46938] (39-82)
  IPR036865 CRAL-TRIO lipid binding domain superfamily [G3DSA:3.40.525.10] (32-284)
  IPR036865 CRAL-TRIO lipid binding domain superfamily [SSF52087] (134-244)

Solvent-accessible surface area (backbone atoms only — not comparable to full-atom values): 23466 Å² total; per-residue (Å²): 135,84,82,78,81,88,73,73,70,62,61,56,53,57,51,49,53,54,51,40,46,40,52,42,28,55,76,70,73,43,71,71,85,57,91,48,70,68,32,52,28,52,49,53,46,47,45,38,30,20,49,53,45,74,54,36,47,70,62,15,52,51,34,50,53,42,27,55,49,50,27,54,76,67,65,50,54,68,37,46,68,70,32,69,68,35,45,50,46,38,32,51,48,43,49,46,69,43,79,79,48,91,95,40,46,35,42,34,38,34,46,50,48,82,67,84,71,81,84,81,64,87,82,53,52,71,68,55,52,44,44,38,52,50,50,33,47,47,49,54,48,52,55,52,48,69,36,67,64,32,12,60,49,10,30,29,38,36,40,34,23,46,88,39,47,83,90,66,59,57,62,66,49,52,53,48,54,46,58,44,41,62,78,22,40,59,33,47,70,75,47,78,45,42,23,41,59,43,72,68,55,38,71,62,46,70,50,78,70,35,47,38,65,58,46,38,50,45,41,35,73,75,68,66,50,54,55,69,63,29,42,51,87,42,73,24,67,26,62,56,67,82,47,13,63,58,52,45,52,51,40,51,59,50,41,70,33,88,75,32,75,60,24,86,30,53,42,77,80,63,72,78,85,69,82,79,80,92,73,88,78,82,77,87,84,81,79,90,81,87,83,87,80,90,85,84,88,85,83,90,84,84,92,80,83,86,80,81,77,77,69,60,71,72,59,46,53,68,65,54,68,86,73,74,84,87,75,87,79,89,88,90,84,83,90,84,88,82,84,86,86,82,91,78,86,89,85,83,92,78,90,84,82,91,81,91,77,84,86,79,82,81,83,85,81,79,90,82,82,85,79,84,82,83,79,82,87,131

Mean predicted aligned error: 15.64 Å